Protein AF-0000000080717684 (afdb_homodimer)

InterPro domains:
  IPR000182 GNAT domain [PS51186] (102-266)
  IPR016181 Acyl-CoA N-acyltransferase [SSF55729] (97-273)
  IPR051908 Ribosomal-protein N-acetyltransferase [PTHR43441] (76-284)

Structure (mmCIF, N/CA/C/O backbone):
data_AF-0000000080717684-model_v1
#
loop_
_entity.id
_entity.type
_entity.pdbx_description
1 polymer 'N-acetyltransferase domain-containing protein'
#
loop_
_atom_site.group_PDB
_atom_site.id
_atom_site.type_symbol
_atom_site.label_atom_id
_atom_site.label_alt_id
_atom_site.label_comp_id
_atom_site.label_asym_id
_atom_site.label_entity_id
_atom_site.label_seq_id
_atom_site.pdbx_PDB_ins_code
_atom_site.Cartn_x
_atom_site.Cartn_y
_atom_site.Cartn_z
_atom_site.occupancy
_atom_site.B_iso_or_equiv
_atom_site.auth_seq_id
_atom_site.auth_comp_id
_atom_site.auth_asym_id
_atom_site.auth_atom_id
_atom_site.pdbx_PDB_model_num
ATOM 1 N N . MET A 1 1 ? -4.239 -17.465 70.867 1 33.75 1 MET A N 1
ATOM 2 C CA . MET A 1 1 ? -3.282 -17.529 69.767 1 33.75 1 MET A CA 1
ATOM 3 C C . MET A 1 1 ? -3.145 -16.171 69.086 1 33.75 1 MET A C 1
ATOM 5 O O . MET A 1 1 ? -4.106 -15.664 68.504 1 33.75 1 MET A O 1
ATOM 9 N N . GLU A 1 2 ? -2.411 -15.268 69.684 1 44.75 2 GLU A N 1
ATOM 10 C CA . GLU A 1 2 ? -2.071 -13.876 69.407 1 44.75 2 GLU A CA 1
ATOM 11 C C . GLU A 1 2 ? -1.503 -13.716 68 1 44.75 2 GLU A C 1
ATOM 13 O O . GLU A 1 2 ? -0.542 -14.396 67.631 1 44.75 2 GLU A O 1
ATOM 18 N N . ALA A 1 3 ? -2.371 -13.405 67.194 1 51.09 3 ALA A N 1
ATOM 19 C CA . ALA A 1 3 ? -1.995 -13.079 65.821 1 51.09 3 ALA A CA 1
ATOM 20 C C . ALA A 1 3 ? -0.846 -12.075 65.79 1 51.09 3 ALA A C 1
ATOM 22 O O . ALA A 1 3 ? -0.949 -10.987 66.36 1 51.09 3 ALA A O 1
ATOM 23 N N . THR A 1 4 ? 0.325 -12.599 66.011 1 56.42 4 THR A N 1
ATOM 24 C CA . THR A 1 4 ? 1.521 -11.765 65.991 1 56.42 4 THR A CA 1
ATOM 25 C C . THR A 1 4 ? 1.536 -10.871 64.754 1 56.42 4 THR A C 1
ATOM 27 O O . THR A 1 4 ? 0.931 -11.204 63.733 1 56.42 4 THR A O 1
ATOM 30 N N . PRO A 1 5 ? 1.971 -9.567 64.995 1 60.47 5 PRO A N 1
ATOM 31 C CA . PRO A 1 5 ? 2.054 -8.578 63.919 1 60.47 5 PRO A CA 1
ATOM 32 C C . PRO A 1 5 ? 2.653 -9.15 62.636 1 60.47 5 PRO A C 1
ATOM 34 O O . PRO A 1 5 ? 2.252 -8.761 61.536 1 60.47 5 PRO A O 1
ATOM 37 N N . GLN A 1 6 ? 3.396 -10.129 62.796 1 59.42 6 GLN A N 1
ATOM 38 C CA . GLN A 1 6 ? 4.019 -10.753 61.633 1 59.42 6 GLN A CA 1
ATOM 39 C C . GLN A 1 6 ? 3.008 -11.583 60.847 1 59.42 6 GLN A C 1
ATOM 41 O O . GLN A 1 6 ? 2.999 -11.555 59.614 1 59.42 6 GLN A O 1
ATOM 46 N N . THR A 1 7 ? 2.162 -12.187 61.561 1 61.35 7 THR A N 1
ATOM 47 C CA . THR A 1 7 ? 1.14 -13.015 60.929 1 61.35 7 THR A CA 1
ATOM 48 C C . THR A 1 7 ? 0.087 -12.147 60.246 1 61.35 7 THR A C 1
ATOM 50 O O . THR A 1 7 ? -0.42 -12.5 59.18 1 61.35 7 THR A O 1
ATOM 53 N N . ILE A 1 8 ? -0.062 -11.053 60.819 1 62.33 8 ILE A N 1
ATOM 54 C CA . ILE A 1 8 ? -1.011 -10.1 60.253 1 62.33 8 ILE A CA 1
ATOM 55 C C . ILE A 1 8 ? -0.445 -9.515 58.96 1 62.33 8 ILE A C 1
ATOM 57 O O . ILE A 1 8 ? -1.166 -9.37 57.97 1 62.33 8 ILE A O 1
ATOM 61 N N . GLY A 1 9 ? 0.781 -9.273 58.978 1 59.37 9 GLY A N 1
ATOM 62 C CA . GLY A 1 9 ? 1.44 -8.772 57.783 1 59.37 9 GLY A CA 1
ATOM 63 C C . GLY A 1 9 ? 1.427 -9.762 56.634 1 59.37 9 GLY A C 1
ATOM 64 O O . GLY A 1 9 ? 1.16 -9.39 55.489 1 59.37 9 GLY A O 1
ATOM 65 N N . LEU A 1 10 ? 1.613 -10.975 57.021 1 62.36 10 LEU A N 1
ATOM 66 C CA . LEU A 1 10 ? 1.612 -12.032 56.016 1 62.36 10 LEU A CA 1
ATOM 67 C C . LEU A 1 10 ? 0.216 -12.227 55.433 1 62.36 10 LEU A C 1
ATOM 69 O O . LEU A 1 10 ? 0.061 -12.375 54.218 1 62.36 10 LEU A O 1
ATOM 73 N N . VAL A 1 11 ? -0.75 -12.063 56.297 1 64.2 11 VAL A N 1
ATOM 74 C CA . VAL A 1 11 ? -2.132 -12.232 55.86 1 64.2 11 VAL A CA 1
ATOM 75 C C . VAL A 1 11 ? -2.543 -11.056 54.978 1 64.2 11 VAL A C 1
ATOM 77 O O . VAL A 1 11 ? -3.18 -11.244 53.939 1 64.2 11 VAL A O 1
ATOM 80 N N . MET A 1 12 ? -2.069 -9.973 55.363 1 64.99 12 MET A N 1
ATOM 81 C CA . MET A 1 12 ? -2.408 -8.782 54.59 1 64.99 12 MET A CA 1
ATOM 82 C C . MET A 1 12 ? -1.691 -8.786 53.243 1 64.99 12 MET A C 1
ATOM 84 O O . MET A 1 12 ? -2.262 -8.376 52.231 1 64.99 12 MET A O 1
ATOM 88 N N . GLY A 1 13 ? -0.512 -9.317 53.302 1 62.33 13 GLY A N 1
ATOM 89 C CA . GLY A 1 13 ? 0.218 -9.46 52.052 1 62.33 13 GLY A CA 1
ATOM 90 C C . GLY A 1 13 ? -0.44 -10.424 51.083 1 62.33 13 GLY A C 1
ATOM 91 O O . GLY A 1 13 ? -0.565 -10.129 49.893 1 62.33 13 GLY A O 1
ATOM 92 N N . VAL A 1 14 ? -0.941 -11.48 51.662 1 67.48 14 VAL A N 1
ATOM 93 C CA . VAL A 1 14 ? -1.611 -12.486 50.844 1 67.48 14 VAL A CA 1
ATOM 94 C C . VAL A 1 14 ? -2.929 -11.927 50.314 1 67.48 14 VAL A C 1
ATOM 96 O O . VAL A 1 14 ? -3.271 -12.128 49.146 1 67.48 14 VAL A O 1
ATOM 99 N N . VAL A 1 15 ? -3.532 -11.12 51.134 1 64.6 15 VAL A N 1
ATOM 100 C CA . VAL A 1 15 ? -4.804 -10.525 50.736 1 64.6 15 VAL A CA 1
ATOM 101 C C . VAL A 1 15 ? -4.573 -9.508 49.621 1 64.6 15 VAL A C 1
ATOM 103 O O . VAL A 1 15 ? -5.302 -9.491 48.627 1 64.6 15 VAL A O 1
ATOM 106 N N . VAL A 1 16 ? -3.556 -8.737 49.776 1 63.92 16 VAL A N 1
ATOM 107 C CA . VAL A 1 16 ? -3.253 -7.724 48.771 1 63.92 16 VAL A CA 1
ATOM 108 C C . VAL A 1 16 ? -2.828 -8.398 47.469 1 63.92 16 VAL A C 1
ATOM 110 O O . VAL A 1 16 ? -3.248 -7.987 46.384 1 63.92 16 VAL A O 1
ATOM 113 N N . PHE A 1 17 ? -2.088 -9.455 47.636 1 64.1 17 PHE A N 1
ATOM 114 C CA . PHE A 1 17 ? -1.668 -10.226 46.472 1 64.1 17 PHE A CA 1
ATOM 115 C C . PHE A 1 17 ? -2.867 -10.875 45.79 1 64.1 17 PHE A C 1
ATOM 117 O O . PHE A 1 17 ? -3.017 -10.786 44.57 1 64.1 17 PHE A O 1
ATOM 124 N N . CYS A 1 18 ? -3.715 -11.415 46.516 1 65.76 18 CYS A N 1
ATOM 125 C CA . CYS A 1 18 ? -4.912 -12.044 45.968 1 65.76 18 CYS A CA 1
ATOM 126 C C . CYS A 1 18 ? -5.831 -11.007 45.335 1 65.76 18 CYS A C 1
ATOM 128 O O . CYS A 1 18 ? -6.398 -11.244 44.267 1 65.76 18 CYS A O 1
ATOM 130 N N . CYS A 1 19 ? -5.932 -9.922 45.943 1 66.46 19 CYS A N 1
ATOM 131 C CA . CYS A 1 19 ? -6.764 -8.853 45.405 1 66.46 19 CYS A CA 1
ATOM 132 C C . CYS A 1 19 ? -6.177 -8.303 44.111 1 66.46 19 CYS A C 1
ATOM 134 O O . CYS A 1 19 ? -6.911 -8.015 43.164 1 66.46 19 CYS A O 1
ATOM 136 N N . THR A 1 20 ? -4.894 -8.165 44.043 1 62.76 20 THR A N 1
ATOM 137 C CA . THR A 1 20 ? -4.239 -7.693 42.828 1 62.76 20 THR A CA 1
ATOM 138 C C . THR A 1 20 ? -4.403 -8.704 41.697 1 62.76 20 THR A C 1
ATOM 140 O O . THR A 1 20 ? -4.683 -8.328 40.557 1 62.76 20 THR A O 1
ATOM 143 N N . LEU A 1 21 ? -4.244 -9.93 42.052 1 66.3 21 LEU A N 1
ATOM 144 C CA . LEU A 1 21 ? -4.461 -10.979 41.062 1 66.3 21 LEU A CA 1
ATOM 145 C C . LEU A 1 21 ? -5.911 -10.989 40.589 1 66.3 21 LEU A C 1
ATOM 147 O O . LEU A 1 21 ? -6.178 -11.148 39.396 1 66.3 21 LEU A O 1
ATOM 151 N N . LEU A 1 22 ? -6.745 -10.788 41.532 1 64.75 22 LEU A N 1
ATOM 152 C CA . LEU A 1 22 ? -8.163 -10.711 41.201 1 64.75 22 LEU A CA 1
ATOM 153 C C . LEU A 1 22 ? -8.452 -9.494 40.328 1 64.75 22 LEU A C 1
ATOM 155 O O . LEU A 1 22 ? -9.211 -9.585 39.361 1 64.75 22 LEU A O 1
ATOM 159 N N . ALA A 1 23 ? -7.859 -8.465 40.632 1 64.88 23 ALA A N 1
ATOM 160 C CA . ALA A 1 23 ? -8.044 -7.258 39.832 1 64.88 23 ALA A CA 1
ATOM 161 C C . ALA A 1 23 ? -7.487 -7.443 38.423 1 64.88 23 ALA A C 1
ATOM 163 O O . ALA A 1 23 ? -8.123 -7.052 37.441 1 64.88 23 ALA A O 1
ATOM 164 N N . ILE A 1 24 ? -6.351 -7.982 38.371 1 61.89 24 ILE A N 1
ATOM 165 C CA . ILE A 1 24 ? -5.77 -8.27 37.065 1 61.89 24 ILE A CA 1
ATOM 166 C C . ILE A 1 24 ? -6.671 -9.238 36.301 1 61.89 24 ILE A C 1
ATOM 168 O O . ILE A 1 24 ? -6.955 -9.03 35.119 1 61.89 24 ILE A O 1
ATOM 172 N N . LEU A 1 25 ? -7.146 -10.198 37.003 1 61.43 25 LEU A N 1
ATOM 173 C CA . LEU A 1 25 ? -8.056 -11.166 36.401 1 61.43 25 LEU A CA 1
ATOM 174 C C . LEU A 1 25 ? -9.361 -10.497 35.983 1 61.43 25 LEU A C 1
ATOM 176 O O . LEU A 1 25 ? -9.875 -10.756 34.892 1 61.43 25 LEU A O 1
ATOM 180 N N . LEU A 1 26 ? -9.771 -9.686 36.825 1 61.72 26 LEU A N 1
ATOM 181 C CA . LEU A 1 26 ? -10.994 -8.959 36.501 1 61.72 26 LEU A CA 1
ATOM 182 C C . LEU A 1 26 ? -10.762 -7.996 35.341 1 61.72 26 LEU A C 1
ATOM 184 O O . LEU A 1 26 ? -11.607 -7.873 34.452 1 61.72 26 LEU A O 1
ATOM 188 N N . LEU A 1 27 ? -9.676 -7.326 35.363 1 54.81 27 LEU A N 1
ATOM 189 C CA . LEU A 1 27 ? -9.338 -6.437 34.256 1 54.81 27 LEU A CA 1
ATOM 190 C C . LEU A 1 27 ? -9.147 -7.226 32.965 1 54.81 27 LEU A C 1
ATOM 192 O O . LEU A 1 27 ? -9.554 -6.775 31.892 1 54.81 27 LEU A O 1
ATOM 196 N N . LEU A 1 28 ? -8.564 -8.309 33.113 1 51.52 28 LEU A N 1
ATOM 197 C CA . LEU A 1 28 ? -8.43 -9.189 31.957 1 51.52 28 LEU A CA 1
ATOM 198 C C . LEU A 1 28 ? -9.787 -9.742 31.535 1 51.52 28 LEU A C 1
ATOM 200 O O . LEU A 1 28 ? -10.072 -9.854 30.34 1 51.52 28 LEU A O 1
ATOM 204 N N . ILE A 1 29 ? -10.612 -10.051 32.41 1 51.1 29 ILE A N 1
ATOM 205 C CA . ILE A 1 29 ? -11.952 -10.56 32.138 1 51.1 29 ILE A CA 1
ATOM 206 C C . ILE A 1 29 ? -12.85 -9.419 31.666 1 51.1 29 ILE A C 1
ATOM 208 O O . ILE A 1 29 ? -13.561 -9.552 30.667 1 51.1 29 ILE A O 1
ATOM 212 N N . TYR A 1 30 ? -12.856 -8.399 32.482 1 51.63 30 TYR A N 1
ATOM 213 C CA . TYR A 1 30 ? -13.762 -7.312 32.127 1 51.63 30 TYR A CA 1
ATOM 214 C C . TYR A 1 30 ? -13.152 -6.422 31.051 1 51.63 30 TYR A C 1
ATOM 216 O O . TYR A 1 30 ? -13.867 -5.685 30.368 1 51.63 30 TYR A O 1
ATOM 224 N N . GLY A 1 31 ? -11.846 -6.288 31.052 1 46.85 31 GLY A N 1
ATOM 225 C CA . GLY A 1 31 ? -11.206 -5.52 29.995 1 46.85 31 GLY A CA 1
ATOM 226 C C . GLY A 1 31 ? -11.328 -6.168 28.629 1 46.85 31 GLY A C 1
ATOM 227 O O . GLY A 1 31 ? -10.825 -5.637 27.637 1 46.85 31 GLY A O 1
ATOM 228 N N . GLY A 1 32 ? -12.162 -7.041 28.3 1 42.82 32 GLY A N 1
ATOM 229 C CA . GLY A 1 32 ? -12.531 -7.706 27.06 1 42.82 32 GLY A CA 1
ATOM 230 C C . GLY A 1 32 ? -11.354 -8.357 26.359 1 42.82 32 GLY A C 1
ATOM 231 O O . GLY A 1 32 ? -11.44 -8.7 25.178 1 42.82 32 GLY A O 1
ATOM 232 N N . SER A 1 33 ? -10.254 -8.315 26.985 1 41.33 33 SER A N 1
ATOM 233 C CA . SER A 1 33 ? -9.062 -8.839 26.327 1 41.33 33 SER A CA 1
ATOM 234 C C . SER A 1 33 ? -9.172 -10.344 26.1 1 41.33 33 SER A C 1
ATOM 236 O O . SER A 1 33 ? -8.736 -10.855 25.067 1 41.33 33 SER A O 1
ATOM 238 N N . PHE A 1 34 ? -9.628 -11.084 27.12 1 44.49 34 PHE A N 1
ATOM 239 C CA . PHE A 1 34 ? -9.832 -12.508 26.879 1 44.49 34 PHE A CA 1
ATOM 240 C C . PHE A 1 34 ? -10.925 -12.731 25.842 1 44.49 34 PHE A C 1
ATOM 242 O O . PHE A 1 34 ? -10.847 -13.665 25.041 1 44.49 34 PHE A O 1
ATOM 249 N N . GLU A 1 35 ? -11.973 -11.984 25.903 1 43.62 35 GLU A N 1
ATOM 250 C CA . GLU A 1 35 ? -12.954 -12.101 24.829 1 43.62 35 GLU A CA 1
ATOM 251 C C . GLU A 1 35 ? -12.339 -11.747 23.478 1 43.62 35 GLU A C 1
ATOM 253 O O . GLU A 1 35 ? -12.605 -12.413 22.475 1 43.62 35 GLU A O 1
ATOM 258 N N . ARG A 1 36 ? -11.49 -10.802 23.397 1 41.14 36 ARG A N 1
ATOM 259 C CA . ARG A 1 36 ? -10.787 -10.492 22.156 1 41.14 36 ARG A CA 1
ATOM 260 C C . ARG A 1 36 ? -9.778 -11.581 21.812 1 41.14 36 ARG A C 1
ATOM 262 O O . ARG A 1 36 ? -9.643 -11.965 20.648 1 41.14 36 ARG A O 1
ATOM 269 N N . MET A 1 37 ? -9.131 -12.102 22.74 1 40.01 37 MET A N 1
ATOM 270 C CA . MET A 1 37 ? -8.245 -13.234 22.486 1 40.01 37 MET A CA 1
ATOM 271 C C . MET A 1 37 ? -9.046 -14.492 22.169 1 40.01 37 MET A C 1
ATOM 273 O O . MET A 1 37 ? -8.67 -15.267 21.287 1 40.01 37 MET A O 1
ATOM 277 N N . ARG A 1 38 ? -10.113 -14.751 22.929 1 41.79 38 ARG A N 1
ATOM 278 C CA . ARG A 1 38 ? -11.003 -15.855 22.585 1 41.79 38 ARG A CA 1
ATOM 279 C C . ARG A 1 38 ? -11.659 -15.626 21.227 1 41.79 38 ARG A C 1
ATOM 281 O O . ARG A 1 38 ? -11.755 -16.549 20.415 1 41.79 38 ARG A O 1
ATOM 288 N N . GLN A 1 39 ? -12.17 -14.427 20.916 1 39.48 39 GLN A N 1
ATOM 289 C CA . GLN A 1 39 ? -12.684 -14.152 19.578 1 39.48 39 GLN A CA 1
ATOM 290 C C . GLN A 1 39 ? -11.58 -14.26 18.531 1 39.48 39 GLN A C 1
ATOM 292 O O . GLN A 1 39 ? -11.804 -14.78 17.436 1 39.48 39 GLN A O 1
ATOM 297 N N . GLN A 1 40 ? -10.405 -13.814 18.832 1 35.48 40 GLN A N 1
ATOM 298 C CA . GLN A 1 40 ? -9.283 -14.024 17.923 1 35.48 40 GLN A CA 1
ATOM 299 C C . GLN A 1 40 ? -8.842 -15.484 17.92 1 35.48 40 GLN A C 1
ATOM 301 O O . GLN A 1 40 ? -8.539 -16.045 16.865 1 35.48 40 GLN A O 1
ATOM 306 N N . ALA A 1 41 ? -8.697 -16.095 19.011 1 36.64 41 ALA A N 1
ATOM 307 C CA . ALA A 1 41 ? -8.371 -17.516 19.087 1 36.64 41 ALA A CA 1
ATOM 308 C C . ALA A 1 41 ? -9.526 -18.372 18.574 1 36.64 41 ALA A C 1
ATOM 310 O O . ALA A 1 41 ? -9.306 -19.41 17.946 1 36.64 41 ALA A O 1
ATOM 311 N N . GLU A 1 42 ? -10.781 -18.186 19.056 1 34.99 42 GLU A N 1
ATOM 312 C CA . GLU A 1 42 ? -11.92 -18.872 18.454 1 34.99 42 GLU A CA 1
ATOM 313 C C . GLU A 1 42 ? -11.976 -18.632 16.948 1 34.99 42 GLU A C 1
ATOM 315 O O . GLU A 1 42 ? -12.365 -19.52 16.187 1 34.99 42 GLU A O 1
ATOM 320 N N . THR A 1 43 ? -11.611 -17.436 16.453 1 30.42 43 THR A N 1
ATOM 321 C CA . THR A 1 43 ? -11.435 -17.295 15.012 1 30.42 43 THR A CA 1
ATOM 322 C C . THR A 1 43 ? -10.252 -18.128 14.527 1 30.42 43 THR A C 1
ATOM 324 O O . THR A 1 43 ? -10.309 -18.729 13.452 1 30.42 43 THR A O 1
ATOM 327 N N . TYR A 1 44 ? -9.165 -18.126 15.309 1 30.9 44 TYR A N 1
ATOM 328 C CA . TYR A 1 44 ? -8.048 -18.972 14.903 1 30.9 44 TYR A CA 1
ATOM 329 C C . TYR A 1 44 ? -8.309 -20.43 15.263 1 30.9 44 TYR A C 1
ATOM 331 O O . TYR A 1 44 ? -7.91 -21.338 14.53 1 30.9 44 TYR A O 1
ATOM 339 N N . ASN A 1 45 ? -8.598 -20.788 16.474 1 31.4 45 ASN A N 1
ATOM 340 C CA . ASN A 1 45 ? -8.729 -22.173 16.915 1 31.4 45 ASN A CA 1
ATOM 341 C C . ASN A 1 45 ? -9.897 -22.873 16.227 1 31.4 45 ASN A C 1
ATOM 343 O O . ASN A 1 45 ? -10.084 -24.08 16.386 1 31.4 45 ASN A O 1
ATOM 347 N N . GLY A 1 46 ? -10.954 -22.132 15.999 1 30.24 46 GLY A N 1
ATOM 348 C CA . GLY A 1 46 ? -12.01 -22.901 15.36 1 30.24 46 GLY A CA 1
ATOM 349 C C . GLY A 1 46 ? -11.598 -23.484 14.022 1 30.24 46 GLY A C 1
ATOM 350 O O . GLY A 1 46 ? -12.426 -24.049 13.304 1 30.24 46 GLY A O 1
ATOM 351 N N . VAL A 1 47 ? -10.453 -22.968 13.447 1 30.62 47 VAL A N 1
ATOM 352 C CA . VAL A 1 47 ? -10.223 -23.547 12.128 1 30.62 47 VAL A CA 1
ATOM 353 C C . VAL A 1 47 ? -9.587 -24.928 12.273 1 30.62 47 VAL A C 1
ATOM 355 O O . VAL A 1 47 ? -8.391 -25.041 12.549 1 30.62 47 VAL A O 1
ATOM 358 N N . GLY A 1 48 ? -9.991 -25.809 13.134 1 27.97 48 GLY A N 1
ATOM 359 C CA . GLY A 1 48 ? -9.628 -27.204 12.942 1 27.97 48 GLY A CA 1
ATOM 360 C C . GLY A 1 48 ? -9.487 -27.588 11.481 1 27.97 48 GLY A C 1
ATOM 361 O O . GLY A 1 48 ? -9.849 -26.815 10.592 1 27.97 48 GLY A O 1
ATOM 362 N N . PRO A 1 49 ? -8.798 -28.778 11.237 1 29.38 49 PRO A N 1
ATOM 363 C CA . PRO A 1 49 ? -8.669 -29.347 9.893 1 29.38 49 PRO A CA 1
ATOM 364 C C . PRO A 1 49 ? -9.947 -29.206 9.068 1 29.38 49 PRO A C 1
ATOM 366 O O . PRO A 1 49 ? -9.894 -29.22 7.836 1 29.38 49 PRO A O 1
ATOM 369 N N . SER A 1 50 ? -11.127 -29.435 9.674 1 29.61 50 SER A N 1
ATOM 370 C CA . SER A 1 50 ? -12.449 -29.322 9.068 1 29.61 50 SER A CA 1
ATOM 371 C C . SER A 1 50 ? -12.722 -27.897 8.598 1 29.61 50 SER A C 1
ATOM 373 O O . SER A 1 50 ? -13.75 -27.63 7.973 1 29.61 50 SER A O 1
ATOM 375 N N . ALA A 1 51 ? -12.081 -26.826 9.217 1 31.81 51 ALA A N 1
ATOM 376 C CA . ALA A 1 51 ? -12.231 -25.434 8.804 1 31.81 51 ALA A CA 1
ATOM 377 C C . ALA A 1 51 ? -11.551 -25.184 7.461 1 31.81 51 ALA A C 1
ATOM 379 O O . ALA A 1 51 ? -11.589 -24.068 6.937 1 31.81 51 ALA A O 1
ATOM 380 N N . LEU A 1 52 ? -10.613 -25.932 7.019 1 32.4 52 LEU A N 1
ATOM 381 C CA . LEU A 1 52 ? -10.085 -25.977 5.66 1 32.4 52 LEU A CA 1
ATOM 382 C C . LEU A 1 52 ? -11.217 -26.007 4.638 1 32.4 52 LEU A C 1
ATOM 384 O O . LEU A 1 52 ? -11.043 -25.567 3.5 1 32.4 52 LEU A O 1
ATOM 388 N N . LYS A 1 53 ? -12.235 -26.858 4.872 1 32.97 53 LYS A N 1
ATOM 389 C CA . LYS A 1 53 ? -13.44 -26.836 4.048 1 32.97 53 LYS A CA 1
ATOM 390 C C . LYS A 1 53 ? -14.238 -25.556 4.276 1 32.97 53 LYS A C 1
ATOM 392 O O . LYS A 1 53 ? -15.467 -25.559 4.18 1 32.97 53 LYS A O 1
ATOM 397 N N . GLN A 1 54 ? -13.937 -24.777 5.291 1 38.22 54 GLN A N 1
ATOM 398 C CA . GLN A 1 54 ? -14.769 -23.584 5.409 1 38.22 54 GLN A CA 1
ATOM 399 C C . GLN A 1 54 ? -15.152 -23.042 4.035 1 38.22 54 GLN A C 1
ATOM 401 O O . GLN A 1 54 ? -14.3 -22.535 3.303 1 38.22 54 GLN A O 1
ATOM 406 N N . SER A 1 55 ? -15.931 -23.707 3.355 1 38.92 55 SER A N 1
ATOM 407 C CA . SER A 1 55 ? -16.79 -23.405 2.215 1 38.92 55 SER A CA 1
ATOM 408 C C . SER A 1 55 ? -16.98 -21.901 2.049 1 38.92 55 SER A C 1
ATOM 410 O O . SER A 1 55 ? -16.987 -21.159 3.033 1 38.92 55 SER A O 1
ATOM 412 N N . LEU A 1 56 ? -16.831 -21.431 0.778 1 49.04 56 LEU A N 1
ATOM 413 C CA . LEU A 1 56 ? -17.144 -20.238 -0.002 1 49.04 56 LEU A CA 1
ATOM 414 C C . LEU A 1 56 ? -18.439 -19.595 0.482 1 49.04 56 LEU A C 1
ATOM 416 O O . LEU A 1 56 ? -19.508 -19.84 -0.083 1 49.04 56 LEU A O 1
ATOM 420 N N . LYS A 1 57 ? -18.676 -19.751 1.744 1 52.84 57 LYS A N 1
ATOM 421 C CA . LYS A 1 57 ? -19.874 -18.957 2 1 52.84 57 LYS A CA 1
ATOM 422 C C . LYS A 1 57 ? -19.822 -17.627 1.254 1 52.84 57 LYS A C 1
ATOM 424 O O . LYS A 1 57 ? -18.771 -16.987 1.188 1 52.84 57 LYS A O 1
ATOM 429 N N . PRO A 1 58 ? -20.796 -17.445 0.522 1 69.39 58 PRO A N 1
ATOM 430 C CA . PRO A 1 58 ? -20.895 -16.183 -0.215 1 69.39 58 PRO A CA 1
ATOM 431 C C . PRO A 1 58 ? -20.63 -14.963 0.666 1 69.39 58 PRO A C 1
ATOM 433 O O . PRO A 1 58 ? -21.089 -14.912 1.809 1 69.39 58 PRO A O 1
ATOM 436 N N . ARG A 1 59 ? -19.623 -14.253 0.492 1 80.17 59 ARG A N 1
ATOM 437 C CA . ARG A 1 59 ? -19.352 -12.983 1.158 1 80.17 59 ARG A CA 1
ATOM 438 C C . ARG A 1 59 ? -20.513 -12.011 0.978 1 80.17 59 ARG A C 1
ATOM 440 O O . ARG A 1 59 ? -21.094 -11.923 -0.106 1 80.17 59 ARG A O 1
ATOM 447 N N . PRO A 1 60 ? -20.858 -11.432 2.055 1 87.05 60 PRO A N 1
ATOM 448 C CA . PRO A 1 60 ? -21.942 -10.459 1.905 1 87.05 60 PRO A CA 1
ATOM 449 C C . PRO A 1 60 ? -21.564 -9.288 1.001 1 87.05 60 PRO A C 1
ATOM 451 O O . PRO A 1 60 ? -20.465 -8.74 1.122 1 87.05 60 PRO A O 1
ATOM 454 N N . GLU A 1 61 ? -22.495 -8.991 0.131 1 90.74 61 GLU A N 1
ATOM 455 C CA . GLU A 1 61 ? -22.297 -7.822 -0.721 1 90.74 61 GLU A CA 1
ATOM 456 C C . GLU A 1 61 ? -22.452 -6.528 0.072 1 90.74 61 GLU A C 1
ATOM 458 O O . GLU A 1 61 ? -23.22 -6.472 1.035 1 90.74 61 GLU A O 1
ATOM 463 N N . LEU A 1 62 ? -21.78 -5.558 -0.338 1 93.61 62 LEU A N 1
ATOM 464 C CA . LEU A 1 62 ? -21.918 -4.233 0.258 1 93.61 62 LEU A CA 1
ATOM 465 C C . LEU A 1 62 ? -23.271 -3.621 -0.085 1 93.61 62 LEU A C 1
ATOM 467 O O . LEU A 1 62 ? -23.932 -4.055 -1.031 1 93.61 62 LEU A O 1
ATOM 471 N N . TYR A 1 63 ? -23.676 -2.65 0.756 1 90.57 63 TYR A N 1
ATOM 472 C CA . TYR A 1 63 ? -24.91 -1.921 0.488 1 90.57 63 TYR A CA 1
ATOM 473 C C . TYR A 1 63 ? -24.849 -1.224 -0.866 1 90.57 63 TYR A C 1
ATOM 475 O O . TYR A 1 63 ? -23.784 -0.769 -1.29 1 90.57 63 TYR A O 1
ATOM 483 N N . ASP A 1 64 ? -25.988 -1.038 -1.468 1 90.46 64 ASP A N 1
ATOM 484 C CA . ASP A 1 64 ? -26.104 -0.439 -2.794 1 90.46 64 ASP A CA 1
ATOM 485 C C . ASP A 1 64 ? -25.541 0.98 -2.807 1 90.46 64 ASP A C 1
ATOM 487 O O . ASP A 1 64 ? -24.915 1.397 -3.784 1 90.46 64 ASP A O 1
ATOM 491 N N . GLU A 1 65 ? -25.783 1.617 -1.767 1 91.13 65 GLU A N 1
ATOM 492 C CA . GLU A 1 65 ? -25.319 2.999 -1.678 1 91.13 65 GLU A CA 1
ATOM 493 C C . GLU A 1 65 ? -23.802 3.081 -1.818 1 91.13 65 GLU A C 1
ATOM 495 O O . GLU A 1 65 ? -23.282 3.982 -2.48 1 91.13 65 GLU A O 1
ATOM 500 N N . LEU A 1 66 ? -23.162 2.148 -1.241 1 92.85 66 LEU A N 1
ATOM 501 C CA . LEU A 1 66 ? -21.705 2.114 -1.311 1 92.85 66 LEU A CA 1
ATOM 502 C C . LEU A 1 66 ? -21.237 1.719 -2.708 1 92.85 66 LEU A C 1
ATOM 504 O O . LEU A 1 66 ? -20.288 2.302 -3.237 1 92.85 66 LEU A O 1
ATOM 508 N N . LEU A 1 67 ? -21.878 0.786 -3.262 1 93.83 67 LEU A N 1
ATOM 509 C CA . LEU A 1 67 ? -21.502 0.326 -4.595 1 93.83 67 LEU A CA 1
ATOM 510 C C . LEU A 1 67 ? -21.746 1.415 -5.634 1 93.83 67 LEU A C 1
ATOM 512 O O . LEU A 1 67 ? -20.971 1.56 -6.582 1 93.83 67 LEU A O 1
ATOM 516 N N . GLU A 1 68 ? -22.774 2.176 -5.411 1 93.13 68 GLU A N 1
ATOM 517 C CA . GLU A 1 68 ? -23.048 3.302 -6.299 1 93.13 68 GLU A CA 1
ATOM 518 C C . GLU A 1 68 ? -22 4.399 -6.137 1 93.13 68 GLU A C 1
ATOM 520 O O . GLU A 1 68 ? -21.559 4.994 -7.123 1 93.13 68 GLU A O 1
ATOM 525 N N . ALA A 1 69 ? -21.637 4.629 -4.946 1 92.13 69 ALA A N 1
ATOM 526 C CA . ALA A 1 69 ? -20.6 5.624 -4.682 1 92.13 69 ALA A CA 1
ATOM 527 C C . ALA A 1 69 ? -19.281 5.229 -5.34 1 92.13 69 ALA A C 1
ATOM 529 O O . ALA A 1 69 ? -18.591 6.072 -5.918 1 92.13 69 ALA A O 1
ATOM 530 N N . ALA A 1 70 ? -18.941 3.998 -5.291 1 93.76 70 ALA A N 1
ATOM 531 C CA . ALA A 1 70 ? -17.703 3.475 -5.864 1 93.76 70 ALA A CA 1
ATOM 532 C C . ALA A 1 70 ? -17.651 3.717 -7.37 1 93.76 70 ALA A C 1
ATOM 534 O O . ALA A 1 70 ? -16.572 3.899 -7.939 1 93.76 70 ALA A O 1
ATOM 535 N N . LYS A 1 71 ? -18.779 3.766 -7.953 1 92.49 71 LYS A N 1
ATOM 536 C CA . LYS A 1 71 ? -18.861 3.973 -9.395 1 92.49 71 LYS A CA 1
ATOM 537 C C . LYS A 1 71 ? -18.856 5.46 -9.738 1 92.49 71 LYS A C 1
ATOM 539 O O . LYS A 1 71 ? -18.434 5.85 -10.829 1 92.49 71 LYS A O 1
ATOM 544 N N . LYS A 1 72 ? -19.257 6.303 -8.814 1 91.86 72 LYS A N 1
ATOM 545 C CA . LYS A 1 72 ? -19.525 7.704 -9.128 1 91.86 72 LYS A CA 1
ATOM 546 C C . LYS A 1 72 ? -18.351 8.592 -8.727 1 91.86 72 LYS A C 1
ATOM 548 O O . LYS A 1 72 ? -18.114 9.632 -9.344 1 91.86 72 LYS A O 1
ATOM 553 N N . LEU A 1 73 ? -17.655 8.209 -7.704 1 93.42 73 LEU A N 1
ATOM 554 C CA . LEU A 1 73 ? -16.565 9.054 -7.23 1 93.42 73 LEU A CA 1
ATOM 555 C C . LEU A 1 73 ? -15.462 9.159 -8.278 1 93.42 73 LEU A C 1
ATOM 557 O O . LEU A 1 73 ? -15.118 8.166 -8.924 1 93.42 73 LEU A O 1
ATOM 561 N N . PRO A 1 74 ? -14.963 10.342 -8.428 1 92.95 74 PRO A N 1
ATOM 562 C CA . PRO A 1 74 ? -13.925 10.555 -9.44 1 92.95 74 PRO A CA 1
ATOM 563 C C . PRO A 1 74 ? -12.539 10.128 -8.963 1 92.95 74 PRO A C 1
ATOM 565 O O . PRO A 1 74 ? -12.302 10.023 -7.757 1 92.95 74 PRO A O 1
ATOM 568 N N . ARG A 1 75 ? -11.642 9.887 -9.876 1 93.07 75 ARG A N 1
ATOM 569 C CA . ARG A 1 75 ? -10.261 9.52 -9.579 1 93.07 75 ARG A CA 1
ATOM 570 C C . ARG A 1 75 ? -9.543 10.642 -8.838 1 93.07 75 ARG A C 1
ATOM 572 O O . ARG A 1 75 ? -8.756 10.386 -7.925 1 93.07 75 ARG A O 1
ATOM 579 N N . VAL A 1 76 ? -9.782 11.818 -9.291 1 92.71 76 VAL A N 1
ATOM 580 C CA . VAL A 1 76 ? -9.368 12.989 -8.524 1 92.71 76 VAL A CA 1
ATOM 581 C C . VAL A 1 76 ? -10.503 13.432 -7.603 1 92.71 76 VAL A C 1
ATOM 583 O O . VAL A 1 76 ? -11.595 13.764 -8.069 1 92.71 76 VAL A O 1
ATOM 586 N N . PRO A 1 77 ? -10.257 13.384 -6.3 1 89.89 77 PRO A N 1
ATOM 587 C CA . PRO A 1 77 ? -11.341 13.753 -5.386 1 89.89 77 PRO A CA 1
ATOM 588 C C . PRO A 1 77 ? -11.908 15.141 -5.673 1 89.89 77 PRO A C 1
ATOM 590 O O . PRO A 1 77 ? -11.164 16.05 -6.051 1 89.89 77 PRO A O 1
ATOM 593 N N . ALA A 1 78 ? -13.116 15.291 -5.483 1 82.97 78 ALA A N 1
ATOM 594 C CA . ALA A 1 78 ? -13.778 16.576 -5.69 1 82.97 78 ALA A CA 1
ATOM 595 C C . ALA A 1 78 ? -13.257 17.626 -4.713 1 82.97 78 ALA A C 1
ATOM 597 O O . ALA A 1 78 ? -13.034 17.331 -3.536 1 82.97 78 ALA A O 1
ATOM 598 N N . ALA A 1 79 ? -13.051 18.746 -5.222 1 84.27 79 ALA A N 1
ATOM 599 C CA . ALA A 1 79 ? -12.714 19.87 -4.353 1 84.27 79 ALA A CA 1
ATOM 600 C C . ALA A 1 79 ? -13.874 20.211 -3.421 1 84.27 79 ALA A C 1
ATOM 602 O O . ALA A 1 79 ? -15.04 20.06 -3.792 1 84.27 79 ALA A O 1
ATOM 603 N N . PRO A 1 80 ? -13.536 20.606 -2.205 1 85.56 80 PRO A N 1
ATOM 604 C CA . PRO A 1 80 ? -14.609 20.988 -1.283 1 85.56 80 PRO A CA 1
ATOM 605 C C . PRO A 1 80 ? -15.479 22.118 -1.828 1 85.56 80 PRO A C 1
ATOM 607 O O . PRO A 1 80 ? -14.975 23.025 -2.496 1 85.56 80 PRO A O 1
ATOM 610 N N . PRO A 1 81 ? -16.777 21.864 -1.585 1 75.38 81 PRO A N 1
ATOM 611 C CA . PRO A 1 81 ? -17.676 22.924 -2.05 1 75.38 81 PRO A CA 1
ATOM 612 C C . PRO A 1 81 ? -17.557 24.203 -1.225 1 75.38 81 PRO A C 1
ATOM 614 O O . PRO A 1 81 ? -16.992 24.184 -0.128 1 75.38 81 PRO A O 1
ATOM 617 N N . SER A 1 82 ? -17.81 25.332 -1.817 1 63.85 82 SER A N 1
ATOM 618 C CA . SER A 1 82 ? -17.738 26.622 -1.139 1 63.85 82 SER A CA 1
ATOM 619 C C . SER A 1 82 ? -18.505 26.597 0.178 1 63.85 82 SER A C 1
ATOM 621 O O . SER A 1 82 ? -18.11 27.252 1.145 1 63.85 82 SER A O 1
ATOM 623 N N . HIS A 1 83 ? -19.702 25.983 0.287 1 55.73 83 HIS A N 1
ATOM 624 C CA . HIS A 1 83 ? -20.534 26.145 1.473 1 55.73 83 HIS A CA 1
ATOM 625 C C . HIS A 1 83 ? -20.142 25.151 2.561 1 55.73 83 HIS A C 1
ATOM 627 O O . HIS A 1 83 ? -20.863 24.987 3.548 1 55.73 83 HIS A O 1
ATOM 633 N N . ALA A 1 84 ? -19.048 24.529 2.506 1 49.56 84 ALA A N 1
ATOM 634 C CA . ALA A 1 84 ? -18.815 23.538 3.553 1 49.56 84 ALA A CA 1
ATOM 635 C C . ALA A 1 84 ? -18.524 24.211 4.891 1 49.56 84 ALA A C 1
ATOM 637 O O . ALA A 1 84 ? -17.555 24.964 5.016 1 49.56 84 ALA A O 1
ATOM 638 N N . THR A 1 85 ? -19.645 24.649 5.612 1 43.61 85 THR A N 1
ATOM 639 C CA . THR A 1 85 ? -19.561 25.316 6.906 1 43.61 85 THR A CA 1
ATOM 640 C C . THR A 1 85 ? -18.835 24.437 7.921 1 43.61 85 THR A C 1
ATOM 642 O O . THR A 1 85 ? -19.19 23.271 8.106 1 43.61 85 THR A O 1
ATOM 645 N N . GLY A 1 86 ? -17.634 24.441 7.973 1 41.13 86 GLY A N 1
ATOM 646 C CA . GLY A 1 86 ? -17.16 23.814 9.196 1 41.13 86 GLY A CA 1
ATOM 647 C C . GLY A 1 86 ? -17.843 24.346 10.442 1 41.13 86 GLY A C 1
ATOM 648 O O . GLY A 1 86 ? -18.769 25.156 10.351 1 41.13 86 GLY A O 1
ATOM 649 N N . GLY A 1 87 ? -17.512 23.781 11.598 1 39.22 87 GLY A N 1
ATOM 650 C CA . GLY A 1 87 ? -18.186 24.155 12.832 1 39.22 87 GLY A CA 1
ATOM 651 C C . GLY A 1 87 ? -18.397 25.651 12.966 1 39.22 87 GLY A C 1
ATOM 652 O O . GLY A 1 87 ? -19.25 26.096 13.736 1 39.22 87 GLY A O 1
ATOM 653 N N . GLY A 1 88 ? -17.379 26.444 12.817 1 39.49 88 GLY A N 1
ATOM 654 C CA . GLY A 1 88 ? -17.464 27.797 13.343 1 39.49 88 GLY A CA 1
ATOM 655 C C . GLY A 1 88 ? -18.187 28.754 12.415 1 39.49 88 GLY A C 1
ATOM 656 O O . GLY A 1 88 ? -18.04 29.972 12.534 1 39.49 88 GLY A O 1
ATOM 657 N N . GLY A 1 89 ? -19.112 28.484 11.612 1 39.45 89 GLY A N 1
ATOM 658 C CA . GLY A 1 89 ? -19.915 29.455 10.885 1 39.45 89 GLY A CA 1
ATOM 659 C C . GLY A 1 89 ? -19.207 30.026 9.671 1 39.45 89 GLY A C 1
ATOM 660 O O . GLY A 1 89 ? -19.763 30.866 8.96 1 39.45 89 GLY A O 1
ATOM 661 N N . ILE A 1 90 ? -17.926 30.059 9.617 1 40.6 90 ILE A N 1
ATOM 662 C CA . ILE A 1 90 ? -17.327 30.807 8.517 1 40.6 90 ILE A CA 1
ATOM 663 C C . ILE A 1 90 ? -17.364 29.968 7.242 1 40.6 90 ILE A C 1
ATOM 665 O O . ILE A 1 90 ? -17.009 28.787 7.258 1 40.6 90 ILE A O 1
ATOM 669 N N . VAL A 1 91 ? -18.069 30.557 6.212 1 42.56 91 VAL A N 1
ATOM 670 C CA . VAL A 1 91 ? -18.299 29.983 4.89 1 42.56 91 VAL A CA 1
ATOM 671 C C . VAL A 1 91 ? -16.968 29.814 4.161 1 42.56 91 VAL A C 1
ATOM 673 O O . VAL A 1 91 ? -16.184 30.761 4.061 1 42.56 91 VAL A O 1
ATOM 676 N N . ALA A 1 92 ? -16.43 28.674 3.974 1 53.55 92 ALA A N 1
ATOM 677 C CA . ALA A 1 92 ? -15.254 28.347 3.17 1 53.55 92 ALA A CA 1
ATOM 678 C C . ALA A 1 92 ? -15.501 28.642 1.693 1 53.55 92 ALA A C 1
ATOM 680 O O . ALA A 1 92 ? -16.63 28.525 1.211 1 53.55 92 ALA A O 1
ATOM 681 N N . GLY A 1 93 ? -14.564 29.389 0.966 1 56.03 93 GLY A N 1
ATOM 682 C CA . GLY A 1 93 ? -14.614 29.534 -0.481 1 56.03 93 GLY A CA 1
ATOM 683 C C . GLY A 1 93 ? -14.539 28.209 -1.216 1 56.03 93 GLY A C 1
ATOM 684 O O . GLY A 1 93 ? -14.287 27.168 -0.606 1 56.03 93 GLY A O 1
ATOM 685 N N . GLU A 1 94 ? -14.866 28.234 -2.507 1 70.44 94 GLU A N 1
ATOM 686 C CA . GLU A 1 94 ? -14.746 27.048 -3.351 1 70.44 94 GLU A CA 1
ATOM 687 C C . GLU A 1 94 ? -13.347 26.445 -3.259 1 70.44 94 GLU A C 1
ATOM 689 O O . GLU A 1 94 ? -12.349 27.161 -3.364 1 70.44 94 GLU A O 1
ATOM 694 N N . GLY A 1 95 ? -13.344 25.229 -2.828 1 85.06 95 GLY A N 1
ATOM 695 C CA . GLY A 1 95 ? -12.076 24.523 -2.734 1 85.06 95 GLY A CA 1
ATOM 696 C C . GLY A 1 95 ? -11.406 24.677 -1.382 1 85.06 95 GLY A C 1
ATOM 697 O O . GLY A 1 95 ? -10.212 24.405 -1.24 1 85.06 95 GLY A O 1
ATOM 698 N N . GLU A 1 96 ? -12.234 25.233 -0.467 1 91.45 96 GLU A N 1
ATOM 699 C CA . GLU A 1 96 ? -11.667 25.477 0.856 1 91.45 96 GLU A CA 1
ATOM 700 C C . GLU A 1 96 ? -12.392 24.666 1.926 1 91.45 96 GLU A C 1
ATOM 702 O O . GLU A 1 96 ? -13.606 24.464 1.843 1 91.45 96 GLU A O 1
ATOM 707 N N . LEU A 1 97 ? -11.657 24.207 2.866 1 93.74 97 LEU A N 1
ATOM 708 C CA . LEU A 1 97 ? -12.157 23.627 4.108 1 93.74 97 LEU A CA 1
ATOM 709 C C . LEU A 1 97 ? -11.758 24.482 5.306 1 93.74 97 LEU A C 1
ATOM 711 O O . LEU A 1 97 ? -10.569 24.708 5.545 1 93.74 97 LEU A O 1
ATOM 715 N N . ARG A 1 98 ? -12.722 24.915 6.052 1 92.84 98 ARG A N 1
ATOM 716 C CA . ARG A 1 98 ? -12.45 25.789 7.189 1 92.84 98 ARG A CA 1
ATOM 717 C C . ARG A 1 98 ? -12.596 25.036 8.506 1 92.84 98 ARG A C 1
ATOM 719 O O . ARG A 1 98 ? -13.618 24.39 8.748 1 92.84 98 ARG A O 1
ATOM 726 N N . GLY A 1 99 ? -11.555 25.135 9.271 1 92.57 99 GLY A N 1
ATOM 727 C CA . GLY A 1 99 ? -11.57 24.482 10.571 1 92.57 99 GLY A CA 1
ATOM 728 C C . GLY A 1 99 ? -11.518 25.46 11.73 1 92.57 99 GLY A C 1
ATOM 729 O O . GLY A 1 99 ? -11.95 26.607 11.601 1 92.57 99 GLY A O 1
ATOM 730 N N . HIS A 1 100 ? -11.157 25.025 12.902 1 88.88 100 HIS A N 1
ATOM 731 C CA . HIS A 1 100 ? -11.075 25.837 14.111 1 88.88 100 HIS A CA 1
ATOM 732 C C . HIS A 1 100 ? -9.821 26.705 14.108 1 88.88 100 HIS A C 1
ATOM 734 O O . HIS A 1 100 ? -9.876 27.884 14.464 1 88.88 100 HIS A O 1
ATOM 740 N N . GLN A 1 101 ? -8.718 26.08 13.614 1 92.03 101 GLN A N 1
ATOM 741 C CA . GLN A 1 101 ? -7.429 26.762 13.683 1 92.03 101 GLN A CA 1
ATOM 742 C C . GLN A 1 101 ? -6.851 26.987 12.289 1 92.03 101 GLN A C 1
ATOM 744 O O . GLN A 1 101 ? -6.041 27.894 12.086 1 92.03 101 GLN A O 1
ATOM 749 N N . VAL A 1 102 ? -7.316 26.124 11.382 1 95.44 102 VAL A N 1
ATOM 750 C CA . VAL A 1 102 ? -6.675 26.205 10.074 1 95.44 102 VAL A CA 1
ATOM 751 C C . VAL A 1 102 ? -7.738 26.232 8.978 1 95.44 102 VAL A C 1
ATOM 753 O O . VAL A 1 102 ? -8.897 25.884 9.22 1 95.44 102 VAL A O 1
ATOM 756 N N . THR A 1 103 ? -7.329 26.742 7.838 1 95.27 103 THR A N 1
ATOM 757 C CA . THR A 1 103 ? -8.071 26.629 6.587 1 95.27 103 THR A CA 1
ATOM 758 C C . THR A 1 103 ? -7.26 25.864 5.545 1 95.27 103 THR A C 1
ATOM 760 O O . THR A 1 103 ? -6.058 26.092 5.396 1 95.27 103 THR A O 1
ATOM 763 N N . LEU A 1 104 ? -7.898 24.877 4.919 1 96.86 104 LEU A N 1
ATOM 764 C CA . LEU A 1 104 ? -7.295 24.169 3.796 1 96.86 104 LEU A CA 1
ATOM 765 C C . LEU A 1 104 ? -7.845 24.684 2.47 1 96.86 104 LEU A C 1
ATOM 767 O O . LEU A 1 104 ? -9.061 24.726 2.271 1 96.86 104 LEU A O 1
ATOM 771 N N . ARG A 1 105 ? -6.974 25.117 1.63 1 95.82 105 ARG A N 1
ATOM 772 C CA . ARG A 1 105 ? -7.355 25.527 0.283 1 95.82 105 ARG A CA 1
ATOM 773 C C . ARG A 1 105 ? -6.605 24.717 -0.769 1 95.82 105 ARG A C 1
ATOM 775 O O . ARG A 1 105 ? -5.409 24.456 -0.623 1 95.82 105 ARG A O 1
ATOM 782 N N . VAL A 1 106 ? -7.316 24.336 -1.811 1 95.28 106 VAL A N 1
ATOM 783 C CA . VAL A 1 106 ? -6.652 23.616 -2.892 1 95.28 106 VAL A CA 1
ATOM 784 C C . VAL A 1 106 ? -5.425 24.397 -3.357 1 95.28 106 VAL A C 1
ATOM 786 O O . VAL A 1 106 ? -5.491 25.615 -3.542 1 95.28 106 VAL A O 1
ATOM 789 N N . LEU A 1 107 ? -4.365 23.697 -3.506 1 95.28 107 LEU A N 1
ATOM 790 C CA . LEU A 1 107 ? -3.071 24.303 -3.803 1 95.28 107 LEU A CA 1
ATOM 791 C C . LEU A 1 107 ? -3.085 24.971 -5.174 1 95.28 107 LEU A C 1
ATOM 793 O O . LEU A 1 107 ? -3.505 24.363 -6.161 1 95.28 107 LEU A O 1
ATOM 797 N N . ARG A 1 108 ? -2.703 26.199 -5.173 1 92.43 108 ARG A N 1
ATOM 798 C CA . ARG A 1 108 ? -2.347 26.938 -6.38 1 92.43 108 ARG A CA 1
ATOM 799 C C . ARG A 1 108 ? -0.854 27.248 -6.412 1 92.43 108 ARG A C 1
ATOM 801 O O . ARG A 1 108 ? -0.409 28.243 -5.838 1 92.43 108 ARG A O 1
ATOM 808 N N . ALA A 1 109 ? -0.184 26.411 -7.122 1 90.5 109 ALA A N 1
ATOM 809 C CA . ALA A 1 109 ? 1.275 26.434 -7.05 1 90.5 109 ALA A CA 1
ATOM 810 C C . ALA A 1 109 ? 1.819 27.819 -7.388 1 90.5 109 ALA A C 1
ATOM 812 O O . ALA A 1 109 ? 2.728 28.316 -6.719 1 90.5 109 ALA A O 1
ATOM 813 N N . ALA A 1 110 ? 1.326 28.476 -8.355 1 89.49 110 ALA A N 1
ATOM 814 C CA . ALA A 1 110 ? 1.811 29.779 -8.802 1 89.49 110 ALA A CA 1
ATOM 815 C C . ALA A 1 110 ? 1.622 30.836 -7.718 1 89.49 110 ALA A C 1
ATOM 817 O O . ALA A 1 110 ? 2.483 31.699 -7.526 1 89.49 110 ALA A O 1
ATOM 818 N N . GLU A 1 111 ? 0.58 30.71 -6.962 1 91.19 111 GLU A N 1
ATOM 819 C CA . GLU A 1 111 ? 0.241 31.724 -5.968 1 91.19 111 GLU A CA 1
ATOM 820 C C . GLU A 1 111 ? 0.838 31.383 -4.606 1 91.19 111 GLU A C 1
ATOM 822 O O . GLU A 1 111 ? 1.227 32.277 -3.851 1 91.19 111 GLU A O 1
ATOM 827 N N . ASP A 1 112 ? 0.995 30.071 -4.363 1 94.79 112 ASP A N 1
ATOM 828 C CA . ASP A 1 112 ? 1.269 29.655 -2.991 1 94.79 112 ASP A CA 1
ATOM 829 C C . ASP A 1 112 ? 2.751 29.339 -2.799 1 94.79 112 ASP A C 1
ATOM 831 O O . ASP A 1 112 ? 3.24 29.296 -1.668 1 94.79 112 ASP A O 1
ATOM 835 N N . ALA A 1 113 ? 3.481 29.146 -3.815 1 94.92 113 ALA A N 1
ATOM 836 C CA . ALA A 1 113 ? 4.82 28.568 -3.749 1 94.92 113 ALA A CA 1
ATOM 837 C C . ALA A 1 113 ? 5.744 29.422 -2.885 1 94.92 113 ALA A C 1
ATOM 839 O O . ALA A 1 113 ? 6.5 28.896 -2.065 1 94.92 113 ALA A O 1
ATOM 840 N N . GLU A 1 114 ? 5.712 30.745 -3.064 1 95.53 114 GLU A N 1
ATOM 841 C CA . GLU A 1 114 ? 6.593 31.629 -2.307 1 95.53 114 GLU A CA 1
ATOM 842 C C . GLU A 1 114 ? 6.301 31.552 -0.811 1 95.53 114 GLU A C 1
ATOM 844 O O . GLU A 1 114 ? 7.223 31.47 0.003 1 95.53 114 GLU A O 1
ATOM 849 N N . ARG A 1 115 ? 5.074 31.62 -0.479 1 96.37 115 ARG A N 1
ATOM 850 C CA . ARG A 1 115 ? 4.67 31.577 0.923 1 96.37 115 ARG A CA 1
ATOM 851 C C . ARG A 1 115 ? 4.953 30.208 1.533 1 96.37 115 ARG A C 1
ATOM 853 O O . ARG A 1 115 ? 5.333 30.11 2.701 1 96.37 115 ARG A O 1
ATOM 860 N N . LEU A 1 116 ? 4.777 29.188 0.746 1 97.22 116 LEU A N 1
ATOM 861 C CA . LEU A 1 116 ? 5.106 27.84 1.197 1 97.22 116 LEU A CA 1
ATOM 862 C C . LEU A 1 116 ? 6.602 27.708 1.467 1 97.22 116 LEU A C 1
ATOM 864 O O . LEU A 1 116 ? 7.006 27.104 2.463 1 97.22 116 LEU A O 1
ATOM 868 N N . PHE A 1 117 ? 7.393 28.29 0.552 1 97.47 117 PHE A N 1
ATOM 869 C CA . PHE A 1 117 ? 8.84 28.253 0.731 1 97.47 117 PHE A CA 1
ATOM 870 C C . PHE A 1 117 ? 9.244 28.962 2.019 1 97.47 117 PHE A C 1
ATOM 872 O O . PHE A 1 117 ? 10.055 28.445 2.79 1 97.47 117 PHE A O 1
ATOM 879 N N . GLU A 1 118 ? 8.64 30.065 2.289 1 95.68 118 GLU A N 1
ATOM 880 C CA . GLU A 1 118 ? 8.931 30.811 3.51 1 95.68 118 GLU A CA 1
ATOM 881 C C . GLU A 1 118 ? 8.589 29.991 4.751 1 95.68 118 GLU A C 1
ATOM 883 O O . GLU A 1 118 ? 9.273 30.088 5.772 1 95.68 118 GLU A O 1
ATOM 888 N N . ALA A 1 119 ? 7.602 29.188 4.627 1 96.24 119 ALA A N 1
ATOM 889 C CA . ALA A 1 119 ? 7.117 28.415 5.767 1 96.24 119 ALA A CA 1
ATOM 890 C C . ALA A 1 119 ? 8.01 27.205 6.029 1 96.24 119 ALA A C 1
ATOM 892 O O . ALA A 1 119 ? 7.955 26.606 7.106 1 96.24 119 ALA A O 1
ATOM 893 N N . CYS A 1 120 ? 8.844 26.799 5.057 1 96.52 120 CYS A N 1
ATOM 894 C CA . CYS A 1 120 ? 9.496 25.507 5.239 1 96.52 120 CYS A CA 1
ATOM 895 C C . CYS A 1 120 ? 11.005 25.629 5.065 1 96.52 120 CYS A C 1
ATOM 897 O O . CYS A 1 120 ? 11.724 24.63 5.128 1 96.52 120 CYS A O 1
ATOM 899 N N . ASN A 1 121 ? 11.54 26.81 4.85 1 95.62 121 ASN A N 1
ATOM 900 C CA . ASN A 1 121 ? 12.953 26.962 4.518 1 95.62 121 ASN A CA 1
ATOM 901 C C . ASN A 1 121 ? 13.791 27.265 5.757 1 95.62 121 ASN A C 1
ATOM 903 O O . ASN A 1 121 ? 15.002 27.467 5.659 1 95.62 121 ASN A O 1
ATOM 907 N N . GLY A 1 122 ? 13.233 27.387 6.869 1 92.49 122 GLY A N 1
ATOM 908 C CA . GLY A 1 122 ? 13.98 27.637 8.091 1 92.49 122 GLY A CA 1
ATOM 909 C C . GLY A 1 122 ? 14.056 29.108 8.454 1 92.49 122 GLY A C 1
ATOM 910 O O . GLY A 1 122 ? 14.589 29.466 9.506 1 92.49 122 GLY A O 1
ATOM 911 N N . SER A 1 123 ? 13.504 29.965 7.607 1 89.36 123 SER A N 1
ATOM 912 C CA . SER A 1 123 ? 13.488 31.394 7.906 1 89.36 123 SER A CA 1
ATOM 913 C C . SER A 1 123 ? 12.567 31.702 9.082 1 89.36 123 SER A C 1
ATOM 915 O O . SER A 1 123 ? 11.657 30.928 9.384 1 89.36 123 SER A O 1
ATOM 917 N N . PRO A 1 124 ? 12.824 32.648 9.797 1 85.6 124 PRO A N 1
ATOM 918 C CA . PRO A 1 124 ? 12.003 32.987 10.962 1 85.6 124 PRO A CA 1
ATOM 919 C C . PRO A 1 124 ? 10.669 33.623 10.578 1 85.6 124 PRO A C 1
ATOM 921 O O . PRO A 1 124 ? 10.313 34.683 11.1 1 85.6 124 PRO A O 1
ATOM 924 N N . ALA A 1 125 ? 9.974 32.974 9.753 1 79.7 125 ALA A N 1
ATOM 925 C CA . ALA A 1 125 ? 8.67 33.459 9.308 1 79.7 125 ALA A CA 1
ATOM 926 C C . ALA A 1 125 ? 7.688 33.54 10.473 1 79.7 125 ALA A C 1
ATOM 928 O O . ALA A 1 125 ? 6.77 34.364 10.464 1 79.7 125 ALA A O 1
ATOM 929 N N . PHE A 1 126 ? 8.004 32.78 11.509 1 84.11 126 PHE A N 1
ATOM 930 C CA . PHE A 1 126 ? 7.155 32.765 12.694 1 84.11 126 PHE A CA 1
ATOM 931 C C . PHE A 1 126 ? 7.972 33.045 13.95 1 84.11 126 PHE A C 1
ATOM 933 O O . PHE A 1 126 ? 7.808 32.368 14.967 1 84.11 126 PHE A O 1
ATOM 940 N N . ASP A 1 127 ? 8.762 33.871 13.848 1 77.98 127 ASP A N 1
ATOM 941 C CA . ASP A 1 127 ? 9.597 34.421 14.911 1 77.98 127 ASP A CA 1
ATOM 942 C C . ASP A 1 127 ? 10.515 33.351 15.497 1 77.98 127 ASP A C 1
ATOM 944 O O . ASP A 1 127 ? 10.842 33.389 16.685 1 77.98 127 ASP A O 1
ATOM 948 N N . GLN A 1 128 ? 10.678 32.338 14.766 1 81.88 128 GLN A N 1
ATOM 949 C CA . GLN A 1 128 ? 11.592 31.293 15.214 1 81.88 128 GLN A CA 1
ATOM 950 C C . GLN A 1 128 ? 12.294 30.632 14.031 1 81.88 128 GLN A C 1
ATOM 952 O O . GLN A 1 128 ? 11.638 30.126 13.117 1 81.88 128 GLN A O 1
ATOM 957 N N . ALA A 1 129 ? 13.588 30.811 13.997 1 87.93 129 ALA A N 1
ATOM 958 C CA . ALA A 1 129 ? 14.365 30.064 13.011 1 87.93 129 ALA A CA 1
ATOM 959 C C . ALA A 1 129 ? 14.494 28.597 13.412 1 87.93 129 ALA A C 1
ATOM 961 O O . ALA A 1 129 ? 14.365 28.255 14.59 1 87.93 129 ALA A O 1
ATOM 962 N N . TYR A 1 130 ? 14.632 27.757 12.439 1 90.03 130 TYR A N 1
ATOM 963 C CA . TYR A 1 130 ? 14.793 26.33 12.693 1 90.03 130 TYR A CA 1
ATOM 964 C C . TYR A 1 130 ? 15.595 25.665 11.58 1 90.03 130 TYR A C 1
ATOM 966 O O . TYR A 1 130 ? 15.766 26.239 10.502 1 90.03 130 TYR A O 1
ATOM 974 N N . ASP A 1 131 ? 16.166 24.596 11.88 1 92.14 131 ASP A N 1
ATOM 975 C CA . ASP A 1 131 ? 16.824 23.788 10.858 1 92.14 131 ASP A CA 1
ATOM 976 C C . ASP A 1 131 ? 15.804 22.997 10.042 1 92.14 131 ASP A C 1
ATOM 978 O O . ASP A 1 131 ? 15.198 22.05 10.546 1 92.14 131 ASP A O 1
ATOM 982 N N . PRO A 1 132 ? 15.661 23.378 8.815 1 94.96 132 PRO A N 1
ATOM 983 C CA . PRO A 1 132 ? 14.608 22.74 8.022 1 94.96 132 PRO A CA 1
ATOM 984 C C . PRO A 1 132 ? 14.819 21.236 7.864 1 94.96 132 PRO A C 1
ATOM 986 O O . PRO A 1 132 ? 13.85 20.472 7.843 1 94.96 132 PRO A O 1
ATOM 989 N N . GLU A 1 133 ? 15.982 20.775 7.69 1 92.71 133 GLU A N 1
ATOM 990 C CA . GLU A 1 133 ? 16.26 19.351 7.534 1 92.71 133 GLU A CA 1
ATOM 991 C C . GLU A 1 133 ? 15.828 18.565 8.769 1 92.71 133 GLU A C 1
ATOM 993 O O . GLU A 1 133 ? 15.1 17.577 8.659 1 92.71 133 GLU A O 1
ATOM 998 N N . LEU A 1 134 ? 16.14 19.008 9.89 1 89.45 134 LEU A N 1
ATOM 999 C CA . LEU A 1 134 ? 15.879 18.298 11.138 1 89.45 134 LEU A CA 1
ATOM 1000 C C . LEU A 1 134 ? 14.412 18.419 11.536 1 89.45 134 LEU A C 1
ATOM 1002 O O . LEU A 1 134 ? 13.818 17.458 12.031 1 89.45 134 LEU A O 1
ATOM 1006 N N . ALA A 1 135 ? 13.9 19.56 11.238 1 90.85 135 ALA A N 1
ATOM 1007 C CA . ALA A 1 135 ? 12.581 19.851 11.792 1 90.85 135 ALA A CA 1
ATOM 1008 C C . ALA A 1 135 ? 11.475 19.385 10.85 1 90.85 135 ALA A C 1
ATOM 1010 O O . ALA A 1 135 ? 10.366 19.074 11.29 1 90.85 135 ALA A O 1
ATOM 1011 N N . LEU A 1 136 ? 11.788 19.302 9.518 1 93.45 136 LEU A N 1
ATOM 1012 C CA . LEU A 1 136 ? 10.684 19.073 8.593 1 93.45 136 LEU A CA 1
ATOM 1013 C C . LEU A 1 136 ? 11.012 17.942 7.624 1 93.45 136 LEU A C 1
ATOM 1015 O O . LEU A 1 136 ? 10.142 17.135 7.288 1 93.45 136 LEU A O 1
ATOM 1019 N N . TRP A 1 137 ? 12.254 17.857 7.221 1 94.6 137 TRP A N 1
ATOM 1020 C CA . TRP A 1 137 ? 12.454 17.145 5.963 1 94.6 137 TRP A CA 1
ATOM 1021 C C . TRP A 1 137 ? 13.268 15.874 6.18 1 94.6 137 TRP A C 1
ATOM 1023 O O . TRP A 1 137 ? 13.474 15.095 5.247 1 94.6 137 TRP A O 1
ATOM 1033 N N . ASN A 1 138 ? 13.655 15.573 7.403 1 89.97 138 ASN A N 1
ATOM 1034 C CA . ASN A 1 138 ? 14.56 14.462 7.68 1 89.97 138 ASN A CA 1
ATOM 1035 C C . ASN A 1 138 ? 13.935 13.122 7.299 1 89.97 138 ASN A C 1
ATOM 1037 O O . ASN A 1 138 ? 14.64 12.2 6.884 1 89.97 138 ASN A O 1
ATOM 1041 N N . LEU A 1 139 ? 12.669 13.009 7.347 1 92.05 139 LEU A N 1
ATOM 1042 C CA . LEU A 1 139 ? 12.014 11.738 7.059 1 92.05 139 LEU A CA 1
ATOM 1043 C C . LEU A 1 139 ? 11.256 11.804 5.738 1 92.05 139 LEU A C 1
ATOM 1045 O O . LEU A 1 139 ? 10.502 10.887 5.404 1 92.05 139 LEU A O 1
ATOM 1049 N N . SER A 1 140 ? 11.479 12.84 5.021 1 92.91 140 SER A N 1
ATOM 1050 C CA . SER A 1 140 ? 10.778 13.051 3.758 1 92.91 140 SER A CA 1
ATOM 1051 C C . SER A 1 140 ? 11.694 12.787 2.568 1 92.91 140 SER A C 1
ATOM 1053 O O . SER A 1 140 ? 12.888 13.091 2.617 1 92.91 140 SER A O 1
ATOM 1055 N N . PRO A 1 141 ? 11.087 12.24 1.494 1 92.41 141 PRO A N 1
ATOM 1056 C CA . PRO A 1 141 ? 11.89 12.076 0.28 1 92.41 141 PRO A CA 1
ATOM 1057 C C . PRO A 1 141 ? 12.177 13.402 -0.421 1 92.41 141 PRO A C 1
ATOM 1059 O O . PRO A 1 141 ? 13.009 13.457 -1.33 1 92.41 141 PRO A O 1
ATOM 1062 N N . HIS A 1 142 ? 11.527 14.43 0.071 1 92.96 142 HIS A N 1
ATOM 1063 C CA . HIS A 1 142 ? 11.672 15.739 -0.556 1 92.96 142 HIS A CA 1
ATOM 1064 C C . HIS A 1 142 ? 12.334 16.733 0.392 1 92.96 142 HIS A C 1
ATOM 1066 O O . HIS A 1 142 ? 12.465 16.465 1.588 1 92.96 142 HIS A O 1
ATOM 1072 N N . GLY A 1 143 ? 12.751 17.751 -0.196 1 92.18 143 GLY A N 1
ATOM 1073 C CA . GLY A 1 143 ? 13.311 18.83 0.602 1 92.18 143 GLY A CA 1
ATOM 1074 C C . GLY A 1 143 ? 14.615 18.457 1.28 1 92.18 143 GLY A C 1
ATOM 1075 O O . GLY A 1 143 ? 15.097 17.332 1.134 1 92.18 143 GLY A O 1
ATOM 1076 N N . PRO A 1 144 ? 15.156 19.354 2.037 1 96.02 144 PRO A N 1
ATOM 1077 C CA . PRO A 1 144 ? 14.796 20.774 2.062 1 96.02 144 PRO A CA 1
ATOM 1078 C C . PRO A 1 144 ? 15.048 21.47 0.726 1 96.02 144 PRO A C 1
ATOM 1080 O O . PRO A 1 144 ? 15.732 20.921 -0.141 1 96.02 144 PRO A O 1
ATOM 1083 N N . PHE A 1 145 ? 14.455 22.566 0.564 1 97.14 145 PHE A N 1
ATOM 1084 C CA . PHE A 1 145 ? 14.569 23.323 -0.677 1 97.14 145 PHE A CA 1
ATOM 1085 C C . PHE A 1 145 ? 15.457 24.547 -0.485 1 97.14 145 PHE A C 1
ATOM 1087 O O . PHE A 1 145 ? 15.326 25.267 0.507 1 97.14 145 PHE A O 1
ATOM 1094 N N . GLU A 1 146 ? 16.347 24.81 -1.406 1 95.89 146 GLU A N 1
ATOM 1095 C CA . GLU A 1 146 ? 17.255 25.95 -1.32 1 95.89 146 GLU A CA 1
ATOM 1096 C C . GLU A 1 146 ? 16.602 27.217 -1.864 1 95.89 146 GLU A C 1
ATOM 1098 O O . GLU A 1 146 ? 16.87 28.318 -1.377 1 95.89 146 GLU A O 1
ATOM 1103 N N . THR A 1 147 ? 15.834 27.013 -2.919 1 96.99 147 THR A N 1
ATOM 1104 C CA . THR A 1 147 ? 15.16 28.146 -3.543 1 96.99 147 THR A CA 1
ATOM 1105 C C . THR A 1 147 ? 13.68 27.843 -3.759 1 96.99 147 THR A C 1
ATOM 1107 O O . THR A 1 147 ? 13.259 26.688 -3.675 1 96.99 147 THR A O 1
ATOM 1110 N N . VAL A 1 148 ? 13.003 28.866 -4.019 1 96.39 148 VAL A N 1
ATOM 1111 C CA . VAL A 1 148 ? 11.587 28.714 -4.335 1 96.39 148 VAL A CA 1
ATOM 1112 C C . VAL A 1 148 ? 11.427 27.89 -5.611 1 96.39 148 VAL A C 1
ATOM 1114 O O . VAL A 1 148 ? 10.478 27.114 -5.741 1 96.39 148 VAL A O 1
ATOM 1117 N N . GLN A 1 149 ? 12.371 28.024 -6.506 1 96.28 149 GLN A N 1
ATOM 1118 C CA . GLN A 1 149 ? 12.33 27.284 -7.763 1 96.28 149 GLN A CA 1
ATOM 1119 C C . GLN A 1 149 ? 12.496 25.786 -7.525 1 96.28 149 GLN A C 1
ATOM 1121 O O . GLN A 1 149 ? 11.866 24.971 -8.203 1 96.28 149 GLN A O 1
ATOM 1126 N N . ASP A 1 150 ? 13.303 25.417 -6.539 1 96.65 150 ASP A N 1
ATOM 1127 C CA . ASP A 1 150 ? 13.459 24.013 -6.173 1 96.65 150 ASP A CA 1
ATOM 1128 C C . ASP A 1 150 ? 12.138 23.421 -5.687 1 96.65 150 ASP A C 1
ATOM 1130 O O . ASP A 1 150 ? 11.788 22.294 -6.045 1 96.65 150 ASP A O 1
ATOM 1134 N N . LEU A 1 151 ? 11.45 24.182 -4.938 1 97.02 151 LEU A N 1
ATOM 1135 C CA . LEU A 1 151 ? 10.153 23.74 -4.438 1 97.02 151 LEU A CA 1
ATOM 1136 C C . LEU A 1 151 ? 9.149 23.601 -5.578 1 97.02 151 LEU A C 1
ATOM 1138 O O . LEU A 1 151 ? 8.461 22.583 -5.684 1 97.02 151 LEU A O 1
ATOM 1142 N N . LYS A 1 152 ? 9.156 24.57 -6.45 1 94.97 152 LYS A N 1
ATOM 1143 C CA . LYS A 1 152 ? 8.215 24.58 -7.566 1 94.97 152 LYS A CA 1
ATOM 1144 C C . LYS A 1 152 ? 8.437 23.381 -8.483 1 94.97 152 LYS A C 1
ATOM 1146 O O . LYS A 1 152 ? 7.489 22.865 -9.079 1 94.97 152 LYS A O 1
ATOM 1151 N N . SER A 1 153 ? 9.647 22.942 -8.526 1 93.94 153 SER A N 1
ATOM 1152 C CA . SER A 1 153 ? 9.993 21.837 -9.415 1 93.94 153 SER A CA 1
ATOM 1153 C C . SER A 1 153 ? 9.811 20.491 -8.721 1 93.94 153 SER A C 1
ATOM 1155 O O . SER A 1 153 ? 9.862 19.442 -9.366 1 93.94 153 SER A O 1
ATOM 1157 N N . SER A 1 154 ? 9.559 20.545 -7.482 1 94.86 154 SER A N 1
ATOM 1158 C CA . SER A 1 154 ? 9.444 19.305 -6.723 1 94.86 154 SER A CA 1
ATOM 1159 C C . SER A 1 154 ? 8.075 18.661 -6.917 1 94.86 154 SER A C 1
ATOM 1161 O O . SER A 1 154 ? 7.099 19.349 -7.223 1 94.86 154 SER A O 1
ATOM 1163 N N . PRO A 1 155 ? 7.976 17.346 -6.691 1 93.24 155 PRO A N 1
ATOM 1164 C CA . PRO A 1 155 ? 6.685 16.66 -6.779 1 93.24 155 PRO A CA 1
ATOM 1165 C C . PRO A 1 155 ? 5.679 17.158 -5.744 1 93.24 155 PRO A C 1
ATOM 1167 O O . PRO A 1 155 ? 4.475 16.93 -5.887 1 93.24 155 PRO A O 1
ATOM 1170 N N . LEU A 1 156 ? 6.098 17.838 -4.769 1 94.17 156 LEU A N 1
ATOM 1171 C CA . LEU A 1 156 ? 5.251 18.25 -3.655 1 94.17 156 LEU A CA 1
ATOM 1172 C C . LEU A 1 156 ? 4.239 19.301 -4.101 1 94.17 156 LEU A C 1
ATOM 1174 O O . LEU A 1 156 ? 3.194 19.47 -3.468 1 94.17 156 LEU A O 1
ATOM 1178 N N . VAL A 1 157 ? 4.568 20.033 -5.166 1 93.66 157 VAL A N 1
ATOM 1179 C CA . VAL A 1 157 ? 3.652 21.1 -5.557 1 93.66 157 VAL A CA 1
ATOM 1180 C C . VAL A 1 157 ? 3.104 20.824 -6.955 1 93.66 157 VAL A C 1
ATOM 1182 O O . VAL A 1 157 ? 2.512 21.705 -7.582 1 93.66 157 VAL A O 1
ATOM 1185 N N . GLN A 1 158 ? 3.351 19.649 -7.478 1 92.14 158 GLN A N 1
ATOM 1186 C CA . GLN A 1 158 ? 2.813 19.248 -8.774 1 92.14 158 GLN A CA 1
ATOM 1187 C C . GLN A 1 158 ? 1.431 18.618 -8.625 1 92.14 158 GLN A C 1
ATOM 1189 O O . GLN A 1 158 ? 1.129 18.009 -7.597 1 92.14 158 GLN A O 1
ATOM 1194 N N . PRO A 1 159 ? 0.634 18.805 -9.625 1 91.64 159 PRO A N 1
ATOM 1195 C CA . PRO A 1 159 ? -0.686 18.172 -9.583 1 91.64 159 PRO A CA 1
ATOM 1196 C C . PRO A 1 159 ? -0.608 16.648 -9.527 1 91.64 159 PRO A C 1
ATOM 1198 O O . PRO A 1 159 ? 0.315 16.052 -10.088 1 91.64 159 PRO A O 1
ATOM 1201 N N . LEU A 1 160 ? -1.555 16.092 -8.894 1 92.86 160 LEU A N 1
ATOM 1202 C CA . LEU A 1 160 ? -1.658 14.64 -8.79 1 92.86 160 LEU A CA 1
ATOM 1203 C C . LEU A 1 160 ? -2.729 14.102 -9.733 1 92.86 160 LEU A C 1
ATOM 1205 O O . LEU A 1 160 ? -3.781 14.722 -9.902 1 92.86 160 LEU A O 1
ATOM 1209 N N . ALA A 1 161 ? -2.536 12.901 -10.265 1 92 161 ALA A N 1
ATOM 1210 C CA . ALA A 1 161 ? -3.505 12.247 -11.141 1 92 161 ALA A CA 1
ATOM 1211 C C . ALA A 1 161 ? -4.614 11.581 -10.332 1 92 161 ALA A C 1
ATOM 1213 O O . ALA A 1 161 ? -5.717 11.365 -10.839 1 92 161 ALA A O 1
ATOM 1214 N N . ASP A 1 162 ? -4.349 11.279 -9.142 1 95.4 162 ASP A N 1
ATOM 1215 C CA . ASP A 1 162 ? -5.271 10.534 -8.29 1 95.4 162 ASP A CA 1
ATOM 1216 C C . ASP A 1 162 ? -5.315 11.122 -6.882 1 95.4 162 ASP A C 1
ATOM 1218 O O . ASP A 1 162 ? -5.346 10.383 -5.895 1 95.4 162 ASP A O 1
ATOM 1222 N N . GLY A 1 163 ? -5.186 12.451 -6.833 1 95.98 163 GLY A N 1
ATOM 1223 C CA . GLY A 1 163 ? -5.151 13.106 -5.535 1 95.98 163 GLY A CA 1
ATOM 1224 C C . GLY A 1 163 ? -5.389 14.602 -5.615 1 95.98 163 GLY A C 1
ATOM 1225 O O . GLY A 1 163 ? -5.697 15.131 -6.685 1 95.98 163 GLY A O 1
ATOM 1226 N N . LEU A 1 164 ? -5.325 15.251 -4.448 1 94.98 164 LEU A N 1
ATOM 1227 C CA . LEU A 1 164 ? -5.534 16.687 -4.301 1 94.98 164 LEU A CA 1
ATOM 1228 C C . LEU A 1 164 ? -4.619 17.262 -3.225 1 94.98 164 LEU A C 1
ATOM 1230 O O . LEU A 1 164 ? -4.483 16.683 -2.145 1 94.98 164 LEU A O 1
ATOM 1234 N N . ARG A 1 165 ? -3.977 18.363 -3.555 1 96.35 165 ARG A N 1
ATOM 1235 C CA . ARG A 1 165 ? -3.095 19.015 -2.593 1 96.35 165 ARG A CA 1
ATOM 1236 C C . ARG A 1 165 ? -3.747 20.265 -2.012 1 96.35 165 ARG A C 1
ATOM 1238 O O . ARG A 1 165 ? -4.499 20.958 -2.702 1 96.35 165 ARG A O 1
ATOM 1245 N N . PHE A 1 166 ? -3.387 20.534 -0.772 1 96.93 166 PHE A N 1
ATOM 1246 C CA . PHE A 1 166 ? -3.928 21.69 -0.067 1 96.93 166 PHE A CA 1
ATOM 1247 C C . PHE A 1 166 ? -2.808 22.531 0.534 1 96.93 166 PHE A C 1
ATOM 1249 O O . PHE A 1 166 ? -1.823 21.991 1.042 1 96.93 166 PHE A O 1
ATOM 1256 N N . THR A 1 167 ? -2.979 23.782 0.442 1 97.26 167 THR A N 1
ATOM 1257 C CA . THR A 1 167 ? -2.214 24.703 1.275 1 97.26 167 THR A CA 1
ATOM 1258 C C . THR A 1 167 ? -2.922 24.944 2.605 1 97.26 167 THR A C 1
ATOM 1260 O O . THR A 1 167 ? -4.142 25.117 2.643 1 97.26 167 THR A O 1
ATOM 1263 N N . VAL A 1 168 ? -2.18 24.933 3.67 1 97.69 168 VAL A N 1
ATOM 1264 C CA . VAL A 1 168 ? -2.746 25.122 5.002 1 97.69 168 VAL A CA 1
ATOM 1265 C C . VAL A 1 168 ? -2.488 26.551 5.474 1 97.69 168 VAL A C 1
ATOM 1267 O O . VAL A 1 168 ? -1.344 27.012 5.483 1 97.69 168 VAL A O 1
ATOM 1270 N N . PHE A 1 169 ? -3.525 27.211 5.877 1 96.25 169 PHE A N 1
ATOM 1271 C CA . PHE A 1 169 ? -3.447 28.579 6.375 1 96.25 169 PHE A CA 1
ATOM 1272 C C . PHE A 1 169 ? -3.796 28.636 7.857 1 96.25 169 PHE A C 1
ATOM 1274 O O . PHE A 1 169 ? -4.733 27.973 8.306 1 96.25 169 PHE A O 1
ATOM 1281 N N . ASP A 1 170 ? -3.046 29.423 8.544 1 94.74 170 ASP A N 1
ATOM 1282 C CA . ASP A 1 170 ? -3.442 29.769 9.906 1 94.74 170 ASP A CA 1
ATOM 1283 C C . ASP A 1 170 ? -4.632 30.725 9.905 1 94.74 170 ASP A C 1
ATOM 1285 O O . ASP A 1 170 ? -4.572 31.799 9.303 1 94.74 170 ASP A O 1
ATOM 1289 N N . ARG A 1 171 ? -5.621 30.395 10.544 1 91.63 171 ARG A N 1
ATOM 1290 C CA . ARG A 1 171 ? -6.833 31.207 10.499 1 91.63 171 ARG A CA 1
ATOM 1291 C C . ARG A 1 171 ? -6.63 32.535 11.22 1 91.63 171 ARG A C 1
ATOM 1293 O O . ARG A 1 171 ? -7.235 33.545 10.855 1 91.63 171 ARG A O 1
ATOM 1300 N N . GLU A 1 172 ? -5.858 32.507 12.187 1 88.69 172 GLU A N 1
ATOM 1301 C CA . GLU A 1 172 ? -5.643 33.713 12.982 1 88.69 172 GLU A CA 1
ATOM 1302 C C . GLU A 1 172 ? -4.854 34.757 12.198 1 88.69 172 GLU A C 1
ATOM 1304 O O . GLU A 1 172 ? -5.204 35.939 12.202 1 88.69 172 GLU A O 1
ATOM 1309 N N . THR A 1 173 ? -3.84 34.339 11.441 1 89.72 173 THR A N 1
ATOM 1310 C CA . THR A 1 173 ? -2.927 35.284 10.807 1 89.72 173 THR A CA 1
ATOM 1311 C C . THR A 1 173 ? -3.133 35.304 9.295 1 89.72 173 THR A C 1
ATOM 1313 O O . THR A 1 173 ? -2.672 36.221 8.613 1 89.72 173 THR A O 1
ATOM 1316 N N . GLY A 1 174 ? -3.736 34.225 8.74 1 91.52 174 GLY A N 1
ATOM 1317 C CA . GLY A 1 174 ? -3.891 34.11 7.298 1 91.52 174 GLY A CA 1
ATOM 1318 C C . GLY A 1 174 ? -2.625 33.654 6.597 1 91.52 174 GLY A C 1
ATOM 1319 O O . GLY A 1 174 ? -2.603 33.517 5.372 1 91.52 174 GLY A O 1
ATOM 1320 N N . ARG A 1 175 ? -1.643 33.365 7.35 1 93.45 175 ARG A N 1
ATOM 1321 C CA . ARG A 1 175 ? -0.361 32.971 6.774 1 93.45 175 ARG A CA 1
ATOM 1322 C C . ARG A 1 175 ? -0.36 31.492 6.402 1 93.45 175 ARG A C 1
ATOM 1324 O O . ARG A 1 175 ? -1.028 30.683 7.049 1 93.45 175 ARG A O 1
ATOM 1331 N N . VAL A 1 176 ? 0.457 31.204 5.377 1 96.69 176 VAL A N 1
ATOM 1332 C CA . VAL A 1 176 ? 0.669 29.812 4.995 1 96.69 176 VAL A CA 1
ATOM 1333 C C . VAL A 1 176 ? 1.569 29.126 6.02 1 96.69 176 VAL A C 1
ATOM 1335 O O . VAL A 1 176 ? 2.646 29.63 6.345 1 96.69 176 VAL A O 1
ATOM 1338 N N . ILE A 1 177 ? 1.104 27.967 6.521 1 96.73 177 ILE A N 1
ATOM 1339 C CA . ILE A 1 177 ? 1.884 27.349 7.588 1 96.73 177 ILE A CA 1
ATOM 1340 C C . ILE A 1 177 ? 2.244 25.916 7.2 1 96.73 177 ILE A C 1
ATOM 1342 O O . ILE A 1 177 ? 2.932 25.218 7.948 1 96.73 177 ILE A O 1
ATOM 1346 N N . GLY A 1 178 ? 1.753 25.444 6.002 1 97.31 178 GLY A N 1
ATOM 1347 C CA . GLY A 1 178 ? 2.094 24.084 5.616 1 97.31 178 GLY A CA 1
ATOM 1348 C C . GLY A 1 178 ? 1.28 23.576 4.441 1 97.31 178 GLY A C 1
ATOM 1349 O O . GLY A 1 178 ? 0.735 24.367 3.668 1 97.31 178 GLY A O 1
ATOM 1350 N N . MET A 1 179 ? 1.308 22.225 4.299 1 97.47 179 MET A N 1
ATOM 1351 C CA . MET A 1 179 ? 0.599 21.543 3.22 1 97.47 179 MET A CA 1
ATOM 1352 C C . MET A 1 179 ? -0.023 20.242 3.715 1 97.47 179 MET A C 1
ATOM 1354 O O . MET A 1 179 ? 0.338 19.743 4.782 1 97.47 179 MET A O 1
ATOM 1358 N N . ALA A 1 180 ? -0.954 19.777 3.029 1 97.49 180 ALA A N 1
ATOM 1359 C CA . ALA A 1 180 ? -1.563 18.457 3.169 1 97.49 180 ALA A CA 1
ATOM 1360 C C . ALA A 1 180 ? -2.052 17.933 1.821 1 97.49 180 ALA A C 1
ATOM 1362 O O . ALA A 1 180 ? -2.219 18.703 0.872 1 97.49 180 ALA A O 1
ATOM 1363 N N . ALA A 1 181 ? -2.29 16.648 1.735 1 97.42 181 ALA A N 1
ATOM 1364 C CA . ALA A 1 181 ? -2.727 16.12 0.446 1 97.42 181 ALA A CA 1
ATOM 1365 C C . ALA A 1 181 ? -3.577 14.865 0.627 1 97.42 181 ALA A C 1
ATOM 1367 O O . ALA A 1 181 ? -3.455 14.165 1.635 1 97.42 181 ALA A O 1
ATOM 1368 N N . ILE A 1 182 ? -4.485 14.676 -0.229 1 97.52 182 ILE A N 1
ATOM 1369 C CA . ILE A 1 182 ? -5.102 13.386 -0.516 1 97.52 182 ILE A CA 1
ATOM 1370 C C . ILE A 1 182 ? -4.31 12.666 -1.605 1 97.52 182 ILE A C 1
ATOM 1372 O O . ILE A 1 182 ? -3.996 13.253 -2.644 1 97.52 182 ILE A O 1
ATOM 1376 N N . LEU A 1 183 ? -3.962 11.417 -1.362 1 97.44 183 LEU A N 1
ATOM 1377 C CA . LEU A 1 183 ? -3.066 10.676 -2.242 1 97.44 183 LEU A CA 1
ATOM 1378 C C . LEU A 1 183 ? -3.663 9.322 -2.611 1 97.44 183 LEU A C 1
ATOM 1380 O O . LEU A 1 183 ? -4.427 8.744 -1.834 1 97.44 183 LEU A O 1
ATOM 1384 N N . GLY A 1 184 ? -3.239 8.835 -3.766 1 96.32 184 GLY A N 1
ATOM 1385 C CA . GLY A 1 184 ? -3.536 7.456 -4.121 1 96.32 184 GLY A CA 1
ATOM 1386 C C . GLY A 1 184 ? -5.016 7.13 -4.06 1 96.32 184 GLY A C 1
ATOM 1387 O O . GLY A 1 184 ? -5.412 6.122 -3.47 1 96.32 184 GLY A O 1
ATOM 1388 N N . ASN A 1 185 ? -5.836 8.001 -4.564 1 97.38 185 ASN A N 1
ATOM 1389 C CA . ASN A 1 185 ? -7.283 7.825 -4.515 1 97.38 185 ASN A CA 1
ATOM 1390 C C . ASN A 1 185 ? -7.734 6.646 -5.372 1 97.38 185 ASN A C 1
ATOM 1392 O O . ASN A 1 185 ? -7.353 6.539 -6.539 1 97.38 185 ASN A O 1
ATOM 1396 N N . GLU A 1 186 ? -8.433 5.724 -4.75 1 97.36 186 GLU A N 1
ATOM 1397 C CA . GLU A 1 186 ? -9.031 4.571 -5.416 1 97.36 186 GLU A CA 1
ATOM 1398 C C . GLU A 1 186 ? -10.541 4.53 -5.198 1 97.36 186 GLU A C 1
ATOM 1400 O O . GLU A 1 186 ? -11.034 3.752 -4.379 1 97.36 186 GLU A O 1
ATOM 1405 N N . PRO A 1 187 ? -11.246 5.286 -5.988 1 96.37 187 PRO A N 1
ATOM 1406 C CA . PRO A 1 187 ? -12.687 5.422 -5.763 1 96.37 187 PRO A CA 1
ATOM 1407 C C . PRO A 1 187 ? -13.433 4.097 -5.899 1 96.37 187 PRO A C 1
ATOM 1409 O O . PRO A 1 187 ? -14.424 3.867 -5.201 1 96.37 187 PRO A O 1
ATOM 1412 N N . SER A 1 188 ? -12.969 3.211 -6.779 1 96.16 188 SER A N 1
ATOM 1413 C CA . SER A 1 188 ? -13.645 1.934 -6.988 1 96.16 188 SER A CA 1
ATOM 1414 C C . SER A 1 188 ? -13.639 1.091 -5.717 1 96.16 188 SER A C 1
ATOM 1416 O O . SER A 1 188 ? -14.41 0.137 -5.596 1 96.16 188 SER A O 1
ATOM 1418 N N . CYS A 1 189 ? -12.809 1.442 -4.8 1 97.96 189 CYS A N 1
ATOM 1419 C CA . CYS A 1 189 ? -12.729 0.727 -3.531 1 97.96 189 CYS A CA 1
ATOM 1420 C C . CYS A 1 189 ? -13.115 1.635 -2.369 1 97.96 189 CYS A C 1
ATOM 1422 O O . CYS A 1 189 ? -12.986 1.25 -1.206 1 97.96 189 CYS A O 1
ATOM 1424 N N . LEU A 1 190 ? -13.473 2.904 -2.695 1 98.06 190 LEU A N 1
ATOM 1425 C CA . LEU A 1 190 ? -13.845 3.902 -1.699 1 98.06 190 LEU A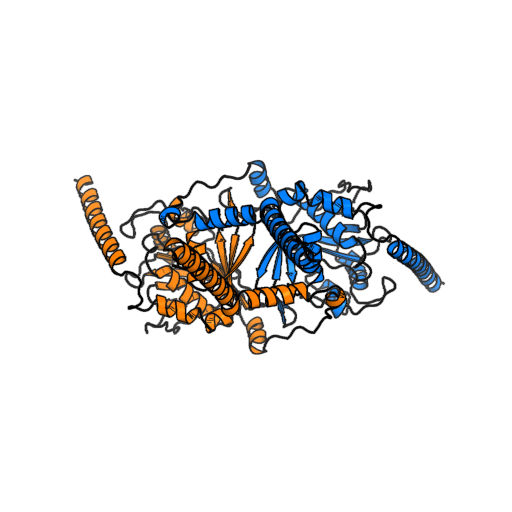 CA 1
ATOM 1426 C C . LEU A 1 190 ? -12.743 4.069 -0.658 1 98.06 190 LEU A C 1
ATOM 1428 O O . LEU A 1 190 ? -13.016 4.079 0.544 1 98.06 190 LEU A O 1
ATOM 1432 N N . ARG A 1 191 ? -11.518 4.185 -1.149 1 98.49 191 ARG A N 1
ATOM 1433 C CA . ARG A 1 191 ? -10.334 4.279 -0.302 1 98.49 191 ARG A CA 1
ATOM 1434 C C . ARG A 1 191 ? -9.384 5.359 -0.806 1 98.49 191 ARG A C 1
ATOM 1436 O O . ARG A 1 191 ? -9.224 5.538 -2.015 1 98.49 191 ARG A O 1
ATOM 1443 N N . THR A 1 192 ? -8.766 6.025 0.121 1 98.25 192 THR A N 1
ATOM 1444 C CA . THR A 1 192 ? -7.744 7.008 -0.219 1 98.25 192 THR A CA 1
ATOM 1445 C C . THR A 1 192 ? -6.74 7.162 0.92 1 98.25 192 THR A C 1
ATOM 1447 O O . THR A 1 192 ? -6.821 6.453 1.925 1 98.25 192 THR A O 1
ATOM 1450 N N . GLU A 1 193 ? -5.735 7.99 0.692 1 98.6 193 GLU A N 1
ATOM 1451 C CA . GLU A 1 193 ? -4.68 8.267 1.662 1 98.6 193 GLU A CA 1
ATOM 1452 C C . GLU A 1 193 ? -4.541 9.766 1.911 1 98.6 193 GLU A C 1
ATOM 1454 O O . GLU A 1 193 ? -4.686 10.571 0.989 1 98.6 193 GLU A O 1
ATOM 1459 N N . ILE A 1 194 ? -4.409 10.12 3.141 1 98.3 194 ILE A N 1
ATOM 1460 C CA . ILE A 1 194 ? -3.966 11.481 3.423 1 98.3 194 ILE A CA 1
ATOM 1461 C C . ILE A 1 194 ? -2.479 11.479 3.771 1 98.3 194 ILE A C 1
ATOM 1463 O O . ILE A 1 194 ? -2.014 10.625 4.53 1 98.3 194 ILE A O 1
ATOM 1467 N N . GLY A 1 195 ? -1.771 12.321 3.121 1 97.05 195 GLY A N 1
ATOM 1468 C CA . GLY A 1 195 ? -0.327 12.355 3.288 1 97.05 195 GLY A CA 1
ATOM 1469 C C . GLY A 1 195 ? 0.295 13.663 2.835 1 97.05 195 GLY A C 1
ATOM 1470 O O . GLY A 1 195 ? -0.408 14.657 2.641 1 97.05 195 GLY A O 1
ATOM 1471 N N . ASP A 1 196 ? 1.644 13.662 2.852 1 95.53 196 ASP A N 1
ATOM 1472 C CA . ASP A 1 196 ? 2.414 14.863 2.542 1 95.53 196 ASP A CA 1
ATOM 1473 C C . ASP A 1 196 ? 2.011 16.023 3.45 1 95.53 196 ASP A C 1
ATOM 1475 O O . ASP A 1 196 ? 1.798 17.141 2.978 1 95.53 196 ASP A O 1
ATOM 1479 N N . ILE A 1 197 ? 1.818 15.643 4.661 1 96.26 197 ILE A N 1
ATOM 1480 C CA . ILE A 1 197 ? 1.41 16.664 5.62 1 96.26 197 ILE A CA 1
ATOM 1481 C C . ILE A 1 197 ? 2.636 17.206 6.351 1 96.26 197 ILE A C 1
ATOM 1483 O O . ILE A 1 197 ? 3.391 16.443 6.959 1 96.26 197 ILE A O 1
ATOM 1487 N N . TRP A 1 198 ? 2.854 18.419 6.266 1 96.09 198 TRP A N 1
ATOM 1488 C CA . TRP A 1 198 ? 3.848 19.092 7.097 1 96.09 198 TRP A CA 1
ATOM 1489 C C . TRP A 1 198 ? 3.367 20.48 7.504 1 96.09 198 TRP A C 1
ATOM 1491 O O . TRP A 1 198 ? 2.665 21.15 6.742 1 96.09 198 TRP A O 1
ATOM 1501 N N . LEU A 1 199 ? 3.625 20.881 8.686 1 96.26 199 LEU A N 1
ATOM 1502 C CA . LEU A 1 199 ? 3.365 22.203 9.246 1 96.26 199 LEU A CA 1
ATOM 1503 C C . LEU A 1 199 ? 4.654 22.844 9.748 1 96.26 199 LEU A C 1
ATOM 1505 O O . LEU A 1 199 ? 5.549 22.149 10.235 1 96.26 199 LEU A O 1
ATOM 1509 N N . ASN A 1 200 ? 4.699 24.113 9.572 1 96 200 ASN A N 1
ATOM 1510 C CA . ASN A 1 200 ? 5.81 24.832 10.186 1 96 200 ASN A CA 1
ATOM 1511 C C . ASN A 1 200 ? 5.98 24.453 11.654 1 96 200 ASN A C 1
ATOM 1513 O O . ASN A 1 200 ? 4.996 24.334 12.387 1 96 200 ASN A O 1
ATOM 1517 N N . PRO A 1 201 ? 7.231 24.278 12.1 1 92.75 201 PRO A N 1
ATOM 1518 C CA . PRO A 1 201 ? 7.507 23.807 13.459 1 92.75 201 PRO A CA 1
ATOM 1519 C C . PRO A 1 201 ? 6.897 24.708 14.531 1 92.75 201 PRO A C 1
ATOM 1521 O O . PRO A 1 201 ? 6.66 24.262 15.656 1 92.75 201 PRO A O 1
ATOM 1524 N N . ALA A 1 202 ? 6.644 25.956 14.247 1 91.63 202 ALA A N 1
ATOM 1525 C CA . ALA A 1 202 ? 6.049 26.895 15.195 1 91.63 202 ALA A CA 1
ATOM 1526 C C . ALA A 1 202 ? 4.656 26.437 15.62 1 91.63 202 ALA A C 1
ATOM 1528 O O . ALA A 1 202 ? 4.12 26.911 16.624 1 91.63 202 ALA A O 1
ATOM 1529 N N . PHE A 1 203 ? 4.16 25.423 14.932 1 91.97 203 PHE A N 1
ATOM 1530 C CA . PHE A 1 203 ? 2.78 25.026 15.191 1 91.97 203 PHE A CA 1
ATOM 1531 C C . PHE A 1 203 ? 2.726 23.648 15.838 1 91.97 203 PHE A C 1
ATOM 1533 O O . PHE A 1 203 ? 1.652 23.055 15.959 1 91.97 203 PHE A O 1
ATOM 1540 N N . ARG A 1 204 ? 3.801 22.93 16.197 1 84.46 204 ARG A N 1
ATOM 1541 C CA . ARG A 1 204 ? 3.882 21.605 16.802 1 84.46 204 ARG A CA 1
ATOM 1542 C C . ARG A 1 204 ? 3.154 21.569 18.142 1 84.46 204 ARG A C 1
ATOM 1544 O O . ARG A 1 204 ? 2.637 20.526 18.546 1 84.46 204 ARG A O 1
ATOM 1551 N N . GLU A 1 205 ? 2.972 22.63 18.887 1 79.68 205 GLU A N 1
ATOM 1552 C CA . GLU A 1 205 ? 2.311 22.629 20.188 1 79.68 205 GLU A CA 1
ATOM 1553 C C . GLU A 1 205 ? 0.913 23.235 20.098 1 79.68 205 GLU A C 1
ATOM 1555 O O . GLU A 1 205 ? 0.363 23.692 21.102 1 79.68 205 GLU A O 1
ATOM 1560 N N . THR A 1 206 ? 0.433 23.206 18.909 1 87.89 206 THR A N 1
ATOM 1561 C CA . THR A 1 206 ? -0.938 23.652 18.686 1 87.89 206 THR A CA 1
ATOM 1562 C C . THR A 1 206 ? -1.819 22.49 18.236 1 87.89 206 THR A C 1
ATOM 1564 O O . THR A 1 206 ? -1.358 21.349 18.158 1 87.89 206 THR A O 1
ATOM 1567 N N . ARG A 1 207 ? -3.052 22.759 17.986 1 92.29 207 ARG A N 1
ATOM 1568 C CA . ARG A 1 207 ? -3.984 21.733 17.53 1 92.29 207 ARG A CA 1
ATOM 1569 C C . ARG A 1 207 ? -4.159 21.787 16.016 1 92.29 207 ARG A C 1
ATOM 1571 O O . ARG A 1 207 ? -5.138 21.264 15.48 1 92.29 207 ARG A O 1
ATOM 1578 N N . ALA A 1 208 ? -3.174 22.47 15.378 1 94.68 208 ALA A N 1
ATOM 1579 C CA . ALA A 1 208 ? -3.28 22.677 13.936 1 94.68 208 ALA A CA 1
ATOM 1580 C C . ALA A 1 208 ? -3.323 21.346 13.192 1 94.68 208 ALA A C 1
ATOM 1582 O O . ALA A 1 208 ? -4.142 21.158 12.289 1 94.68 208 ALA A O 1
ATOM 1583 N N . LEU A 1 209 ? -2.484 20.439 13.597 1 95.82 209 LEU A N 1
ATOM 1584 C CA . LEU A 1 209 ? -2.435 19.15 12.916 1 95.82 209 LEU A CA 1
ATOM 1585 C C . LEU A 1 209 ? -3.737 18.38 13.116 1 95.82 209 LEU A C 1
ATOM 1587 O O . LEU A 1 209 ? -4.245 17.758 12.181 1 95.82 209 LEU A O 1
ATOM 1591 N N . GLN A 1 210 ? -4.278 18.41 14.305 1 95.15 210 GLN A N 1
ATOM 1592 C CA . GLN A 1 210 ? -5.552 17.757 14.588 1 95.15 210 GLN A CA 1
ATOM 1593 C C . GLN A 1 210 ? -6.676 18.358 13.75 1 95.15 210 GLN A C 1
ATOM 1595 O O . GLN A 1 210 ? -7.564 17.64 13.286 1 95.15 210 GLN A O 1
ATOM 1600 N N . ASP A 1 211 ? -6.605 19.632 13.608 1 96.14 211 ASP A N 1
ATOM 1601 C CA . ASP A 1 211 ? -7.616 20.32 12.811 1 96.14 211 ASP A CA 1
ATOM 1602 C C . ASP A 1 211 ? -7.512 19.932 11.338 1 96.14 211 ASP A C 1
ATOM 1604 O O . ASP A 1 211 ? -8.528 19.747 10.666 1 96.14 211 ASP A O 1
ATOM 1608 N N . VAL A 1 212 ? -6.281 19.754 10.789 1 96.87 212 VAL A N 1
ATOM 1609 C CA . VAL A 1 212 ? -6.07 19.279 9.426 1 96.87 212 VAL A CA 1
ATOM 1610 C C . VAL A 1 212 ? -6.695 17.896 9.258 1 96.87 212 VAL A C 1
ATOM 1612 O O . VAL A 1 212 ? -7.438 17.656 8.304 1 96.87 212 VAL A O 1
ATOM 1615 N N . HIS A 1 213 ? -6.41 16.987 10.182 1 97.37 213 HIS A N 1
ATOM 1616 C CA . HIS A 1 213 ? -6.98 15.646 10.137 1 97.37 213 HIS A CA 1
ATOM 1617 C C . HIS A 1 213 ? -8.504 15.693 10.17 1 97.37 213 HIS A C 1
ATOM 1619 O O . HIS A 1 213 ? -9.168 15.023 9.375 1 97.37 213 HIS A O 1
ATOM 1625 N N . TYR A 1 214 ? -9.019 16.513 11.09 1 97.25 214 TYR A N 1
ATOM 1626 C CA . TYR A 1 214 ? -10.467 16.619 11.229 1 97.25 214 TYR A CA 1
ATOM 1627 C C . TYR A 1 214 ? -11.11 17.061 9.92 1 97.25 214 TYR A C 1
ATOM 1629 O O . TYR A 1 214 ? -12.09 16.463 9.469 1 97.25 214 TYR A O 1
ATOM 1637 N N . LEU A 1 215 ? -10.569 18.051 9.312 1 96.21 215 LEU A N 1
ATOM 1638 C CA . LEU A 1 215 ? -11.13 18.617 8.09 1 96.21 215 LEU A CA 1
ATOM 1639 C C . LEU A 1 215 ? -11.075 17.609 6.947 1 96.21 215 LEU A C 1
ATOM 1641 O O . LEU A 1 215 ? -12.069 17.402 6.247 1 96.21 215 LEU A O 1
ATOM 1645 N N . LEU A 1 216 ? -9.948 16.956 6.763 1 97.03 216 LEU A N 1
ATOM 1646 C CA . LEU A 1 216 ? -9.795 16.017 5.657 1 97.03 216 LEU A CA 1
ATOM 1647 C C . LEU A 1 216 ? -10.667 14.784 5.867 1 97.03 216 LEU A C 1
ATOM 1649 O O . LEU A 1 216 ? -11.328 14.32 4.935 1 97.03 216 LEU A O 1
ATOM 1653 N N . LEU A 1 217 ? -10.66 14.31 7.068 1 97.76 217 LEU A N 1
ATOM 1654 C CA . LEU A 1 217 ? -11.468 13.131 7.361 1 97.76 217 LEU A CA 1
ATOM 1655 C C . LEU A 1 217 ? -12.953 13.436 7.197 1 97.76 217 LEU A C 1
ATOM 1657 O O . LEU A 1 217 ? -13.693 12.643 6.611 1 97.76 217 LEU A O 1
ATOM 1661 N N . SER A 1 218 ? -13.389 14.589 7.745 1 96.65 218 SER A N 1
ATOM 1662 C CA . SER A 1 218 ? -14.787 14.984 7.603 1 96.65 218 SER A CA 1
ATOM 1663 C C . SER A 1 218 ? -15.179 15.108 6.135 1 96.65 218 SER A C 1
ATOM 1665 O O . SER A 1 218 ? -16.247 14.642 5.731 1 96.65 218 SER A O 1
ATOM 1667 N N . HIS A 1 219 ? -14.319 15.666 5.369 1 95.7 219 HIS A N 1
ATOM 1668 C CA . HIS A 1 219 ? -14.576 15.85 3.945 1 95.7 219 HIS A CA 1
ATOM 1669 C C . HIS A 1 219 ? -14.661 14.509 3.223 1 95.7 219 HIS A C 1
ATOM 1671 O O . HIS A 1 219 ? -15.631 14.244 2.51 1 95.7 219 HIS A O 1
ATOM 1677 N N . LEU A 1 220 ? -13.728 13.646 3.43 1 96.42 220 LEU A N 1
ATOM 1678 C CA . LEU A 1 220 ? -13.611 12.391 2.694 1 96.42 220 LEU A CA 1
ATOM 1679 C C . LEU A 1 220 ? -14.728 11.428 3.082 1 96.42 220 LEU A C 1
ATOM 1681 O O . LEU A 1 220 ? -15.345 10.805 2.214 1 96.42 220 LEU A O 1
ATOM 1685 N N . PHE A 1 221 ? -14.984 11.315 4.373 1 96.77 221 PHE A N 1
ATOM 1686 C CA . PHE A 1 221 ? -16.069 10.433 4.786 1 96.77 221 PHE A CA 1
ATOM 1687 C C . PHE A 1 221 ? -17.42 11.018 4.394 1 96.77 221 PHE A C 1
ATOM 1689 O O . PHE A 1 221 ? -18.372 10.277 4.139 1 96.77 221 PHE A O 1
ATOM 1696 N N . GLY A 1 222 ? -17.484 12.329 4.312 1 94.26 222 GLY A N 1
ATOM 1697 C CA . GLY A 1 222 ? -18.685 12.968 3.795 1 94.26 222 GLY A CA 1
ATOM 1698 C C . GLY A 1 222 ? -18.955 12.64 2.339 1 94.26 222 GLY A C 1
ATOM 1699 O O . GLY A 1 222 ? -20.109 12.606 1.909 1 94.26 222 GLY A O 1
ATOM 1700 N N . LEU A 1 223 ? -17.9 12.406 1.574 1 93.4 223 LEU A N 1
ATOM 1701 C CA . LEU A 1 223 ? -18.026 12.074 0.159 1 93.4 223 LEU A CA 1
ATOM 1702 C C . LEU A 1 223 ? -18.405 10.608 -0.023 1 93.4 223 LEU A C 1
ATOM 1704 O O . LEU A 1 223 ? -18.727 10.179 -1.134 1 93.4 223 LEU A O 1
ATOM 1708 N N . GLY A 1 224 ? -18.209 9.817 1.085 1 94.78 224 GLY A N 1
ATOM 1709 C CA . GLY A 1 224 ? -18.653 8.434 1.019 1 94.78 224 GLY A CA 1
ATOM 1710 C C . GLY A 1 224 ? -17.509 7.438 1.049 1 94.78 224 GLY A C 1
ATOM 1711 O O . GLY A 1 224 ? -17.722 6.235 0.888 1 94.78 224 GLY A O 1
ATOM 1712 N N . TYR A 1 225 ? -16.352 7.87 1.257 1 97.19 225 TYR A N 1
ATOM 1713 C CA . TYR A 1 225 ? -15.232 6.946 1.393 1 97.19 225 TYR A CA 1
ATOM 1714 C C . TYR A 1 225 ? -15.419 6.037 2.602 1 97.19 225 TYR A C 1
ATOM 1716 O O . TYR A 1 225 ? -16.083 6.412 3.571 1 97.19 225 TYR A O 1
ATOM 1724 N N . ARG A 1 226 ? -14.833 4.859 2.555 1 98.01 226 ARG A N 1
ATOM 1725 C CA . ARG A 1 226 ? -14.986 3.913 3.656 1 98.01 226 ARG A CA 1
ATOM 1726 C C . ARG A 1 226 ? -13.67 3.723 4.402 1 98.01 226 ARG A C 1
ATOM 1728 O O . ARG A 1 226 ? -13.652 3.191 5.514 1 98.01 226 ARG A O 1
ATOM 1735 N N . ARG A 1 227 ? -12.591 4.13 3.757 1 98.61 227 ARG A N 1
ATOM 1736 C CA . ARG A 1 227 ? -11.268 3.928 4.339 1 98.61 227 ARG A CA 1
ATOM 1737 C C . ARG A 1 227 ? -10.33 5.075 3.977 1 98.61 227 ARG A C 1
ATOM 1739 O O . ARG A 1 227 ? -10.222 5.45 2.808 1 98.61 227 ARG A O 1
ATOM 1746 N N . VAL A 1 228 ? -9.669 5.638 4.966 1 98.74 228 VAL A N 1
ATOM 1747 C CA . VAL A 1 228 ? -8.621 6.637 4.785 1 98.74 228 VAL A CA 1
ATOM 1748 C C . VAL A 1 228 ? -7.328 6.155 5.437 1 98.74 228 VAL A C 1
ATOM 1750 O O . VAL A 1 228 ? -7.316 5.798 6.617 1 98.74 228 VAL A O 1
ATOM 1753 N N . GLU A 1 229 ? -6.29 6.141 4.625 1 98.74 229 GLU A N 1
ATOM 1754 C CA . GLU A 1 229 ? -4.999 5.647 5.094 1 98.74 229 GLU A CA 1
ATOM 1755 C C . GLU A 1 229 ? -4.052 6.799 5.421 1 98.74 229 GLU A C 1
ATOM 1757 O O . GLU A 1 229 ? -4.194 7.898 4.881 1 98.74 229 GLU A O 1
ATOM 1762 N N . ARG A 1 230 ? -3.2 6.537 6.317 1 98.32 230 ARG A N 1
ATOM 1763 C CA . ARG A 1 230 ? -2.063 7.391 6.644 1 98.32 230 ARG A CA 1
ATOM 1764 C C . ARG A 1 230 ? -0.806 6.562 6.883 1 98.32 230 ARG A C 1
ATOM 1766 O O . ARG A 1 230 ? -0.781 5.704 7.768 1 98.32 230 ARG A O 1
ATOM 1773 N N . ARG A 1 231 ? 0.182 6.85 6.049 1 97.95 231 ARG A N 1
ATOM 1774 C CA . ARG A 1 231 ? 1.458 6.148 6.148 1 97.95 231 ARG A CA 1
ATOM 1775 C C . ARG A 1 231 ? 2.552 7.073 6.669 1 97.95 231 ARG A C 1
ATOM 1777 O O . ARG A 1 231 ? 2.694 8.203 6.198 1 97.95 231 ARG A O 1
ATOM 1784 N N . VAL A 1 232 ? 3.278 6.601 7.626 1 97.29 232 VAL A N 1
ATOM 1785 C CA . VAL A 1 232 ? 4.358 7.417 8.17 1 97.29 232 VAL A CA 1
ATOM 1786 C C . VAL A 1 232 ? 5.61 6.562 8.353 1 97.29 232 VAL A C 1
ATOM 1788 O O . VAL A 1 232 ? 5.537 5.331 8.333 1 97.29 232 VAL A O 1
ATOM 1791 N N . ASP A 1 233 ? 6.732 7.273 8.449 1 96.88 233 ASP A N 1
ATOM 1792 C CA . ASP A 1 233 ? 7.955 6.568 8.823 1 96.88 233 ASP A CA 1
ATOM 1793 C C . ASP A 1 233 ? 7.817 5.922 10.2 1 96.88 233 ASP A C 1
ATOM 1795 O O . ASP A 1 233 ? 7.386 6.571 11.155 1 96.88 233 ASP A O 1
ATOM 1799 N N . ALA A 1 234 ? 8.152 4.671 10.244 1 95.72 234 ALA A N 1
ATOM 1800 C CA . ALA A 1 234 ? 8.021 3.963 11.514 1 95.72 234 ALA A CA 1
ATOM 1801 C C . ALA A 1 234 ? 8.904 4.593 12.587 1 95.72 234 ALA A C 1
ATOM 1803 O O . ALA A 1 234 ? 8.653 4.427 13.783 1 95.72 234 ALA A O 1
ATOM 1804 N N . GLY A 1 235 ? 9.926 5.311 12.182 1 91.77 235 GLY A N 1
ATOM 1805 C CA . GLY A 1 235 ? 10.811 6 13.107 1 91.77 235 GLY A CA 1
ATOM 1806 C C . GLY A 1 235 ? 10.263 7.336 13.573 1 91.77 235 GLY A C 1
ATOM 1807 O O . GLY A 1 235 ? 10.855 7.989 14.435 1 91.77 235 GLY A O 1
ATOM 1808 N N . ASP A 1 236 ? 9.15 7.748 12.985 1 91.48 236 ASP A N 1
ATOM 1809 C CA . ASP A 1 236 ? 8.507 8.986 13.414 1 91.48 236 ASP A CA 1
ATOM 1810 C C . ASP A 1 236 ? 7.716 8.777 14.703 1 91.48 236 ASP A C 1
ATOM 1812 O O . ASP A 1 236 ? 6.502 8.569 14.666 1 91.48 236 ASP A O 1
ATOM 1816 N N . THR A 1 237 ? 8.32 8.894 15.755 1 88.12 237 THR A N 1
ATOM 1817 C CA . THR A 1 237 ? 7.733 8.582 17.053 1 88.12 237 THR A CA 1
ATOM 1818 C C . THR A 1 237 ? 6.562 9.513 17.355 1 88.12 237 THR A C 1
ATOM 1820 O O . THR A 1 237 ? 5.555 9.088 17.925 1 88.12 237 THR A O 1
ATOM 1823 N N . ASP A 1 238 ? 6.705 10.747 16.975 1 86.39 238 ASP A N 1
ATOM 1824 C CA . ASP A 1 238 ? 5.628 11.705 17.207 1 86.39 238 ASP A CA 1
ATOM 1825 C C . ASP A 1 238 ? 4.35 11.279 16.489 1 86.39 238 ASP A C 1
ATOM 1827 O O . ASP A 1 238 ? 3.281 11.214 17.099 1 86.39 238 ASP A O 1
ATOM 1831 N N . ALA A 1 239 ? 4.486 10.965 15.236 1 90.9 239 ALA A N 1
ATOM 1832 C CA . ALA A 1 239 ? 3.318 10.54 14.469 1 90.9 239 ALA A CA 1
ATOM 1833 C C . ALA A 1 239 ? 2.729 9.251 15.035 1 90.9 239 ALA A C 1
ATOM 1835 O O . ALA A 1 239 ? 1.507 9.093 15.093 1 90.9 239 ALA A O 1
ATOM 1836 N N . ARG A 1 240 ? 3.56 8.376 15.414 1 91.77 240 ARG A N 1
ATOM 1837 C CA . ARG A 1 240 ? 3.096 7.083 15.908 1 91.77 240 ARG A CA 1
ATOM 1838 C C . ARG A 1 240 ? 2.304 7.243 17.201 1 91.77 240 ARG A C 1
ATOM 1840 O O . ARG A 1 240 ? 1.443 6.418 17.513 1 91.77 240 ARG A O 1
ATOM 1847 N N . ILE A 1 241 ? 2.548 8.302 17.915 1 88.59 241 ILE A N 1
ATOM 1848 C CA . ILE A 1 241 ? 1.824 8.573 19.153 1 88.59 241 ILE A CA 1
ATOM 1849 C C . ILE A 1 241 ? 0.571 9.39 18.849 1 88.59 241 ILE A C 1
ATOM 1851 O O . ILE A 1 241 ? -0.507 9.106 19.377 1 88.59 241 ILE A O 1
ATOM 1855 N N . ASP A 1 242 ? 0.681 10.294 17.979 1 89.62 242 ASP A N 1
ATOM 1856 C CA . ASP A 1 242 ? -0.377 11.265 17.72 1 89.62 242 ASP A CA 1
ATOM 1857 C C . ASP A 1 242 ? -1.516 10.636 16.921 1 89.62 242 ASP A C 1
ATOM 1859 O O . ASP A 1 242 ? -2.684 10.976 17.122 1 89.62 242 ASP A O 1
ATOM 1863 N N . LEU A 1 243 ? -1.233 9.762 16.033 1 95.39 243 LEU A N 1
ATOM 1864 C CA . LEU A 1 243 ? -2.243 9.257 15.11 1 95.39 243 LEU A CA 1
ATOM 1865 C C . LEU A 1 243 ? -3.265 8.393 15.842 1 95.39 243 LEU A C 1
ATOM 1867 O O . LEU A 1 243 ? -4.472 8.56 15.656 1 95.39 243 LEU A O 1
ATOM 1871 N N . PRO A 1 244 ? -2.789 7.54 16.733 1 93.29 244 PRO A N 1
ATOM 1872 C CA . PRO A 1 244 ? -3.795 6.817 17.513 1 93.29 244 PRO A CA 1
ATOM 1873 C C . PRO A 1 244 ? -4.651 7.742 18.376 1 93.29 244 PRO A C 1
ATOM 1875 O O . PRO A 1 244 ? -5.852 7.508 18.535 1 93.29 244 PRO A O 1
ATOM 1878 N N . ALA A 1 245 ? -4.036 8.751 18.92 1 88.23 245 ALA A N 1
ATOM 1879 C CA . ALA A 1 245 ? -4.772 9.724 19.724 1 88.23 245 ALA A CA 1
ATOM 1880 C C . ALA A 1 245 ? -5.846 10.421 18.894 1 88.23 245 ALA A C 1
ATOM 1882 O O . ALA A 1 245 ? -6.891 10.81 19.421 1 88.23 245 ALA A O 1
ATOM 1883 N N . ALA A 1 246 ? -5.605 10.507 17.621 1 91.61 246 ALA A N 1
ATOM 1884 C CA . ALA A 1 246 ? -6.56 11.133 16.711 1 91.61 246 ALA A CA 1
ATOM 1885 C C . ALA A 1 246 ? -7.583 10.119 16.207 1 91.61 246 ALA A C 1
ATOM 1887 O O . ALA A 1 246 ? -8.468 10.46 15.419 1 91.61 246 ALA A O 1
ATOM 1888 N N . GLY A 1 247 ? -7.42 8.85 16.62 1 94.42 247 GLY A N 1
ATOM 1889 C CA . GLY A 1 247 ? -8.42 7.845 16.295 1 94.42 247 GLY A CA 1
ATOM 1890 C C . GLY A 1 247 ? -7.977 6.895 15.199 1 94.42 247 GLY A C 1
ATOM 1891 O O . GLY A 1 247 ? -8.698 5.955 14.856 1 94.42 247 GLY A O 1
ATOM 1892 N N . PHE A 1 248 ? -6.8 7.09 14.656 1 97.63 248 PHE A N 1
ATOM 1893 C CA . PHE A 1 248 ? -6.285 6.173 13.646 1 97.63 248 PHE A CA 1
ATOM 1894 C C . PHE A 1 248 ? -5.869 4.85 14.277 1 97.63 248 PHE A C 1
ATOM 1896 O O . PHE A 1 248 ? -5.417 4.818 15.424 1 97.63 248 PHE A O 1
ATOM 1903 N N . HIS A 1 249 ? -5.957 3.799 13.467 1 97.46 249 HIS A N 1
ATOM 1904 C CA . HIS A 1 249 ? -5.539 2.475 13.915 1 97.46 249 HIS A CA 1
ATOM 1905 C C . HIS A 1 249 ? -4.26 2.034 13.212 1 97.46 249 HIS A C 1
ATOM 1907 O O . HIS A 1 249 ? -4.15 2.141 11.988 1 97.46 249 HIS A O 1
ATOM 1913 N N . LEU A 1 250 ? -3.316 1.606 14.021 1 97.76 250 LEU A N 1
ATOM 1914 C CA . LEU A 1 250 ? -2.132 0.987 13.435 1 97.76 250 LEU A CA 1
ATOM 1915 C C . LEU A 1 250 ? -2.458 -0.399 12.887 1 97.76 250 LEU A C 1
ATOM 1917 O O . LEU A 1 250 ? -2.87 -1.286 13.638 1 97.76 250 LEU A O 1
ATOM 1921 N N . GLU A 1 251 ? -2.238 -0.599 11.638 1 98.22 251 GLU A N 1
ATOM 1922 C CA . GLU A 1 251 ? -2.621 -1.873 11.036 1 98.22 251 GLU A CA 1
ATOM 1923 C C . GLU A 1 251 ? -1.401 -2.757 10.792 1 98.22 251 GLU A C 1
ATOM 1925 O O . GLU A 1 251 ? -1.532 -3.969 10.609 1 98.22 251 GLU A O 1
ATOM 1930 N N . GLY A 1 252 ? -0.245 -2.147 10.724 1 97.26 252 GLY A N 1
ATOM 1931 C CA . GLY A 1 252 ? 0.977 -2.916 10.553 1 97.26 252 GLY A CA 1
ATOM 1932 C C . GLY A 1 252 ? 2.18 -2.057 10.212 1 97.26 252 GLY A C 1
ATOM 1933 O O . GLY A 1 252 ? 2.044 -0.853 9.982 1 97.26 252 GLY A O 1
ATOM 1934 N N . VAL A 1 253 ? 3.322 -2.662 10.253 1 98.03 253 VAL A N 1
ATOM 1935 C CA . VAL A 1 253 ? 4.574 -2.014 9.879 1 98.03 253 VAL A CA 1
ATOM 1936 C C . VAL A 1 253 ? 5.231 -2.781 8.734 1 98.03 253 VAL A C 1
ATOM 1938 O O . VAL A 1 253 ? 5.481 -3.984 8.847 1 98.03 253 VAL A O 1
ATOM 1941 N N . LEU A 1 254 ? 5.432 -2.123 7.656 1 98.52 254 LEU A N 1
ATOM 1942 C CA . LEU A 1 254 ? 6.078 -2.701 6.483 1 98.52 254 LEU A CA 1
ATOM 1943 C C . LEU A 1 254 ? 7.594 -2.557 6.572 1 98.52 254 LEU A C 1
ATOM 1945 O O . LEU A 1 254 ? 8.123 -1.448 6.475 1 98.52 254 LEU A O 1
ATOM 1949 N N . LYS A 1 255 ? 8.265 -3.628 6.66 1 98.28 255 LYS A N 1
ATOM 1950 C CA . LYS A 1 255 ? 9.719 -3.611 6.793 1 98.28 255 LYS A CA 1
ATOM 1951 C C . LYS A 1 255 ? 10.391 -3.322 5.453 1 98.28 255 LYS A C 1
ATOM 1953 O O . LYS A 1 255 ? 9.949 -3.813 4.413 1 98.28 255 LYS A O 1
ATOM 1958 N N . LYS A 1 256 ? 11.509 -2.481 5.49 1 98.23 256 LYS A N 1
ATOM 1959 C CA . LYS A 1 256 ? 12.307 -2.153 4.312 1 98.23 256 LYS A CA 1
ATOM 1960 C C . LYS A 1 256 ? 11.424 -1.652 3.172 1 98.23 256 LYS A C 1
ATOM 1962 O O . LYS A 1 256 ? 11.66 -1.98 2.007 1 98.23 256 LYS A O 1
ATOM 1967 N N . HIS A 1 257 ? 10.464 -0.87 3.51 1 98.36 257 HIS A N 1
ATOM 1968 C CA . HIS A 1 257 ? 9.427 -0.484 2.56 1 98.36 257 HIS A CA 1
ATOM 1969 C C . HIS A 1 257 ? 9.935 0.578 1.59 1 98.36 257 HIS A C 1
ATOM 1971 O O . HIS A 1 257 ? 9.59 0.559 0.407 1 98.36 257 HIS A O 1
ATOM 1977 N N . MET A 1 258 ? 10.738 1.455 2.001 1 98 258 MET A N 1
ATOM 1978 C CA . MET A 1 258 ? 11.217 2.54 1.15 1 98 258 MET A CA 1
ATOM 1979 C C . MET A 1 258 ? 12.685 2.844 1.429 1 98 258 MET A C 1
ATOM 1981 O O . MET A 1 258 ? 13.229 2.417 2.449 1 98 258 MET A O 1
ATOM 1985 N N . ILE A 1 259 ? 13.299 3.52 0.481 1 97.25 259 ILE A N 1
ATOM 1986 C CA . ILE A 1 259 ? 14.588 4.184 0.647 1 97.25 259 ILE A CA 1
ATOM 1987 C C . ILE A 1 259 ? 14.403 5.697 0.563 1 97.25 259 ILE A C 1
ATOM 1989 O O . ILE A 1 259 ? 13.961 6.219 -0.463 1 97.25 259 ILE A O 1
ATOM 1993 N N . VAL A 1 260 ? 14.666 6.352 1.634 1 95.95 260 VAL A N 1
ATOM 1994 C CA . VAL A 1 260 ? 14.521 7.802 1.713 1 95.95 260 VAL A CA 1
ATOM 1995 C C . VAL A 1 260 ? 15.869 8.439 2.043 1 95.95 260 VAL A C 1
ATOM 1997 O O . VAL A 1 260 ? 16.434 8.193 3.112 1 95.95 260 VAL A O 1
ATOM 2000 N N . LYS A 1 261 ? 16.353 9.224 1.13 1 93.73 261 LYS A N 1
ATOM 2001 C CA . LYS A 1 261 ? 17.64 9.895 1.289 1 93.73 261 LYS A CA 1
ATOM 2002 C C . LYS A 1 261 ? 18.737 8.9 1.654 1 93.73 261 LYS A C 1
ATOM 2004 O O . LYS A 1 261 ? 19.513 9.136 2.583 1 93.73 261 LYS A O 1
ATOM 2009 N N . GLY A 1 262 ? 18.638 7.783 0.961 1 94.95 262 GLY A N 1
ATOM 2010 C CA . GLY A 1 262 ? 19.674 6.77 1.083 1 94.95 262 GLY A CA 1
ATOM 2011 C C . GLY A 1 262 ? 19.512 5.895 2.312 1 94.95 262 GLY A C 1
ATOM 2012 O O . GLY A 1 262 ? 20.332 5.01 2.563 1 94.95 262 GLY A O 1
ATOM 2013 N N . CYS A 1 263 ? 18.456 6.096 3.094 1 96.12 263 CYS A N 1
ATOM 2014 C CA . CYS A 1 263 ? 18.245 5.354 4.333 1 96.12 263 CYS A CA 1
ATOM 2015 C C . CYS A 1 263 ? 17.015 4.461 4.23 1 96.12 263 CYS A C 1
ATOM 2017 O O . CYS A 1 263 ? 16.086 4.759 3.477 1 96.12 263 CYS A O 1
ATOM 2019 N N . ASN A 1 264 ? 17.082 3.396 5.065 1 96.44 264 ASN A N 1
ATOM 2020 C CA . ASN A 1 264 ? 15.937 2.494 5.134 1 96.44 264 ASN A CA 1
ATOM 2021 C C . ASN A 1 264 ? 14.747 3.152 5.826 1 96.44 264 ASN A C 1
ATOM 2023 O O . ASN A 1 264 ? 14.91 3.822 6.847 1 96.44 264 ASN A O 1
ATOM 2027 N N . ARG A 1 265 ? 13.635 2.964 5.272 1 97.04 265 ARG A N 1
ATOM 2028 C CA . ARG A 1 265 ? 12.394 3.356 5.933 1 97.04 265 ARG A CA 1
ATOM 2029 C C . ARG A 1 265 ? 11.44 2.172 6.054 1 97.04 265 ARG A C 1
ATOM 2031 O O . ARG A 1 265 ? 11.017 1.605 5.045 1 97.04 265 ARG A O 1
ATOM 2038 N N . ASP A 1 266 ? 11.187 1.811 7.275 1 97.79 266 ASP A N 1
ATOM 2039 C CA . ASP A 1 266 ? 9.975 1.041 7.539 1 97.79 266 ASP A CA 1
ATOM 2040 C C . ASP A 1 266 ? 8.746 1.946 7.568 1 97.79 266 ASP A C 1
ATOM 2042 O O . ASP A 1 266 ? 8.832 3.107 7.972 1 97.79 266 ASP A O 1
ATOM 2046 N N . THR A 1 267 ? 7.621 1.446 7.095 1 98.32 267 THR A N 1
ATOM 2047 C CA . THR A 1 267 ? 6.413 2.262 7.025 1 98.32 267 THR A CA 1
ATOM 2048 C C . THR A 1 267 ? 5.356 1.747 7.998 1 98.32 267 THR A C 1
ATOM 2050 O O . THR A 1 267 ? 4.977 0.575 7.948 1 98.32 267 THR A O 1
ATOM 2053 N N . ALA A 1 268 ? 4.933 2.597 8.893 1 98.21 268 ALA A N 1
ATOM 2054 C CA . ALA A 1 268 ? 3.775 2.308 9.734 1 98.21 268 ALA A CA 1
ATOM 2055 C C . ALA A 1 268 ? 2.474 2.653 9.015 1 98.21 268 ALA A C 1
ATOM 2057 O O . ALA A 1 268 ? 2.297 3.78 8.546 1 98.21 268 ALA A O 1
ATOM 2058 N N . MET A 1 269 ? 1.651 1.687 8.935 1 98.26 269 MET A N 1
ATOM 2059 C CA . MET A 1 269 ? 0.374 1.84 8.244 1 98.26 269 MET A CA 1
ATOM 2060 C C . MET A 1 269 ? -0.747 2.14 9.234 1 98.26 269 MET A C 1
ATOM 2062 O O . MET A 1 269 ? -1.056 1.317 10.097 1 98.26 269 MET A O 1
ATOM 2066 N N . PHE A 1 270 ? -1.348 3.327 9.114 1 98.52 270 PHE A N 1
ATOM 2067 C CA . PHE A 1 270 ? -2.517 3.705 9.9 1 98.52 270 PHE A CA 1
ATOM 2068 C C . PHE A 1 270 ? -3.743 3.857 9.008 1 98.52 270 PHE A C 1
ATOM 2070 O O . PHE A 1 270 ? -3.619 4.162 7.82 1 98.52 270 PHE A O 1
ATOM 2077 N N . SER A 1 271 ? -4.907 3.635 9.62 1 98.67 271 SER A N 1
ATOM 2078 C CA . SER A 1 271 ? -6.123 3.866 8.848 1 98.67 271 SER A CA 1
ATOM 2079 C C . SER A 1 271 ? -7.265 4.336 9.743 1 98.67 271 SER A C 1
ATOM 2081 O O . SER A 1 271 ? -7.188 4.223 10.968 1 98.67 271 SER A O 1
ATOM 2083 N N . MET A 1 272 ? -8.184 4.979 9.171 1 98.54 272 MET A N 1
ATOM 2084 C CA . MET A 1 272 ? -9.504 5.329 9.689 1 98.54 272 MET A CA 1
ATOM 2085 C C . MET A 1 272 ? -10.605 4.776 8.791 1 98.54 272 MET A C 1
ATOM 2087 O O . MET A 1 272 ? -10.651 5.082 7.598 1 98.54 272 MET A O 1
ATOM 2091 N N . VAL A 1 273 ? -11.466 3.928 9.327 1 98.37 273 VAL A N 1
ATOM 2092 C CA . VAL A 1 273 ? -12.585 3.428 8.535 1 98.37 273 VAL A CA 1
ATOM 2093 C C . VAL A 1 273 ? -13.852 4.208 8.881 1 98.37 273 VAL A C 1
ATOM 2095 O O . VAL A 1 273 ? -13.943 4.812 9.952 1 98.37 273 VAL A O 1
ATOM 2098 N N . ASN A 1 274 ? -14.805 4.18 8.034 1 97.3 274 ASN A N 1
ATOM 2099 C CA . ASN A 1 274 ? -15.996 5.014 8.154 1 97.3 274 ASN A CA 1
ATOM 2100 C C . ASN A 1 274 ? -16.753 4.727 9.447 1 97.3 274 ASN A C 1
ATOM 2102 O O . ASN A 1 274 ? -17.285 5.643 10.076 1 97.3 274 ASN A O 1
ATOM 2106 N N . SER A 1 275 ? -16.847 3.495 9.907 1 96.52 275 SER A N 1
ATOM 2107 C CA . SER A 1 275 ? -17.534 3.159 11.15 1 96.52 275 SER A CA 1
ATOM 2108 C C . SER A 1 275 ? -16.829 3.772 12.355 1 96.52 275 SER A C 1
ATOM 2110 O O . SER A 1 275 ? -17.477 4.333 13.241 1 96.52 275 SER A O 1
ATOM 2112 N N . ASP A 1 276 ? -15.508 3.693 12.392 1 96.88 276 ASP A N 1
ATOM 2113 C CA . ASP A 1 276 ? -14.741 4.275 13.489 1 96.88 276 ASP A CA 1
ATOM 2114 C C . ASP A 1 276 ? -14.894 5.794 13.52 1 96.88 276 ASP A C 1
ATOM 2116 O O . ASP A 1 276 ? -14.982 6.393 14.594 1 96.88 276 ASP A O 1
ATOM 2120 N N . TRP A 1 277 ? -14.868 6.401 12.345 1 97.86 277 TRP A N 1
ATOM 2121 C CA . TRP A 1 277 ? -15.052 7.845 12.247 1 97.86 277 TRP A CA 1
ATOM 2122 C C . TRP A 1 277 ? -16.402 8.262 12.821 1 97.86 277 TRP A C 1
ATOM 2124 O O . TRP A 1 277 ? -16.474 9.151 13.673 1 97.86 277 TRP A O 1
ATOM 2134 N N . ARG A 1 278 ? -17.443 7.609 12.385 1 96.5 278 ARG A N 1
ATOM 2135 C CA . ARG A 1 278 ? -18.814 7.94 12.759 1 96.5 278 ARG A CA 1
ATOM 2136 C C . ARG A 1 278 ? -19.051 7.695 14.245 1 96.5 278 ARG A C 1
ATOM 2138 O O . ARG A 1 278 ? -19.662 8.521 14.926 1 96.5 278 ARG A O 1
ATOM 2145 N N . ASP A 1 279 ? -18.508 6.639 14.731 1 95.94 279 ASP A N 1
ATOM 2146 C CA . ASP A 1 279 ? -18.919 6.168 16.05 1 95.94 279 ASP A CA 1
ATOM 2147 C C . ASP A 1 279 ? -18.072 6.806 17.149 1 95.94 279 ASP A C 1
ATOM 2149 O O . ASP A 1 279 ? -18.53 6.955 18.284 1 95.94 279 ASP A O 1
ATOM 2153 N N . ARG A 1 280 ? -16.812 7.213 16.83 1 95.01 280 ARG A N 1
ATOM 2154 C CA . ARG A 1 280 ? -15.967 7.623 17.948 1 95.01 280 ARG A CA 1
ATOM 2155 C C . ARG A 1 280 ? -15.021 8.746 17.535 1 95.01 280 ARG A C 1
ATOM 2157 O O . ARG A 1 280 ? -14.957 9.784 18.196 1 95.01 280 ARG A O 1
ATOM 2164 N N . ALA A 1 281 ? -14.353 8.627 16.482 1 97 281 ALA A N 1
ATOM 2165 C CA . ALA A 1 281 ? -13.196 9.46 16.166 1 97 281 ALA A CA 1
ATOM 2166 C C . ALA A 1 281 ? -13.616 10.902 15.896 1 97 281 ALA A C 1
ATOM 2168 O O . ALA A 1 281 ? -12.938 11.842 16.318 1 97 281 ALA A O 1
ATOM 2169 N N . LYS A 1 282 ? -14.715 11.05 15.195 1 96.92 282 LYS A N 1
ATOM 2170 C CA . LYS A 1 282 ? -15.175 12.398 14.872 1 96.92 282 LYS A CA 1
ATOM 2171 C C . LYS A 1 282 ? -15.436 13.207 16.139 1 96.92 282 LYS A C 1
ATOM 2173 O O . LYS A 1 282 ? -14.924 14.319 16.289 1 96.92 282 LYS A O 1
ATOM 2178 N N . ALA A 1 283 ? -16.166 12.658 17.052 1 95.44 283 ALA A N 1
ATOM 2179 C CA . ALA A 1 283 ? -16.508 13.334 18.302 1 95.44 283 ALA A CA 1
ATOM 2180 C C . ALA A 1 283 ? -15.26 13.606 19.137 1 95.44 283 ALA A C 1
ATOM 2182 O O . ALA A 1 283 ? -15.143 14.662 19.764 1 95.44 283 ALA A O 1
ATOM 2183 N N . ALA A 1 284 ? -14.394 12.695 19.178 1 93.4 284 ALA A N 1
ATOM 2184 C CA . ALA A 1 284 ? -13.164 12.852 19.95 1 93.4 284 ALA A CA 1
ATOM 2185 C C . ALA A 1 284 ? -12.329 14.014 19.42 1 93.4 284 ALA A C 1
ATOM 2187 O O . ALA A 1 284 ? -11.821 14.827 20.197 1 93.4 284 ALA A O 1
ATOM 2188 N N . LEU A 1 285 ? -12.186 14.094 18.116 1 94.61 285 LEU A N 1
ATOM 2189 C CA . LEU A 1 285 ? -11.416 15.177 17.514 1 94.61 285 LEU A CA 1
ATOM 2190 C C . LEU A 1 285 ? -12.107 16.52 17.727 1 94.61 285 LEU A C 1
ATOM 2192 O O . LEU A 1 285 ? -11.448 17.527 17.993 1 94.61 285 LEU A O 1
ATOM 2196 N N . GLU A 1 286 ? -13.412 16.531 17.618 1 93.61 286 GLU A N 1
ATOM 2197 C CA . GLU A 1 286 ? -14.168 17.753 17.876 1 93.61 286 GLU A CA 1
ATOM 2198 C C . GLU A 1 286 ? -13.962 18.238 19.308 1 93.61 286 GLU A C 1
ATOM 2200 O O . GLU A 1 286 ? -13.808 19.438 19.547 1 93.61 286 GLU A O 1
ATOM 2205 N N . LYS A 1 287 ? -13.981 17.317 20.231 1 90.97 287 LYS A N 1
ATOM 2206 C CA . LYS A 1 287 ? -13.759 17.666 21.632 1 90.97 287 LYS A CA 1
ATOM 2207 C C . LYS A 1 287 ? -12.364 18.248 21.839 1 90.97 287 LYS A C 1
ATOM 2209 O O . LYS A 1 287 ? -12.195 19.218 22.581 1 90.97 287 LYS A O 1
ATOM 2214 N N . MET A 1 288 ? -11.411 17.693 21.178 1 88.49 288 MET A N 1
ATOM 2215 C CA . MET A 1 288 ? -10.032 18.163 21.275 1 88.49 288 MET A CA 1
ATOM 2216 C C . MET A 1 288 ? -9.898 19.575 20.715 1 88.49 288 MET A C 1
ATOM 2218 O O . MET A 1 288 ? -9.069 20.357 21.183 1 88.49 288 MET A O 1
ATOM 2222 N N . LEU A 1 289 ? -10.684 19.882 19.729 1 90.36 289 LEU A N 1
ATOM 2223 C CA . LEU A 1 289 ? -10.558 21.139 19 1 90.36 289 LEU A CA 1
ATOM 2224 C C . LEU A 1 289 ? -11.435 22.22 19.625 1 90.36 289 LEU A C 1
ATOM 2226 O O . LEU A 1 289 ? -11.317 23.398 19.279 1 90.36 289 LEU A O 1
ATOM 2230 N N . ALA A 1 290 ? -12.311 21.899 20.59 1 84.98 290 ALA A N 1
ATOM 2231 C CA . ALA A 1 290 ? -13.174 22.864 21.266 1 84.98 290 ALA A CA 1
ATOM 2232 C C . ALA A 1 290 ? -12.352 23.863 22.075 1 84.98 290 ALA A C 1
ATOM 2234 O O . ALA A 1 290 ? -11.257 23.542 22.543 1 84.98 290 ALA A O 1
ATOM 2235 N N . PRO A 1 291 ? -12.742 25.186 22.07 1 71.14 291 PRO A N 1
ATOM 2236 C CA . PRO A 1 291 ? -12.011 26.234 22.786 1 71.14 291 PRO A CA 1
ATOM 2237 C C . PRO A 1 291 ? -11.622 25.819 24.203 1 71.14 291 PRO A C 1
ATOM 2239 O O . PRO A 1 291 ? -10.541 26.174 24.679 1 71.14 291 PRO A O 1
ATOM 2242 N N . ASP A 1 292 ? -12.65 25.379 25.205 1 58.59 292 ASP A N 1
ATOM 2243 C CA . ASP A 1 292 ? -12.376 24.967 26.578 1 58.59 292 ASP A CA 1
ATOM 2244 C C . ASP A 1 292 ? -11.564 23.674 26.612 1 58.59 292 ASP A C 1
ATOM 2246 O O . ASP A 1 292 ? -11.276 23.143 27.687 1 58.59 292 ASP A O 1
ATOM 2250 N N . GLY A 1 293 ? -11.407 23.116 25.664 1 51.78 293 GLY A N 1
ATOM 2251 C CA . GLY A 1 293 ? -10.689 21.851 25.667 1 51.78 293 GLY A CA 1
ATOM 2252 C C . GLY A 1 293 ? -9.253 21.982 26.137 1 51.78 293 GLY A C 1
ATOM 2253 O O . GLY A 1 293 ? -8.702 23.085 26.168 1 51.78 293 GLY A O 1
ATOM 2254 N N . GLY A 1 294 ? -8.767 21.223 27.142 1 44.3 294 GLY A N 1
ATOM 2255 C CA . GLY A 1 294 ? -7.64 21.106 28.053 1 44.3 294 GLY A CA 1
ATOM 2256 C C . GLY A 1 294 ? -6.358 21.692 27.495 1 44.3 294 GLY A C 1
ATOM 2257 O O . GLY A 1 294 ? -5.29 21.547 28.094 1 44.3 294 GLY A O 1
ATOM 2258 N N . VAL A 1 295 ? -6.155 21.789 26.227 1 46.11 295 VAL A N 1
ATOM 2259 C CA . VAL A 1 295 ? -4.767 22.146 25.954 1 46.11 295 VAL A CA 1
ATOM 2260 C C . VAL A 1 295 ? -4.492 23.565 26.447 1 46.11 295 VAL A C 1
ATOM 2262 O O . VAL A 1 295 ? -5.386 24.414 26.444 1 46.11 295 VAL A O 1
ATOM 2265 N N . ASN A 1 296 ? -3.363 23.939 27.2 1 41.96 296 ASN A N 1
ATOM 2266 C CA . ASN A 1 296 ? -2.74 25.087 27.851 1 41.96 296 ASN A CA 1
ATOM 2267 C C . ASN A 1 296 ? -2.862 26.347 27 1 41.96 296 ASN A C 1
ATOM 2269 O O . ASN A 1 296 ? -2.237 26.451 25.943 1 41.96 296 ASN A O 1
ATOM 2273 N N . SER A 1 297 ? -3.894 27.163 26.982 1 43.94 297 SER A N 1
ATOM 2274 C CA . SER A 1 297 ? -4.242 28.519 26.57 1 43.94 297 SER A CA 1
ATOM 2275 C C . SER A 1 297 ? -3.04 29.452 26.669 1 43.94 297 SER A C 1
ATOM 2277 O O . SER A 1 297 ? -2.941 30.427 25.921 1 43.94 297 SER A O 1
ATOM 2279 N N . ASN A 1 298 ? -2.205 29.254 27.703 1 42.93 298 ASN A N 1
ATOM 2280 C CA . ASN A 1 298 ? -1.139 30.208 27.992 1 42.93 298 ASN A CA 1
ATOM 2281 C C . ASN A 1 298 ? -0.143 30.302 26.839 1 42.93 298 ASN A C 1
ATOM 2283 O O . ASN A 1 298 ? 0.389 31.377 26.559 1 42.93 298 ASN A O 1
ATOM 2287 N N . LYS A 1 299 ? 0.249 29.154 26.2 1 41.04 299 LYS A N 1
ATOM 2288 C CA . LYS A 1 299 ? 1.228 29.22 25.119 1 41.04 299 LYS A CA 1
ATOM 2289 C C . LYS A 1 299 ? 0.6 29.77 23.841 1 41.04 299 LYS A C 1
ATOM 2291 O O . LYS A 1 299 ? 1.249 30.498 23.087 1 41.04 299 LYS A O 1
ATOM 2296 N N . ALA A 1 300 ? -0.705 29.698 23.604 1 44.32 300 ALA A N 1
ATOM 2297 C CA . ALA A 1 300 ? -1.401 30.341 22.493 1 44.32 300 ALA A CA 1
ATOM 2298 C C . ALA A 1 300 ? -1.431 31.856 22.668 1 44.32 300 ALA A C 1
ATOM 2300 O O . ALA A 1 300 ? -1.19 32.603 21.716 1 44.32 300 ALA A O 1
ATOM 2301 N N . LYS A 1 301 ? -1.678 32.348 23.889 1 45.51 301 LYS A N 1
ATOM 2302 C CA . LYS A 1 301 ? -1.685 33.779 24.176 1 45.51 301 LYS A CA 1
ATOM 2303 C C . LYS A 1 301 ? -0.293 34.38 24.003 1 45.51 301 LYS A C 1
ATOM 2305 O O . LYS A 1 301 ? -0.149 35.482 23.469 1 45.51 301 LYS A O 1
ATOM 2310 N N . ALA A 1 302 ? 0.761 33.616 24.366 1 44.82 302 ALA A N 1
ATOM 2311 C CA . ALA A 1 302 ? 2.122 34.119 24.201 1 44.82 302 ALA A CA 1
ATOM 2312 C C . ALA A 1 302 ? 2.509 34.182 22.726 1 44.82 302 ALA A C 1
ATOM 2314 O O . ALA A 1 302 ? 3.126 35.152 22.281 1 44.82 302 ALA A O 1
ATOM 2315 N N . ARG A 1 303 ? 1.975 33.368 21.896 1 42.21 303 ARG A N 1
ATOM 2316 C CA . ARG A 1 303 ? 2.271 33.373 20.467 1 42.21 303 ARG A CA 1
ATOM 2317 C C . ARG A 1 303 ? 1.43 34.416 19.738 1 42.21 303 ARG A C 1
ATOM 2319 O O . ARG A 1 303 ? 1.915 35.081 18.82 1 42.21 303 ARG A O 1
ATOM 2326 N N . ALA A 1 304 ? 0.222 34.692 20.181 1 47.19 304 ALA A N 1
ATOM 2327 C CA . ALA A 1 304 ? -0.584 35.787 19.646 1 47.19 304 ALA A CA 1
ATOM 2328 C C . ALA A 1 304 ? 0.076 37.136 19.914 1 47.19 304 ALA A C 1
ATOM 2330 O O . ALA A 1 304 ? 0.112 38.002 19.037 1 47.19 304 ALA A O 1
ATOM 2331 N N . ARG A 1 305 ? 0.592 37.33 21.131 1 48.32 305 ARG A N 1
ATOM 2332 C CA . ARG A 1 305 ? 1.317 38.557 21.446 1 48.32 305 ARG A CA 1
ATOM 2333 C C . ARG A 1 305 ? 2.558 38.699 20.571 1 48.32 305 ARG A C 1
ATOM 2335 O O . ARG A 1 305 ? 2.852 39.789 20.075 1 48.32 305 ARG A O 1
ATOM 2342 N N . ALA A 1 306 ? 3.216 37.58 20.192 1 46.86 306 ALA A N 1
ATOM 2343 C CA . ALA A 1 306 ? 4.409 37.629 19.351 1 46.86 306 ALA A CA 1
ATOM 2344 C C . ALA A 1 306 ? 4.04 37.884 17.892 1 46.86 306 ALA A C 1
ATOM 2346 O O . ALA A 1 306 ? 4.724 38.638 17.195 1 46.86 306 ALA A O 1
ATOM 2347 N N . ARG A 1 307 ? 2.916 37.509 17.447 1 45.84 307 ARG A N 1
ATOM 2348 C CA . ARG A 1 307 ? 2.408 37.738 16.098 1 45.84 307 ARG A CA 1
ATOM 2349 C C . ARG A 1 307 ? 2.007 39.196 15.904 1 45.84 307 ARG A C 1
ATOM 2351 O O . ARG A 1 307 ? 2.311 39.797 14.871 1 45.84 307 ARG A O 1
ATOM 2358 N N . GLN A 1 308 ? 1.221 39.697 16.814 1 52.52 308 GLN A N 1
ATOM 2359 C CA . GLN A 1 308 ? 0.837 41.104 16.756 1 52.52 308 GLN A CA 1
ATOM 2360 C C . GLN A 1 308 ? 2.065 42.007 16.684 1 52.52 308 GLN A C 1
ATOM 2362 O O . GLN A 1 308 ? 2.094 42.963 15.906 1 52.52 308 GLN A O 1
ATOM 2367 N N . THR A 1 309 ? 3.089 41.629 17.354 1 52.87 309 THR A N 1
ATOM 2368 C CA . THR A 1 309 ? 4.329 42.398 17.339 1 52.87 309 THR A CA 1
ATOM 2369 C C . THR A 1 309 ? 5.038 42.253 15.995 1 52.87 309 THR A C 1
ATOM 2371 O O . THR A 1 309 ? 5.556 43.232 15.452 1 52.87 309 THR A O 1
ATOM 2374 N N . ALA A 1 310 ? 4.915 41.081 15.334 1 47.83 310 ALA A N 1
ATOM 2375 C CA . ALA A 1 310 ? 5.593 40.837 14.063 1 47.83 310 ALA A CA 1
ATOM 2376 C C . ALA A 1 310 ? 4.834 41.477 12.904 1 47.83 310 ALA A C 1
ATOM 2378 O O . ALA A 1 310 ? 5.441 42.06 12.003 1 47.83 310 ALA A O 1
ATOM 2379 N N . VAL A 1 311 ? 3.521 41.356 12.844 1 51.19 311 VAL A N 1
ATOM 2380 C CA . VAL A 1 311 ? 2.725 42.039 11.83 1 51.19 311 VAL A CA 1
ATOM 2381 C C . VAL A 1 311 ? 2.931 43.548 11.941 1 51.19 311 VAL A C 1
ATOM 2383 O O . VAL A 1 311 ? 3.114 44.232 10.931 1 51.19 311 VAL A O 1
ATOM 2386 N N . GLU A 1 312 ? 2.915 43.987 13.129 1 53 312 GLU A N 1
ATOM 2387 C CA . GLU A 1 312 ? 3.141 45.41 13.362 1 53 312 GLU A CA 1
ATOM 2388 C C . GLU A 1 312 ? 4.536 45.829 12.906 1 53 312 GLU A C 1
ATOM 2390 O O . GLU A 1 312 ? 4.705 46.892 12.306 1 53 312 GLU A O 1
ATOM 2395 N N . ALA A 1 313 ? 5.484 44.87 13.028 1 49.83 313 ALA A N 1
ATOM 2396 C CA . ALA A 1 313 ? 6.855 45.141 12.602 1 49.83 313 ALA A CA 1
ATOM 2397 C C . ALA A 1 313 ? 6.984 45.056 11.084 1 49.83 313 ALA A C 1
ATOM 2399 O O . ALA A 1 313 ? 7.659 45.882 10.464 1 49.83 313 ALA A O 1
ATOM 2400 N N . ALA A 1 314 ? 6.301 44.063 10.496 1 49.21 314 ALA A N 1
ATOM 2401 C CA . ALA A 1 314 ? 6.321 43.929 9.042 1 49.21 314 ALA A CA 1
ATOM 2402 C C . ALA A 1 314 ? 5.597 45.095 8.374 1 49.21 314 ALA A C 1
ATOM 2404 O O . ALA A 1 314 ? 6.062 45.624 7.362 1 49.21 314 ALA A O 1
ATOM 2405 N N . GLU A 1 315 ? 4.471 45.418 8.817 1 51.8 315 GLU A N 1
ATOM 2406 C CA . GLU A 1 315 ? 3.77 46.598 8.319 1 51.8 315 GLU A CA 1
ATOM 2407 C C . GLU A 1 315 ? 4.628 47.851 8.462 1 51.8 315 GLU A C 1
ATOM 2409 O O . GLU A 1 315 ? 4.649 48.701 7.569 1 51.8 315 GLU A O 1
ATOM 2414 N N . LYS A 1 316 ? 5.487 47.995 9.475 1 53.52 316 LYS A N 1
ATOM 2415 C CA . LYS A 1 316 ? 6.404 49.111 9.693 1 53.52 316 LYS A CA 1
ATOM 2416 C C . LYS A 1 316 ? 7.576 49.058 8.716 1 53.52 316 LYS A C 1
ATOM 2418 O O . LYS A 1 316 ? 7.995 50.089 8.186 1 53.52 316 LYS A O 1
ATOM 2423 N N . SER A 1 317 ? 8.029 47.78 8.478 1 47.1 317 SER A N 1
ATOM 2424 C CA . SER A 1 317 ? 9.17 47.643 7.577 1 47.1 317 SER A CA 1
ATOM 2425 C C . SER A 1 317 ? 8.765 47.898 6.129 1 47.1 317 SER A C 1
ATOM 2427 O O . SER A 1 317 ? 9.524 48.493 5.362 1 47.1 317 SER A O 1
ATOM 2429 N N . SER A 1 318 ? 7.644 47.44 5.679 1 48.81 318 SER A N 1
ATOM 2430 C CA . SER A 1 318 ? 7.142 47.747 4.344 1 48.81 318 SER A CA 1
ATOM 2431 C C . SER A 1 318 ? 6.889 49.242 4.178 1 48.81 318 SER A C 1
ATOM 2433 O O . SER A 1 318 ? 7.139 49.804 3.11 1 48.81 318 SER A O 1
ATOM 2435 N N . LYS A 1 319 ? 6.487 50.053 5.184 1 54.18 319 LYS A N 1
ATOM 2436 C CA . LYS A 1 319 ? 6.286 51.498 5.111 1 54.18 319 LYS A CA 1
ATOM 2437 C C . LYS A 1 319 ? 7.62 52.235 5.037 1 54.18 319 LYS A C 1
ATOM 2439 O O . LYS A 1 319 ? 7.718 53.289 4.405 1 54.18 319 LYS A O 1
ATOM 2444 N N . GLU A 1 320 ? 8.642 51.666 5.688 1 47.91 320 GLU A N 1
ATOM 2445 C CA . GLU A 1 320 ? 9.929 52.355 5.689 1 47.91 320 GLU A CA 1
ATOM 2446 C C . GLU A 1 320 ? 10.644 52.191 4.35 1 47.91 320 GLU A C 1
ATOM 2448 O O . GLU A 1 320 ? 11.466 53.028 3.973 1 47.91 320 GLU A O 1
ATOM 2453 N N . LYS A 1 321 ? 10.389 51.161 3.55 1 48.94 321 LYS A N 1
ATOM 2454 C CA . LYS A 1 321 ? 10.998 51.043 2.228 1 48.94 321 LYS A CA 1
ATOM 2455 C C . LYS A 1 321 ? 10.317 51.969 1.224 1 48.94 321 LYS A C 1
ATOM 2457 O O . LYS A 1 321 ? 10.865 52.245 0.155 1 48.94 321 LYS A O 1
ATOM 2462 N N . ASP A 1 322 ? 9.092 52.115 1.407 1 44.17 322 ASP A N 1
ATOM 2463 C CA . ASP A 1 322 ? 8.391 53.017 0.499 1 44.17 322 ASP A CA 1
ATOM 2464 C C . ASP A 1 322 ? 8.661 54.477 0.856 1 44.17 322 ASP A C 1
ATOM 2466 O O . ASP A 1 322 ? 8.305 55.383 0.1 1 44.17 322 ASP A O 1
ATOM 2470 N N . ALA A 1 323 ? 9.339 54.784 1.98 1 42.65 323 ALA A N 1
ATOM 2471 C CA . ALA A 1 323 ? 9.694 56.168 2.281 1 42.65 323 ALA A CA 1
ATOM 2472 C C . ALA A 1 323 ? 11.126 56.473 1.852 1 42.65 323 ALA A C 1
ATOM 2474 O O . ALA A 1 323 ? 12.003 55.609 1.935 1 42.65 323 ALA A O 1
ATOM 2475 N N . MET B 1 1 ? 3.721 -40.94 60.904 1 34.55 1 MET B N 1
ATOM 2476 C CA . MET B 1 1 ? 2.761 -40.103 60.19 1 34.55 1 MET B CA 1
ATOM 2477 C C . MET B 1 1 ? 2.664 -40.515 58.724 1 34.55 1 MET B C 1
ATOM 2479 O O . MET B 1 1 ? 3.642 -40.413 57.981 1 34.55 1 MET B O 1
ATOM 2483 N N . GLU B 1 2 ? 1.957 -41.591 58.443 1 44.57 2 GLU B N 1
ATOM 2484 C CA . GLU B 1 2 ? 1.662 -42.335 57.222 1 44.57 2 GLU B CA 1
ATOM 2485 C C . GLU B 1 2 ? 1.117 -41.415 56.133 1 44.57 2 GLU B C 1
ATOM 2487 O O . GLU B 1 2 ? 0.143 -40.693 56.353 1 44.57 2 GLU B O 1
ATOM 2492 N N . ALA B 1 3 ? 2.02 -41.016 55.382 1 51.51 3 ALA B N 1
ATOM 2493 C CA . ALA B 1 3 ? 1.667 -40.239 54.196 1 51.51 3 ALA B CA 1
ATOM 2494 C C . ALA B 1 3 ? 0.548 -40.917 53.41 1 51.51 3 ALA B C 1
ATOM 2496 O O . ALA B 1 3 ? 0.679 -42.075 53.006 1 51.51 3 ALA B O 1
ATOM 2497 N N . THR B 1 4 ? -0.655 -40.736 53.907 1 56.35 4 THR B N 1
ATOM 2498 C CA . THR B 1 4 ? -1.819 -41.309 53.241 1 56.35 4 THR B CA 1
ATOM 2499 C C . THR B 1 4 ? -1.781 -41.022 51.743 1 56.35 4 THR B C 1
ATOM 2501 O O . THR B 1 4 ? -1.175 -40.04 51.309 1 56.35 4 THR B O 1
ATOM 2504 N N . PRO B 1 5 ? -2.157 -42.095 50.925 1 60.84 5 PRO B N 1
ATOM 2505 C CA . PRO B 1 5 ? -2.185 -41.991 49.464 1 60.84 5 PRO B CA 1
ATOM 2506 C C . PRO B 1 5 ? -2.785 -40.673 48.978 1 60.84 5 PRO B C 1
ATOM 2508 O O . PRO B 1 5 ? -2.354 -40.134 47.955 1 60.84 5 PRO B O 1
ATOM 2511 N N . GLN B 1 6 ? -3.568 -40.122 49.773 1 59.78 6 GLN B N 1
ATOM 2512 C CA . GLN B 1 6 ? -4.2 -38.859 49.406 1 59.78 6 GLN B CA 1
ATOM 2513 C C . GLN B 1 6 ? -3.214 -37.699 49.513 1 59.78 6 GLN B C 1
ATOM 2515 O O . GLN B 1 6 ? -3.188 -36.818 48.651 1 59.78 6 GLN B O 1
ATOM 2520 N N . THR B 1 7 ? -2.42 -37.794 50.484 1 61.6 7 THR B N 1
ATOM 2521 C CA . THR B 1 7 ? -1.429 -36.745 50.696 1 61.6 7 THR B CA 1
ATOM 2522 C C . THR B 1 7 ? -0.329 -36.818 49.641 1 61.6 7 THR B C 1
ATOM 2524 O O . THR B 1 7 ? 0.174 -35.788 49.189 1 61.6 7 THR B O 1
ATOM 2527 N N . ILE B 1 8 ? -0.115 -37.987 49.236 1 62.44 8 ILE B N 1
ATOM 2528 C CA . ILE B 1 8 ? 0.881 -38.208 48.193 1 62.44 8 ILE B CA 1
ATOM 2529 C C . ILE B 1 8 ? 0.358 -37.679 46.859 1 62.44 8 ILE B C 1
ATOM 2531 O O . ILE B 1 8 ? 1.098 -37.046 46.103 1 62.44 8 ILE B O 1
ATOM 2535 N N . GLY B 1 9 ? -0.846 -37.877 46.647 1 59.79 9 GLY B N 1
ATOM 2536 C CA . GLY B 1 9 ? -1.47 -37.364 45.438 1 59.79 9 GLY B CA 1
ATOM 2537 C C . GLY B 1 9 ? -1.481 -35.849 45.369 1 59.79 9 GLY B C 1
ATOM 2538 O O . GLY B 1 9 ? -1.185 -35.268 44.323 1 59.79 9 GLY B O 1
ATOM 2539 N N . LEU B 1 10 ? -1.748 -35.3 46.508 1 62.64 10 LEU B N 1
ATOM 2540 C CA . LEU B 1 10 ? -1.778 -33.843 46.587 1 62.64 10 LEU B CA 1
ATOM 2541 C C . LEU B 1 10 ? -0.384 -33.259 46.385 1 62.64 10 LEU B C 1
ATOM 2543 O O . LEU B 1 10 ? -0.218 -32.269 45.669 1 62.64 10 LEU B O 1
ATOM 2547 N N . VAL B 1 11 ? 0.586 -33.985 46.902 1 64.51 11 VAL B N 1
ATOM 2548 C CA . VAL B 1 11 ? 1.965 -33.525 46.784 1 64.51 11 VAL B CA 1
ATOM 2549 C C . VAL B 1 11 ? 2.441 -33.683 45.342 1 64.51 11 VAL B C 1
ATOM 2551 O O . VAL B 1 11 ? 3.085 -32.786 44.792 1 64.51 11 VAL B O 1
ATOM 2554 N N . MET B 1 12 ? 2.004 -34.712 44.784 1 65.43 12 MET B N 1
ATOM 2555 C CA . MET B 1 12 ? 2.404 -34.959 43.401 1 65.43 12 MET B CA 1
ATOM 2556 C C . MET B 1 12 ? 1.71 -33.987 42.453 1 65.43 12 MET B C 1
ATOM 2558 O O . MET B 1 12 ? 2.312 -33.524 41.482 1 65.43 12 MET B O 1
ATOM 2562 N N . GLY B 1 13 ? 0.502 -33.692 42.836 1 62.68 13 GLY B N 1
ATOM 2563 C CA . GLY B 1 13 ? -0.215 -32.698 42.053 1 62.68 13 GLY B CA 1
ATOM 2564 C C . GLY B 1 13 ? 0.418 -31.321 42.113 1 62.68 13 GLY B C 1
ATOM 2565 O O . GLY B 1 13 ? 0.571 -30.656 41.086 1 62.68 13 GLY B O 1
ATOM 2566 N N . VAL B 1 14 ? 0.864 -31.009 43.309 1 68 14 VAL B N 1
ATOM 2567 C CA . VAL B 1 14 ? 1.504 -29.713 43.503 1 68 14 VAL B CA 1
ATOM 2568 C C . VAL B 1 14 ? 2.851 -29.688 42.784 1 68 14 VAL B C 1
ATOM 2570 O O . VAL B 1 14 ? 3.203 -28.695 42.144 1 68 14 VAL B O 1
ATOM 2573 N N . VAL B 1 15 ? 3.478 -30.84 42.789 1 64.9 15 VAL B N 1
ATOM 2574 C CA . VAL B 1 15 ? 4.779 -30.94 42.135 1 64.9 15 VAL B CA 1
ATOM 2575 C C . VAL B 1 15 ? 4.606 -30.831 40.621 1 64.9 15 VAL B C 1
ATOM 2577 O O . VAL B 1 15 ? 5.351 -30.108 39.955 1 64.9 15 VAL B O 1
ATOM 2580 N N . VAL B 1 16 ? 3.62 -31.487 40.125 1 64.32 16 VAL B N 1
ATOM 2581 C CA . VAL B 1 16 ? 3.377 -31.46 38.687 1 64.32 16 VAL B CA 1
ATOM 2582 C C . VAL B 1 16 ? 2.946 -30.058 38.262 1 64.32 16 VAL B C 1
ATOM 2584 O O . VAL B 1 16 ? 3.4 -29.547 37.235 1 64.32 16 VAL B O 1
ATOM 2587 N N . PHE B 1 17 ? 2.144 -29.468 39.103 1 64.19 17 PHE B N 1
ATOM 2588 C CA . PHE B 1 17 ? 1.711 -28.098 38.85 1 64.19 17 PHE B CA 1
ATOM 2589 C C . PHE B 1 17 ? 2.895 -27.139 38.899 1 64.19 17 PHE B C 1
ATOM 2591 O O . PHE B 1 17 ? 3.068 -26.313 38 1 64.19 17 PHE B O 1
ATOM 2598 N N . CYS B 1 18 ? 3.726 -27.291 39.837 1 65.85 18 CYS B N 1
ATOM 2599 C CA . CYS B 1 18 ? 4.904 -26.441 39.963 1 65.85 18 CYS B CA 1
ATOM 2600 C C . CYS B 1 18 ? 5.873 -26.676 38.81 1 65.85 18 CYS B C 1
ATOM 2602 O O . CYS B 1 18 ? 6.444 -25.727 38.27 1 65.85 18 CYS B O 1
ATOM 2604 N N . CYS B 1 19 ? 6 -27.867 38.432 1 66.66 19 CYS B N 1
ATOM 2605 C CA . CYS B 1 19 ? 6.881 -28.196 37.317 1 66.66 19 CYS B CA 1
ATOM 2606 C C . CYS B 1 19 ? 6.333 -27.642 36.007 1 66.66 19 CYS B C 1
ATOM 2608 O O . CYS B 1 19 ? 7.091 -27.143 35.173 1 66.66 19 CYS B O 1
ATOM 2610 N N . THR B 1 20 ? 5.052 -27.709 35.813 1 62.7 20 THR B N 1
ATOM 2611 C CA . THR B 1 20 ? 4.433 -27.164 34.61 1 62.7 20 THR B CA 1
ATOM 2612 C C . THR B 1 20 ? 4.572 -25.645 34.57 1 62.7 20 THR B C 1
ATOM 2614 O O . THR B 1 20 ? 4.883 -25.071 33.524 1 62.7 20 THR B O 1
ATOM 2617 N N . LEU B 1 21 ? 4.366 -25.061 35.701 1 66.52 21 LEU B N 1
ATOM 2618 C CA . LEU B 1 21 ? 4.552 -23.616 35.79 1 66.52 21 LEU B CA 1
ATOM 2619 C C . LEU B 1 21 ? 6.005 -23.239 35.525 1 66.52 21 LEU B C 1
ATOM 2621 O O . LEU B 1 21 ? 6.279 -22.256 34.832 1 66.52 21 LEU B O 1
ATOM 2625 N N . LEU B 1 22 ? 6.833 -24.042 36.063 1 65 22 LEU B N 1
ATOM 2626 C CA . LEU B 1 22 ? 8.258 -23.826 35.835 1 65 22 LEU B CA 1
ATOM 2627 C C . LEU B 1 22 ? 8.608 -24.023 34.364 1 65 22 LEU B C 1
ATOM 2629 O O . 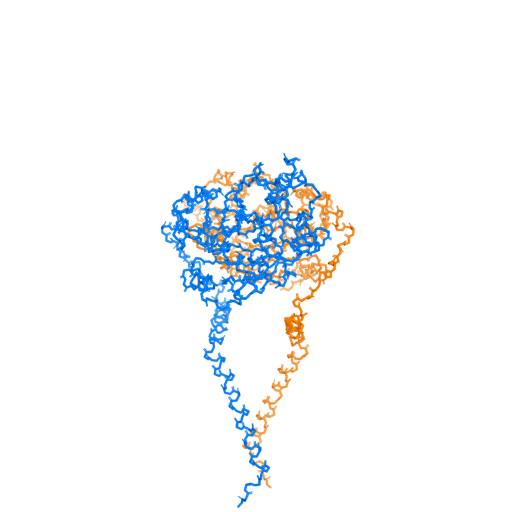LEU B 1 22 ? 9.376 -23.244 33.795 1 65 22 LEU B O 1
ATOM 2633 N N . ALA B 1 23 ? 8.053 -24.97 33.8 1 65.33 23 ALA B N 1
ATOM 2634 C CA . ALA B 1 23 ? 8.295 -25.215 32.38 1 65.33 23 ALA B CA 1
ATOM 2635 C C . ALA B 1 23 ? 7.747 -24.076 31.526 1 65.33 23 ALA B C 1
ATOM 2637 O O . ALA B 1 23 ? 8.41 -23.616 30.593 1 65.33 23 ALA B O 1
ATOM 2638 N N . ILE B 1 24 ? 6.593 -23.677 31.841 1 62.26 24 ILE B N 1
ATOM 2639 C CA . ILE B 1 24 ? 6.014 -22.542 31.131 1 62.26 24 ILE B CA 1
ATOM 2640 C C . ILE B 1 24 ? 6.884 -21.305 31.338 1 62.26 24 ILE B C 1
ATOM 2642 O O . ILE B 1 24 ? 7.189 -20.585 30.383 1 62.26 24 ILE B O 1
ATOM 2646 N N . LEU B 1 25 ? 7.31 -21.14 32.538 1 61.54 25 LEU B N 1
ATOM 2647 C CA . LEU B 1 25 ? 8.185 -20.018 32.859 1 61.54 25 LEU B CA 1
ATOM 2648 C C . LEU B 1 25 ? 9.522 -20.147 32.136 1 61.54 25 LEU B C 1
ATOM 2650 O O . LEU B 1 25 ? 10.037 -19.165 31.595 1 61.54 25 LEU B O 1
ATOM 2654 N N . LEU B 1 26 ? 9.95 -21.311 32.142 1 61.95 26 LEU B N 1
ATOM 2655 C CA . LEU B 1 26 ? 11.205 -21.55 31.438 1 61.95 26 LEU B CA 1
ATOM 2656 C C . LEU B 1 26 ? 11.027 -21.374 29.934 1 61.95 26 LEU B C 1
ATOM 2658 O O . LEU B 1 26 ? 11.888 -20.797 29.266 1 61.95 26 LEU B O 1
ATOM 2662 N N . LEU B 1 27 ? 9.98 -21.885 29.419 1 55.13 27 LEU B N 1
ATOM 2663 C CA . LEU B 1 27 ? 9.695 -21.697 28.001 1 55.13 27 LEU B CA 1
ATOM 2664 C C . LEU B 1 27 ? 9.485 -20.221 27.68 1 55.13 27 LEU B C 1
ATOM 2666 O O . LEU B 1 27 ? 9.921 -19.741 26.631 1 55.13 27 LEU B O 1
ATOM 2670 N N . LEU B 1 28 ? 8.859 -19.589 28.542 1 51.55 28 LEU B N 1
ATOM 2671 C CA . LEU B 1 28 ? 8.7 -18.148 28.382 1 51.55 28 LEU B CA 1
ATOM 2672 C C . LEU B 1 28 ? 10.036 -17.432 28.546 1 51.55 28 LEU B C 1
ATOM 2674 O O . LEU B 1 28 ? 10.327 -16.478 27.821 1 51.55 28 LEU B O 1
ATOM 2678 N N . ILE B 1 29 ? 10.844 -17.842 29.413 1 51.55 29 ILE B N 1
ATOM 2679 C CA . ILE B 1 29 ? 12.162 -17.264 29.648 1 51.55 29 ILE B CA 1
ATOM 2680 C C . ILE B 1 29 ? 13.118 -17.69 28.537 1 51.55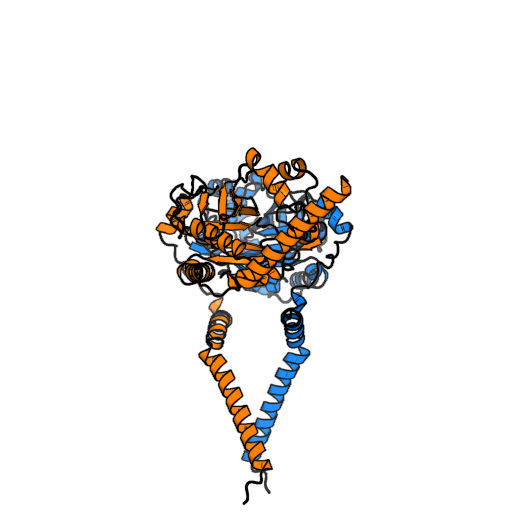 29 ILE B C 1
ATOM 2682 O O . ILE B 1 29 ? 13.834 -16.859 27.972 1 51.55 29 ILE B O 1
ATOM 2686 N N . TYR B 1 30 ? 13.17 -18.991 28.356 1 51.53 30 TYR B N 1
ATOM 2687 C CA . TYR B 1 30 ? 14.127 -19.463 27.361 1 51.53 30 TYR B CA 1
ATOM 2688 C C . TYR B 1 30 ? 13.564 -19.319 25.952 1 51.53 30 TYR B C 1
ATOM 2690 O O . TYR B 1 30 ? 14.316 -19.31 24.974 1 51.53 30 TYR B O 1
ATOM 2698 N N . GLY B 1 31 ? 12.248 -19.456 25.804 1 47 31 GLY B N 1
ATOM 2699 C CA . GLY B 1 31 ? 11.649 -19.249 24.495 1 47 31 GLY B CA 1
ATOM 2700 C C . GLY B 1 31 ? 11.746 -17.813 24.015 1 47 31 GLY B C 1
ATOM 2701 O O . GLY B 1 31 ? 11.263 -17.481 22.931 1 47 31 GLY B O 1
ATOM 2702 N N . GLY B 1 32 ? 12.558 -16.951 24.437 1 42.77 32 GLY B N 1
ATOM 2703 C CA . GLY B 1 32 ? 12.907 -15.591 24.06 1 42.77 32 GLY B CA 1
ATOM 2704 C C . GLY B 1 32 ? 11.71 -14.66 24.007 1 42.77 32 GLY B C 1
ATOM 2705 O O . GLY B 1 32 ? 11.79 -13.568 23.442 1 42.77 32 GLY B O 1
ATOM 2706 N N . SER B 1 33 ? 10.607 -15.17 24.385 1 41.39 33 SER B N 1
ATOM 2707 C CA . SER B 1 33 ? 9.401 -14.357 24.272 1 41.39 33 SER B CA 1
ATOM 2708 C C . SER B 1 33 ? 9.455 -13.155 25.209 1 41.39 33 SER B C 1
ATOM 2710 O O . SER B 1 33 ? 9.004 -12.064 24.855 1 41.39 33 SER B O 1
ATOM 2712 N N . PHE B 1 34 ? 9.873 -13.371 26.463 1 44.61 34 PHE B N 1
ATOM 2713 C CA . PHE B 1 34 ? 10.03 -12.211 27.332 1 44.61 34 PHE B CA 1
ATOM 2714 C C . PHE B 1 34 ? 11.123 -11.287 26.808 1 44.61 34 PHE B C 1
ATOM 2716 O O . PHE B 1 34 ? 11.023 -10.065 26.934 1 44.61 34 PHE B O 1
ATOM 2723 N N . GLU B 1 35 ? 12.202 -11.828 26.343 1 43.33 35 GLU B N 1
ATOM 2724 C CA . GLU B 1 35 ? 13.182 -10.949 25.711 1 43.33 35 GLU B CA 1
ATOM 2725 C C . GLU B 1 35 ? 12.584 -10.234 24.503 1 43.33 35 GLU B C 1
ATOM 2727 O O . GLU B 1 35 ? 12.832 -9.045 24.293 1 43.33 35 GLU B O 1
ATOM 2732 N N . ARG B 1 36 ? 11.759 -10.85 23.738 1 41.36 36 ARG B N 1
ATOM 2733 C CA . ARG B 1 36 ? 11.072 -10.188 22.634 1 41.36 36 ARG B CA 1
ATOM 2734 C C . ARG B 1 36 ? 10.025 -9.207 23.15 1 41.36 36 ARG B C 1
ATOM 2736 O O . ARG B 1 36 ? 9.887 -8.102 22.62 1 41.36 36 ARG B O 1
ATOM 2743 N N . MET B 1 37 ? 9.362 -9.516 24.156 1 40.34 37 MET B N 1
ATOM 2744 C CA . MET B 1 37 ? 8.438 -8.566 24.77 1 40.34 37 MET B CA 1
ATOM 2745 C C . MET B 1 37 ? 9.198 -7.451 25.481 1 40.34 37 MET B C 1
ATOM 2747 O O . MET B 1 37 ? 8.803 -6.285 25.417 1 40.34 37 MET B O 1
ATOM 2751 N N . ARG B 1 38 ? 10.254 -7.809 26.237 1 41.78 38 ARG B N 1
ATOM 2752 C CA . ARG B 1 38 ? 11.11 -6.78 26.819 1 41.78 38 ARG B CA 1
ATOM 2753 C C . ARG B 1 38 ? 11.788 -5.952 25.732 1 41.78 38 ARG B C 1
ATOM 2755 O O . ARG B 1 38 ? 11.863 -4.726 25.834 1 41.78 38 ARG B O 1
ATOM 2762 N N . GLN B 1 39 ? 12.341 -6.555 24.668 1 39.19 39 GLN B N 1
ATOM 2763 C CA . GLN B 1 39 ? 12.876 -5.773 23.558 1 39.19 39 GLN B CA 1
ATOM 2764 C C . GLN B 1 39 ? 11.778 -4.964 22.875 1 39.19 39 GLN B C 1
ATOM 2766 O O . GLN B 1 39 ? 11.994 -3.811 22.495 1 39.19 39 GLN B O 1
ATOM 2771 N N . GLN B 1 40 ? 10.61 -5.516 22.717 1 35.51 40 GLN B N 1
ATOM 2772 C CA . GLN B 1 40 ? 9.489 -4.736 22.205 1 35.51 40 GLN B CA 1
ATOM 2773 C C . GLN B 1 40 ? 8.998 -3.731 23.244 1 35.51 40 GLN B C 1
ATOM 2775 O O . GLN B 1 40 ? 8.686 -2.586 22.909 1 35.51 40 GLN B O 1
ATOM 2780 N N . ALA B 1 41 ? 8.821 -4.104 24.433 1 36.43 41 ALA B N 1
ATOM 2781 C CA . ALA B 1 41 ? 8.452 -3.18 25.502 1 36.43 41 ALA B CA 1
ATOM 2782 C C . ALA B 1 41 ? 9.586 -2.203 25.798 1 36.43 41 ALA B C 1
ATOM 2784 O O . ALA B 1 41 ? 9.342 -1.032 26.099 1 36.43 41 ALA B O 1
ATOM 2785 N N . GLU B 1 42 ? 10.836 -2.654 26.048 1 34.89 42 GLU B N 1
ATOM 2786 C CA . GLU B 1 42 ? 11.964 -1.734 26.158 1 34.89 42 GLU B CA 1
ATOM 2787 C C . GLU B 1 42 ? 12.055 -0.823 24.938 1 34.89 42 GLU B C 1
ATOM 2789 O O . GLU B 1 42 ? 12.433 0.345 25.055 1 34.89 42 GLU B O 1
ATOM 2794 N N . THR B 1 43 ? 11.742 -1.308 23.731 1 30.53 43 THR B N 1
ATOM 2795 C CA . THR B 1 43 ? 11.591 -0.371 22.623 1 30.53 43 THR B CA 1
ATOM 2796 C C . THR B 1 43 ? 10.387 0.54 22.845 1 30.53 43 THR B C 1
ATOM 2798 O O . THR B 1 43 ? 10.44 1.733 22.541 1 30.53 43 THR B O 1
ATOM 2801 N N . TYR B 1 44 ? 9.291 -0.029 23.342 1 31 44 TYR B N 1
ATOM 2802 C CA . TYR B 1 44 ? 8.158 0.839 23.644 1 31 44 TYR B CA 1
ATOM 2803 C C . TYR B 1 44 ? 8.379 1.588 24.953 1 31 44 TYR B C 1
ATOM 2805 O O . TYR B 1 44 ? 7.981 2.747 25.087 1 31 44 TYR B O 1
ATOM 2813 N N . ASN B 1 45 ? 8.608 0.955 26.075 1 31.58 45 ASN B N 1
ATOM 2814 C CA . ASN B 1 45 ? 8.702 1.581 27.389 1 31.58 45 ASN B CA 1
ATOM 2815 C C . ASN B 1 45 ? 9.894 2.531 27.474 1 31.58 45 ASN B C 1
ATOM 2817 O O . ASN B 1 45 ? 10.065 3.231 28.474 1 31.58 45 ASN B O 1
ATOM 2821 N N . GLY B 1 46 ? 10.977 2.169 26.829 1 30.22 46 GLY B N 1
ATOM 2822 C CA . GLY B 1 46 ? 12.045 3.144 26.976 1 30.22 46 GLY B CA 1
ATOM 2823 C C . GLY B 1 46 ? 11.662 4.528 26.488 1 30.22 46 GLY B C 1
ATOM 2824 O O . GLY B 1 46 ? 12.502 5.429 26.437 1 30.22 46 GLY B O 1
ATOM 2825 N N . VAL B 1 47 ? 10.526 4.618 25.699 1 30.7 47 VAL B N 1
ATOM 2826 C CA . VAL B 1 47 ? 10.316 5.989 25.246 1 30.7 47 VAL B CA 1
ATOM 2827 C C . VAL B 1 47 ? 9.661 6.806 26.358 1 30.7 47 VAL B C 1
ATOM 2829 O O . VAL B 1 47 ? 8.455 6.691 26.593 1 30.7 47 VAL B O 1
ATOM 2832 N N . GLY B 1 48 ? 9.998 6.745 27.608 1 28.09 48 GLY B N 1
ATOM 2833 C CA . GLY B 1 48 ? 9.63 7.825 28.51 1 28.09 48 GLY B CA 1
ATOM 2834 C C . GLY B 1 48 ? 9.555 9.176 27.824 1 28.09 48 GLY B C 1
ATOM 2835 O O . GLY B 1 48 ? 9.961 9.315 26.669 1 28.09 48 GLY B O 1
ATOM 2836 N N . PRO B 1 49 ? 8.875 10.192 28.539 1 28.92 49 PRO B N 1
ATOM 2837 C CA . PRO B 1 49 ? 8.796 11.576 28.064 1 28.92 49 PRO B CA 1
ATOM 2838 C C . PRO B 1 49 ? 10.107 12.066 27.454 1 28.92 49 PRO B C 1
ATOM 2840 O O . PRO B 1 49 ? 10.102 12.98 26.625 1 28.92 49 PRO B O 1
ATOM 2843 N N . SER B 1 50 ? 11.252 11.736 28.087 1 29.6 50 SER B N 1
ATOM 2844 C CA . SER B 1 50 ? 12.591 12.115 27.649 1 29.6 50 SER B CA 1
ATOM 2845 C C . SER B 1 50 ? 12.918 11.516 26.285 1 29.6 50 SER B C 1
ATOM 2847 O O . SER B 1 50 ? 13.967 11.808 25.708 1 29.6 50 SER B O 1
ATOM 2849 N N . ALA B 1 51 ? 12.31 10.344 25.889 1 31.48 51 ALA B N 1
ATOM 2850 C CA . ALA B 1 51 ? 12.511 9.72 24.584 1 31.48 51 ALA B CA 1
ATOM 2851 C C . ALA B 1 51 ? 11.822 10.52 23.482 1 31.48 51 ALA B C 1
ATOM 2853 O O . ALA B 1 51 ? 11.891 10.155 22.306 1 31.48 51 ALA B O 1
ATOM 2854 N N . LEU B 1 52 ? 10.877 11.331 23.696 1 32.71 52 LEU B N 1
ATOM 2855 C CA . LEU B 1 52 ? 10.353 12.371 22.817 1 32.71 52 LEU B CA 1
ATOM 2856 C C . LEU B 1 52 ? 11.487 13.161 22.172 1 32.71 52 LEU B C 1
ATOM 2858 O O . LEU B 1 52 ? 11.31 13.749 21.103 1 32.71 52 LEU B O 1
ATOM 2862 N N . LYS B 1 53 ? 12.47 13.563 22.977 1 33.38 53 LYS B N 1
ATOM 2863 C CA . LYS B 1 53 ? 13.668 14.184 22.42 1 33.38 53 LYS B CA 1
ATOM 2864 C C . LYS B 1 53 ? 14.491 13.175 21.625 1 33.38 53 LYS B C 1
ATOM 2866 O O . LYS B 1 53 ? 15.722 13.236 21.62 1 33.38 53 LYS B O 1
ATOM 2871 N N . GLN B 1 54 ? 14.203 11.887 21.713 1 38.29 54 GLN B N 1
ATOM 2872 C CA . GLN B 1 54 ? 15.051 11.005 20.918 1 38.29 54 GLN B CA 1
ATOM 2873 C C . GLN B 1 54 ? 15.432 11.657 19.592 1 38.29 54 GLN B C 1
ATOM 2875 O O . GLN B 1 54 ? 14.582 11.844 18.719 1 38.29 54 GLN B O 1
ATOM 2880 N N . SER B 1 55 ? 16.205 12.592 19.625 1 38.61 55 SER B N 1
ATOM 2881 C CA . SER B 1 55 ? 17.069 13.245 18.646 1 38.61 55 SER B CA 1
ATOM 2882 C C . SER B 1 55 ? 17.257 12.375 17.408 1 38.61 55 SER B C 1
ATOM 2884 O O . SER B 1 55 ? 17.251 11.146 17.5 1 38.61 55 SER B O 1
ATOM 2886 N N . LEU B 1 56 ? 17.152 13.025 16.21 1 49.27 56 LEU B N 1
ATOM 2887 C CA . LEU B 1 56 ? 17.494 12.832 14.805 1 49.27 56 LEU B CA 1
ATOM 2888 C C . LEU B 1 56 ? 18.777 12.02 14.664 1 49.27 56 LEU B C 1
ATOM 2890 O O . LEU B 1 56 ? 19.859 12.585 14.493 1 49.27 56 LEU B O 1
ATOM 2894 N N . LYS B 1 57 ? 18.963 11.164 15.606 1 53.7 57 LYS B N 1
ATOM 2895 C CA . LYS B 1 57 ? 20.163 10.441 15.195 1 53.7 57 LYS B CA 1
ATOM 2896 C C . LYS B 1 57 ? 20.12 10.104 13.708 1 53.7 57 LYS B C 1
ATOM 2898 O O . LYS B 1 57 ? 19.069 9.734 13.18 1 53.7 57 LYS B O 1
ATOM 2903 N N . PRO B 1 58 ? 21.107 10.553 13.102 1 69.32 58 PRO B N 1
ATOM 2904 C CA . PRO B 1 58 ? 21.216 10.253 11.673 1 69.32 58 PRO B CA 1
ATOM 2905 C C . PRO B 1 58 ? 20.96 8.78 11.358 1 69.32 58 PRO B C 1
ATOM 2907 O O . PRO B 1 58 ? 21.42 7.9 12.09 1 69.32 58 PRO B O 1
ATOM 2910 N N . ARG B 1 59 ? 19.971 8.413 10.706 1 80.23 59 ARG B N 1
ATOM 2911 C CA . ARG B 1 59 ? 19.708 7.066 10.21 1 80.23 59 ARG B CA 1
ATOM 2912 C C . ARG B 1 59 ? 20.874 6.553 9.372 1 80.23 59 ARG B C 1
ATOM 2914 O O . ARG B 1 59 ? 21.455 7.301 8.583 1 80.23 59 ARG B O 1
ATOM 2921 N N . PRO B 1 60 ? 21.213 5.379 9.655 1 87.29 60 PRO B N 1
ATOM 2922 C CA . PRO B 1 60 ? 22.303 4.842 8.837 1 87.29 60 PRO B CA 1
ATOM 2923 C C . PRO B 1 60 ? 21.929 4.72 7.361 1 87.29 60 PRO B C 1
ATOM 2925 O O . PRO B 1 60 ? 20.831 4.263 7.035 1 87.29 60 PRO B O 1
ATOM 2928 N N . GLU B 1 61 ? 22.867 5.164 6.567 1 90.91 61 GLU B N 1
ATOM 2929 C CA . GLU B 1 61 ? 22.674 5.006 5.128 1 90.91 61 GLU B CA 1
ATOM 2930 C C . GLU B 1 61 ? 22.831 3.548 4.707 1 90.91 61 GLU B C 1
ATOM 2932 O O . GLU B 1 61 ? 23.595 2.798 5.319 1 90.91 61 GLU B O 1
ATOM 2937 N N . LEU B 1 62 ? 22.167 3.198 3.71 1 93.69 62 LEU B N 1
ATOM 2938 C CA . LEU B 1 62 ? 22.306 1.866 3.132 1 93.69 62 LEU B CA 1
ATOM 2939 C C . LEU B 1 62 ? 23.665 1.706 2.457 1 93.69 62 LEU B C 1
ATOM 2941 O O . LEU B 1 62 ? 24.328 2.697 2.145 1 93.69 62 LEU B O 1
ATOM 2945 N N . TYR B 1 63 ? 24.062 0.424 2.3 1 90.98 63 TYR B N 1
ATOM 2946 C CA . TYR B 1 63 ? 25.3 0.132 1.587 1 90.98 63 TYR B CA 1
ATOM 2947 C C . TYR B 1 63 ? 25.248 0.667 0.161 1 90.98 63 TYR B C 1
ATOM 2949 O O . TYR B 1 63 ? 24.186 0.678 -0.466 1 90.98 63 TYR B O 1
ATOM 2957 N N . ASP B 1 64 ? 26.4 0.985 -0.388 1 90.81 64 ASP B N 1
ATOM 2958 C CA . ASP B 1 64 ? 26.521 1.567 -1.721 1 90.81 64 ASP B CA 1
ATOM 2959 C C . ASP B 1 64 ? 25.965 0.623 -2.785 1 90.81 64 ASP B C 1
ATOM 2961 O O . ASP B 1 64 ? 25.347 1.068 -3.755 1 90.81 64 ASP B O 1
ATOM 2965 N N . GLU B 1 65 ? 26.203 -0.574 -2.557 1 91.27 65 GLU B N 1
ATOM 2966 C CA . GLU B 1 65 ? 25.744 -1.567 -3.524 1 91.27 65 GLU B CA 1
ATOM 2967 C C . GLU B 1 65 ? 24.228 -1.518 -3.689 1 91.27 65 GLU B C 1
ATOM 2969 O O . GLU B 1 65 ? 23.716 -1.63 -4.804 1 91.27 65 GLU B O 1
ATOM 2974 N N . LEU B 1 66 ? 23.58 -1.318 -2.612 1 92.96 66 LEU B N 1
ATOM 2975 C CA . LEU B 1 66 ? 22.123 -1.243 -2.64 1 92.96 66 LEU B CA 1
ATOM 2976 C C . LEU B 1 66 ? 21.659 0.057 -3.287 1 92.96 66 LEU B C 1
ATOM 2978 O O . LEU B 1 66 ? 20.713 0.058 -4.079 1 92.96 66 LEU B O 1
ATOM 2982 N N . LEU B 1 67 ? 22.296 1.095 -2.965 1 93.9 67 LEU B N 1
ATOM 2983 C CA . LEU B 1 67 ? 21.924 2.392 -3.52 1 93.9 67 LEU B CA 1
ATOM 2984 C C . LEU B 1 67 ? 22.176 2.431 -5.024 1 93.9 67 LEU B C 1
ATOM 2986 O O . LEU B 1 67 ? 21.404 3.036 -5.771 1 93.9 67 LEU B O 1
ATOM 2990 N N . GLU B 1 68 ? 23.213 1.764 -5.433 1 93.24 68 GLU B N 1
ATOM 2991 C CA . GLU B 1 68 ? 23.494 1.668 -6.862 1 93.24 68 GLU B CA 1
ATOM 2992 C C . GLU B 1 68 ? 22.45 0.811 -7.574 1 93.24 68 GLU B C 1
ATOM 2994 O O . GLU B 1 68 ? 22.016 1.143 -8.679 1 93.24 68 GLU B O 1
ATOM 2999 N N . ALA B 1 69 ? 22.078 -0.231 -6.947 1 92.23 69 ALA B N 1
ATOM 3000 C CA . ALA B 1 69 ? 21.043 -1.092 -7.514 1 92.23 69 ALA B CA 1
ATOM 3001 C C . ALA B 1 69 ? 19.726 -0.338 -7.668 1 92.23 69 ALA B C 1
ATOM 3003 O O . ALA B 1 69 ? 19.039 -0.476 -8.683 1 92.23 69 ALA B O 1
ATOM 3004 N N . ALA B 1 70 ? 19.38 0.449 -6.718 1 93.82 70 ALA B N 1
ATOM 3005 C CA . ALA B 1 70 ? 18.143 1.226 -6.721 1 93.82 70 ALA B CA 1
ATOM 3006 C C . ALA B 1 70 ? 18.097 2.181 -7.91 1 93.82 70 ALA B C 1
ATOM 3008 O O . ALA B 1 70 ? 17.022 2.478 -8.434 1 93.82 70 ALA B O 1
ATOM 3009 N N . LYS B 1 71 ? 19.236 2.579 -8.332 1 92.53 71 LYS B N 1
ATOM 3010 C CA . LYS B 1 71 ? 19.326 3.51 -9.453 1 92.53 71 LYS B CA 1
ATOM 3011 C C . LYS B 1 71 ? 19.331 2.767 -10.786 1 92.53 71 LYS B C 1
ATOM 3013 O O . LYS B 1 71 ? 18.912 3.313 -11.809 1 92.53 71 LYS B O 1
ATOM 3018 N N . LYS B 1 72 ? 19.731 1.525 -10.786 1 91.98 72 LYS B N 1
ATOM 3019 C CA . LYS B 1 72 ? 20.01 0.819 -12.033 1 91.98 72 LYS B CA 1
ATOM 3020 C C . LYS B 1 72 ? 18.838 -0.075 -12.432 1 91.98 72 LYS B C 1
ATOM 3022 O O . LYS B 1 72 ? 18.608 -0.311 -13.62 1 91.98 72 LYS B O 1
ATOM 3027 N N . LEU B 1 73 ? 18.138 -0.58 -11.475 1 93.45 73 LEU B N 1
ATOM 3028 C CA . LEU B 1 73 ? 17.05 -1.498 -11.792 1 93.45 73 LEU B CA 1
ATOM 3029 C C . LEU B 1 73 ? 15.951 -0.789 -12.576 1 93.45 73 LEU B C 1
ATOM 3031 O O . LEU B 1 73 ? 15.61 0.358 -12.276 1 93.45 73 LEU B O 1
ATOM 3035 N N . PRO B 1 74 ? 15.452 -1.47 -13.556 1 92.99 74 PRO B N 1
ATOM 3036 C CA . PRO B 1 74 ? 14.416 -0.862 -14.395 1 92.99 74 PRO B CA 1
ATOM 3037 C C . PRO B 1 74 ? 13.029 -0.927 -13.759 1 92.99 74 PRO B C 1
ATOM 3039 O O . PRO B 1 74 ? 12.788 -1.756 -12.878 1 92.99 74 PRO B O 1
ATOM 3042 N N . ARG B 1 75 ? 12.143 -0.08 -14.196 1 92.96 75 ARG B N 1
ATOM 3043 C CA . ARG B 1 75 ? 10.761 -0.052 -13.729 1 92.96 75 ARG B CA 1
ATOM 3044 C C . ARG B 1 75 ? 10.041 -1.353 -14.069 1 92.96 75 ARG B C 1
ATOM 3046 O O . ARG B 1 75 ? 9.253 -1.861 -13.269 1 92.96 75 ARG B O 1
ATOM 3053 N N . VAL B 1 76 ? 10.278 -1.802 -15.252 1 92.56 76 VAL B N 1
ATOM 3054 C CA . VAL B 1 76 ? 9.863 -3.154 -15.61 1 92.56 76 VAL B CA 1
ATOM 3055 C C . VAL B 1 76 ? 10.992 -4.137 -15.312 1 92.56 76 VAL B C 1
ATOM 3057 O O . VAL B 1 76 ? 12.089 -4.019 -15.864 1 92.56 76 VAL B O 1
ATOM 3060 N N . PRO B 1 77 ? 10.728 -5.065 -14.411 1 89.67 77 PRO B N 1
ATOM 3061 C CA . PRO B 1 77 ? 11.808 -5.991 -14.06 1 89.67 77 PRO B CA 1
ATOM 3062 C C . PRO B 1 77 ? 12.383 -6.714 -15.275 1 89.67 77 PRO B C 1
ATOM 3064 O O . PRO B 1 77 ? 11.647 -7.041 -16.209 1 89.67 77 PRO B O 1
ATOM 3067 N N . ALA B 1 78 ? 13.602 -6.956 -15.245 1 82.6 78 ALA B N 1
ATOM 3068 C CA . ALA B 1 78 ? 14.272 -7.67 -16.329 1 82.6 78 ALA B CA 1
ATOM 3069 C C . ALA B 1 78 ? 13.746 -9.097 -16.453 1 82.6 78 ALA B C 1
ATOM 3071 O O . ALA B 1 78 ? 13.515 -9.77 -15.446 1 82.6 78 ALA B O 1
ATOM 3072 N N . ALA B 1 79 ? 13.549 -9.479 -17.631 1 84.15 79 ALA B N 1
ATOM 3073 C CA . ALA B 1 79 ? 13.209 -10.877 -17.883 1 84.15 79 ALA B CA 1
ATOM 3074 C C . ALA B 1 79 ? 14.363 -11.8 -17.503 1 84.15 79 ALA B C 1
ATOM 3076 O O . ALA B 1 79 ? 15.532 -11.429 -17.636 1 84.15 79 ALA B O 1
ATOM 3077 N N . PRO B 1 80 ? 14.008 -12.959 -16.978 1 85.54 80 PRO B N 1
ATOM 3078 C CA . PRO B 1 80 ? 15.075 -13.902 -16.634 1 85.54 80 PRO B CA 1
ATOM 3079 C C . PRO B 1 80 ? 15.954 -14.261 -17.831 1 85.54 80 PRO B C 1
ATOM 3081 O O . PRO B 1 80 ? 15.456 -14.379 -18.953 1 85.54 80 PRO B O 1
ATOM 3084 N N . PRO B 1 81 ? 17.242 -14.277 -17.466 1 75.68 81 PRO B N 1
ATOM 3085 C CA . PRO B 1 81 ? 18.148 -14.649 -18.556 1 75.68 81 PRO B CA 1
ATOM 3086 C C . PRO B 1 81 ? 18.028 -16.12 -18.947 1 75.68 81 PRO B C 1
ATOM 3088 O O . PRO B 1 81 ? 17.458 -16.917 -18.198 1 75.68 81 PRO B O 1
ATOM 3091 N N . SER B 1 82 ? 18.303 -16.444 -20.179 1 64.28 82 SER B N 1
ATOM 3092 C CA . SER B 1 82 ? 18.236 -17.814 -20.677 1 64.28 82 SER B CA 1
ATOM 3093 C C . SER B 1 82 ? 18.992 -18.772 -19.762 1 64.28 82 SER B C 1
ATOM 3095 O O . SER B 1 82 ? 18.599 -19.929 -19.605 1 64.28 82 SER B O 1
ATOM 3097 N N . HIS B 1 83 ? 20.155 -18.439 -19.224 1 56.16 83 HIS B N 1
ATOM 3098 C CA . HIS B 1 83 ? 20.979 -19.418 -18.523 1 56.16 83 HIS B CA 1
ATOM 3099 C C . HIS B 1 83 ? 20.572 -19.533 -17.058 1 56.16 83 HIS B C 1
ATOM 3101 O O . HIS B 1 83 ? 21.29 -20.133 -16.255 1 56.16 83 HIS B O 1
ATOM 3107 N N . ALA B 1 84 ? 19.461 -19.087 -16.662 1 50.02 84 ALA B N 1
ATOM 3108 C CA . ALA B 1 84 ? 19.201 -19.187 -15.228 1 50.02 84 ALA B CA 1
ATOM 3109 C C . ALA B 1 84 ? 18.921 -20.631 -14.82 1 50.02 84 ALA B C 1
ATOM 3111 O O . ALA B 1 84 ? 17.957 -21.24 -15.291 1 50.02 84 ALA B O 1
ATOM 3112 N N . THR B 1 85 ? 20.056 -21.455 -14.629 1 44.35 85 THR B N 1
ATOM 3113 C CA . THR B 1 85 ? 19.98 -22.862 -14.252 1 44.35 85 THR B CA 1
ATOM 3114 C C . THR B 1 85 ? 19.235 -23.028 -12.93 1 44.35 85 THR B C 1
ATOM 3116 O O . THR B 1 85 ? 19.566 -22.373 -11.939 1 44.35 85 THR B O 1
ATOM 3119 N N . GLY B 1 86 ? 18.043 -23.102 -12.932 1 41.9 86 GLY B N 1
ATOM 3120 C CA . GLY B 1 86 ? 17.545 -23.587 -11.655 1 41.9 86 GLY B CA 1
ATOM 3121 C C . GLY B 1 86 ? 18.226 -24.862 -11.194 1 41.9 86 GLY B C 1
ATOM 3122 O O . GLY B 1 86 ? 19.165 -25.337 -11.837 1 41.9 86 GLY B O 1
ATOM 3123 N N . GLY B 1 87 ? 17.849 -25.331 -10 1 39.63 87 GLY B N 1
ATOM 3124 C CA . GLY B 1 87 ? 18.503 -26.5 -9.435 1 39.63 87 GLY B CA 1
ATOM 3125 C C . GLY B 1 87 ? 18.719 -27.611 -10.445 1 39.63 87 GLY B C 1
ATOM 3126 O O . GLY B 1 87 ? 19.536 -28.507 -10.226 1 39.63 87 GLY B O 1
ATOM 3127 N N . GLY B 1 88 ? 17.708 -28.01 -11.152 1 39.66 88 GLY B N 1
ATOM 3128 C CA . GLY B 1 88 ? 17.795 -29.305 -11.807 1 39.66 88 GLY B CA 1
ATOM 3129 C C . GLY B 1 88 ? 18.528 -29.255 -13.134 1 39.66 88 GLY B C 1
ATOM 3130 O O . GLY B 1 88 ? 18.389 -30.159 -13.961 1 39.66 8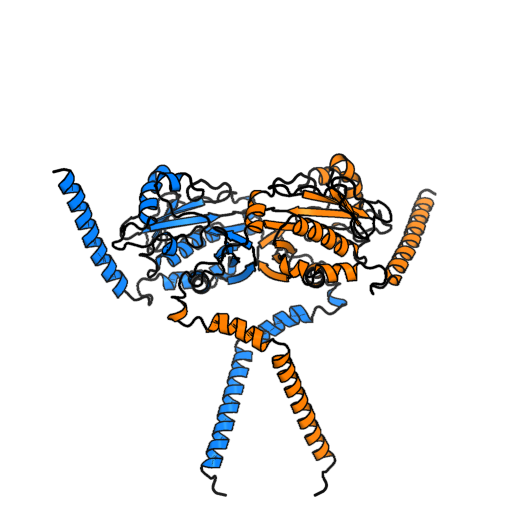8 GLY B O 1
ATOM 3131 N N . GLY B 1 89 ? 19.45 -28.484 -13.466 1 39.55 89 GLY B N 1
ATOM 3132 C CA . GLY B 1 89 ? 20.272 -28.602 -14.659 1 39.55 89 GLY B CA 1
ATOM 3133 C C . GLY B 1 89 ? 19.589 -28.082 -15.909 1 39.55 89 GLY B C 1
ATOM 3134 O O . GLY B 1 89 ? 20.168 -28.108 -16.997 1 39.55 89 GLY B O 1
ATOM 3135 N N . ILE B 1 90 ? 18.324 -28.045 -15.992 1 41.14 90 ILE B N 1
ATOM 3136 C CA . ILE B 1 90 ? 17.755 -27.726 -17.296 1 41.14 90 ILE B CA 1
ATOM 3137 C C . ILE B 1 90 ? 17.792 -26.216 -17.52 1 41.14 90 ILE B C 1
ATOM 3139 O O . ILE B 1 90 ? 17.417 -25.442 -16.636 1 41.14 90 ILE B O 1
ATOM 3143 N N . VAL B 1 91 ? 18.528 -25.859 -18.62 1 42.97 91 VAL B N 1
ATOM 3144 C CA . VAL B 1 91 ? 18.759 -24.491 -19.072 1 42.97 91 VAL B CA 1
ATOM 3145 C C . VAL B 1 91 ? 17.432 -23.844 -19.46 1 42.97 91 VAL B C 1
ATOM 3147 O O . VAL B 1 91 ? 16.668 -24.404 -20.249 1 42.97 91 VAL B O 1
ATOM 3150 N N . ALA B 1 92 ? 16.886 -22.943 -18.75 1 54.01 92 ALA B N 1
ATOM 3151 C CA . ALA B 1 92 ? 15.711 -22.136 -19.066 1 54.01 92 ALA B CA 1
ATOM 3152 C C . ALA B 1 92 ? 15.968 -21.241 -20.275 1 54.01 92 ALA B C 1
ATOM 3154 O O . ALA B 1 92 ? 17.097 -20.8 -20.5 1 54.01 92 ALA B O 1
ATOM 3155 N N . GLY B 1 93 ? 15.045 -21.212 -21.328 1 57.74 93 GLY B N 1
ATOM 3156 C CA . GLY B 1 93 ? 15.104 -20.24 -22.408 1 57.74 93 GLY B CA 1
ATOM 3157 C C . GLY B 1 93 ? 15.027 -18.804 -21.923 1 57.74 93 GLY B C 1
ATOM 3158 O O . GLY B 1 93 ? 14.772 -18.555 -20.743 1 57.74 93 GLY B O 1
ATOM 3159 N N . GLU B 1 94 ? 15.357 -17.867 -22.82 1 70.56 94 GLU B N 1
ATOM 3160 C CA . GLU B 1 94 ? 15.237 -16.445 -22.511 1 70.56 94 GLU B CA 1
ATOM 3161 C C . GLU B 1 94 ? 13.837 -16.106 -22.008 1 70.56 94 GLU B C 1
ATOM 3163 O O . GLU B 1 94 ? 12.841 -16.515 -22.607 1 70.56 94 GLU B O 1
ATOM 3168 N N . GLY B 1 95 ? 13.841 -15.606 -20.822 1 85.5 95 GLY B N 1
ATOM 3169 C CA . GLY B 1 95 ? 12.571 -15.196 -20.244 1 85.5 95 GLY B CA 1
ATOM 3170 C C . GLY B 1 95 ? 11.891 -16.299 -19.454 1 85.5 95 GLY B C 1
ATOM 3171 O O . GLY B 1 95 ? 10.696 -16.216 -19.163 1 85.5 95 GLY B O 1
ATOM 3172 N N . GLU B 1 96 ? 12.713 -17.357 -19.25 1 91.54 96 GLU B N 1
ATOM 3173 C CA . GLU B 1 96 ? 12.137 -18.497 -18.544 1 91.54 96 GLU B CA 1
ATOM 3174 C C . GLU B 1 96 ? 12.853 -18.746 -17.219 1 91.54 96 GLU B C 1
ATOM 3176 O O . GLU B 1 96 ? 14.065 -18.549 -17.116 1 91.54 96 GLU B O 1
ATOM 3181 N N . LEU B 1 97 ? 12.11 -19.139 -16.25 1 93.73 97 LEU B N 1
ATOM 3182 C CA . LEU B 1 97 ? 12.599 -19.67 -14.982 1 93.73 97 LEU B CA 1
ATOM 3183 C C . LEU B 1 97 ? 12.198 -21.131 -14.813 1 93.73 97 LEU B C 1
ATOM 3185 O O . LEU B 1 97 ? 11.009 -21.458 -14.823 1 93.73 97 LEU B O 1
ATOM 3189 N N . ARG B 1 98 ? 13.16 -21.981 -14.627 1 92.74 98 ARG B N 1
ATOM 3190 C CA . ARG B 1 98 ? 12.886 -23.41 -14.511 1 92.74 98 ARG B CA 1
ATOM 3191 C C . ARG B 1 98 ? 13.019 -23.878 -13.066 1 92.74 98 ARG B C 1
ATOM 3193 O O . ARG B 1 98 ? 14.034 -23.621 -12.415 1 92.74 98 ARG B O 1
ATOM 3200 N N . GLY B 1 99 ? 11.972 -24.507 -12.633 1 92.55 99 GLY B N 1
ATOM 3201 C CA . GLY B 1 99 ? 11.973 -25.028 -11.275 1 92.55 99 GLY B CA 1
ATOM 3202 C C . GLY B 1 99 ? 11.922 -26.543 -11.218 1 92.55 99 GLY B C 1
ATOM 3203 O O . GLY B 1 99 ? 12.365 -27.22 -12.149 1 92.55 99 GLY B O 1
ATOM 3204 N N . HIS B 1 100 ? 11.546 -27.126 -10.114 1 88.82 100 HIS B N 1
ATOM 3205 C CA . HIS B 1 100 ? 11.46 -28.567 -9.903 1 88.82 100 HIS B CA 1
ATOM 3206 C C . HIS B 1 100 ? 10.213 -29.147 -10.561 1 88.82 100 HIS B C 1
ATOM 3208 O O . HIS B 1 100 ? 10.275 -30.2 -11.199 1 88.82 100 HIS B O 1
ATOM 3214 N N . GLN B 1 101 ? 9.103 -28.356 -10.428 1 91.93 101 GLN B N 1
ATOM 3215 C CA . GLN B 1 101 ? 7.818 -28.862 -10.898 1 91.93 101 GLN B CA 1
ATOM 3216 C C . GLN B 1 101 ? 7.25 -27.978 -12.005 1 91.93 101 GLN B C 1
ATOM 3218 O O . GLN B 1 101 ? 6.442 -28.434 -12.817 1 91.93 101 GLN B O 1
ATOM 3223 N N . VAL B 1 102 ? 7.72 -26.729 -11.977 1 95.37 102 VAL B N 1
ATOM 3224 C CA . VAL B 1 102 ? 7.089 -25.811 -12.919 1 95.37 102 VAL B CA 1
ATOM 3225 C C . VAL B 1 102 ? 8.159 -25.021 -13.669 1 95.37 102 VAL B C 1
ATOM 3227 O O . VAL B 1 102 ? 9.316 -24.975 -13.244 1 95.37 102 VAL B O 1
ATOM 3230 N N . THR B 1 103 ? 7.759 -24.516 -14.809 1 95.13 103 THR B N 1
ATOM 3231 C CA . THR B 1 103 ? 8.507 -23.514 -15.561 1 95.13 103 THR B CA 1
ATOM 3232 C C . THR B 1 103 ? 7.7 -22.227 -15.7 1 95.13 103 THR B C 1
ATOM 3234 O O . THR B 1 103 ? 6.499 -22.268 -15.975 1 95.13 103 THR B O 1
ATOM 3237 N N . LEU B 1 104 ? 8.333 -21.11 -15.385 1 96.83 104 LEU B N 1
ATOM 3238 C CA . LEU B 1 104 ? 7.733 -19.801 -15.621 1 96.83 104 LEU B CA 1
ATOM 3239 C C . LEU B 1 104 ? 8.295 -19.165 -16.888 1 96.83 104 LEU B C 1
ATOM 3241 O O . LEU B 1 104 ? 9.513 -19.045 -17.04 1 96.83 104 LEU B O 1
ATOM 3245 N N . ARG B 1 105 ? 7.445 -18.824 -17.78 1 95.8 105 ARG B N 1
ATOM 3246 C CA . ARG B 1 105 ? 7.837 -18.103 -18.987 1 95.8 105 ARG B CA 1
ATOM 3247 C C . ARG B 1 105 ? 7.09 -16.778 -19.099 1 95.8 105 ARG B C 1
ATOM 3249 O O . ARG B 1 105 ? 5.892 -16.708 -18.814 1 95.8 105 ARG B O 1
ATOM 3256 N N . VAL B 1 106 ? 7.797 -15.755 -19.511 1 95.32 106 VAL B N 1
ATOM 3257 C CA . VAL B 1 106 ? 7.135 -14.47 -19.709 1 95.32 106 VAL B CA 1
ATOM 3258 C C . VAL B 1 106 ? 5.914 -14.65 -20.607 1 95.32 106 VAL B C 1
ATOM 3260 O O . VAL B 1 106 ? 5.985 -15.334 -21.631 1 95.32 106 VAL B O 1
ATOM 3263 N N . LEU B 1 107 ? 4.853 -14.059 -20.203 1 95.33 107 LEU B N 1
ATOM 3264 C CA . LEU B 1 107 ? 3.563 -14.246 -20.858 1 95.33 107 LEU B CA 1
ATOM 3265 C C . LEU B 1 107 ? 3.584 -13.678 -22.273 1 95.33 107 LEU B C 1
ATOM 3267 O O . LEU B 1 107 ? 4.009 -12.54 -22.484 1 95.33 107 LEU B O 1
ATOM 3271 N N . ARG B 1 108 ? 3.21 -14.504 -23.188 1 92.53 108 ARG B N 1
ATOM 3272 C CA . ARG B 1 108 ? 2.863 -14.106 -24.548 1 92.53 108 ARG B CA 1
ATOM 3273 C C . ARG B 1 108 ? 1.372 -14.289 -24.809 1 92.53 108 ARG B C 1
ATOM 3275 O O . ARG B 1 108 ? 0.927 -15.385 -25.156 1 92.53 108 ARG B O 1
ATOM 3282 N N . ALA B 1 109 ? 0.704 -13.199 -24.671 1 90.81 109 ALA B N 1
ATOM 3283 C CA . ALA B 1 109 ? -0.755 -13.262 -24.651 1 90.81 109 ALA B CA 1
ATOM 3284 C C . ALA B 1 109 ? -1.293 -13.946 -25.905 1 90.81 109 ALA B C 1
ATOM 3286 O O . ALA B 1 109 ? -2.203 -14.774 -25.826 1 90.81 109 ALA B O 1
ATOM 3287 N N . ALA B 1 110 ? -0.788 -13.671 -27.045 1 89.75 110 ALA B N 1
ATOM 3288 C CA . ALA B 1 110 ? -1.267 -14.218 -28.312 1 89.75 110 ALA B CA 1
ATOM 3289 C C . ALA B 1 110 ? -1.081 -15.732 -28.361 1 89.75 110 ALA B C 1
ATOM 3291 O O . ALA B 1 110 ? -1.94 -16.453 -28.872 1 89.75 110 ALA B O 1
ATOM 3292 N N . GLU B 1 111 ? -0.046 -16.21 -27.748 1 91.37 111 GLU B N 1
ATOM 3293 C CA . GLU B 1 111 ? 0.291 -17.629 -27.823 1 91.37 111 GLU B CA 1
ATOM 3294 C C . GLU B 1 111 ? -0.316 -18.402 -26.656 1 91.37 111 GLU B C 1
ATOM 3296 O O . GLU B 1 111 ? -0.706 -19.562 -26.809 1 91.37 111 GLU B O 1
ATOM 3301 N N . ASP B 1 112 ? -0.483 -17.697 -25.53 1 94.87 112 ASP B N 1
ATOM 3302 C CA . ASP B 1 112 ? -0.767 -18.43 -24.299 1 94.87 112 ASP B CA 1
ATOM 3303 C C . ASP B 1 112 ? -2.25 -18.354 -23.945 1 94.87 112 ASP B C 1
ATOM 3305 O O . ASP B 1 112 ? -2.747 -19.16 -23.156 1 94.87 112 ASP B O 1
ATOM 3309 N N . ALA B 1 113 ? -2.964 -17.465 -24.483 1 94.97 113 ALA B N 1
ATOM 3310 C CA . ALA B 1 113 ? -4.306 -17.121 -24.018 1 94.97 113 ALA B CA 1
ATOM 3311 C C . ALA B 1 113 ? -5.233 -18.332 -24.077 1 94.97 113 ALA B C 1
ATOM 3313 O O . ALA B 1 113 ? -5.997 -18.583 -23.142 1 94.97 113 ALA B O 1
ATOM 3314 N N . GLU B 1 114 ? -5.192 -19.089 -25.173 1 95.5 114 GLU B N 1
ATOM 3315 C CA . GLU B 1 114 ? -6.078 -20.24 -25.326 1 95.5 114 GLU B CA 1
ATOM 3316 C C . GLU B 1 114 ? -5.796 -21.298 -24.263 1 95.5 114 GLU B C 1
ATOM 3318 O O . GLU B 1 114 ? -6.724 -21.845 -23.663 1 95.5 114 GLU B O 1
ATOM 3323 N N . ARG B 1 115 ? -4.581 -21.583 -24.082 1 96.26 115 ARG B N 1
ATOM 3324 C CA . ARG B 1 115 ? -4.187 -22.594 -23.105 1 96.26 115 ARG B CA 1
ATOM 3325 C C . ARG B 1 115 ? -4.479 -22.124 -21.684 1 96.26 115 ARG B C 1
ATOM 3327 O O . ARG B 1 115 ? -4.87 -22.922 -20.829 1 96.26 115 ARG B O 1
ATOM 3334 N N . LEU B 1 116 ? -4.293 -20.866 -21.456 1 97.27 116 LEU B N 1
ATOM 3335 C CA . LEU B 1 116 ? -4.63 -20.293 -20.157 1 97.27 116 LEU B CA 1
ATOM 3336 C C . LEU B 1 116 ? -6.127 -20.4 -19.888 1 97.27 116 LEU B C 1
ATOM 3338 O O . LEU B 1 116 ? -6.539 -20.73 -18.774 1 97.27 116 LEU B O 1
ATOM 3342 N N . PHE B 1 117 ? -6.911 -20.112 -20.944 1 97.48 117 PHE B N 1
ATOM 3343 C CA . PHE B 1 117 ? -8.359 -20.216 -20.805 1 97.48 117 PHE B CA 1
ATOM 3344 C C . PHE B 1 117 ? -8.768 -21.644 -20.465 1 97.48 117 PHE B C 1
ATOM 3346 O O . PHE B 1 117 ? -9.584 -21.865 -19.568 1 97.48 117 PHE B O 1
ATOM 3353 N N . GLU B 1 118 ? -8.159 -22.586 -21.097 1 95.55 118 GLU B N 1
ATOM 3354 C CA . GLU B 1 118 ? -8.454 -23.991 -20.829 1 95.55 118 GLU B CA 1
ATOM 3355 C C . GLU B 1 118 ? -8.122 -24.358 -19.386 1 95.55 118 GLU B C 1
ATOM 3357 O O . GLU B 1 118 ? -8.814 -25.174 -18.772 1 95.55 118 GLU B O 1
ATOM 3362 N N . ALA B 1 119 ? -7.14 -23.728 -18.868 1 96.21 119 ALA B N 1
ATOM 3363 C CA . ALA B 1 119 ? -6.664 -24.053 -17.526 1 96.21 119 ALA B CA 1
ATOM 3364 C C . ALA B 1 119 ? -7.563 -23.432 -16.46 1 96.21 119 ALA B C 1
ATOM 3366 O O . ALA B 1 119 ? -7.52 -23.829 -15.294 1 96.21 119 ALA B O 1
ATOM 3367 N N . CYS B 1 120 ? -8.388 -22.433 -16.814 1 96.47 120 CYS B N 1
ATOM 3368 C CA . CYS B 1 120 ? -9.047 -21.697 -15.742 1 96.47 120 CYS B CA 1
ATOM 3369 C C . CYS B 1 120 ? -10.555 -21.648 -15.96 1 96.47 120 CYS B C 1
ATOM 3371 O O . CYS B 1 120 ? -11.278 -21.019 -15.186 1 96.47 120 CYS B O 1
ATOM 3373 N N . ASN B 1 121 ? -11.08 -22.282 -16.992 1 95.57 121 ASN B N 1
ATOM 3374 C CA . ASN B 1 121 ? -12.49 -22.134 -17.339 1 95.57 121 ASN B CA 1
ATOM 3375 C C . ASN B 1 121 ? -13.336 -23.251 -16.735 1 95.57 121 ASN B C 1
ATOM 3377 O O . ASN B 1 121 ? -14.547 -23.308 -16.958 1 95.57 121 ASN B O 1
ATOM 3381 N N . GLY B 1 122 ? -12.781 -24.15 -16.061 1 92.24 122 GLY B N 1
ATOM 3382 C CA . GLY B 1 122 ? -13.537 -25.219 -15.428 1 92.24 122 GLY B CA 1
ATOM 3383 C C . GLY B 1 122 ? -13.618 -26.475 -16.274 1 92.24 122 GLY B C 1
ATOM 3384 O O . GLY B 1 122 ? -14.166 -27.489 -15.838 1 92.24 122 GLY B O 1
ATOM 3385 N N . SER B 1 123 ? -13.041 -26.441 -17.481 1 89.35 123 SER B N 1
ATOM 3386 C CA . SER B 1 123 ? -13.03 -27.621 -18.339 1 89.35 123 SER B CA 1
ATOM 3387 C C . SER B 1 123 ? -12.12 -28.707 -17.774 1 89.35 123 SER B C 1
ATOM 3389 O O . SER B 1 123 ? -11.215 -28.419 -16.987 1 89.35 123 SER B O 1
ATOM 3391 N N . PRO B 1 124 ? -12.374 -29.868 -18.003 1 85.53 124 PRO B N 1
ATOM 3392 C CA . PRO B 1 124 ? -11.568 -30.966 -17.464 1 85.53 124 PRO B CA 1
ATOM 3393 C C . PRO B 1 124 ? -10.226 -31.117 -18.177 1 85.53 124 PRO B C 1
ATOM 3395 O O . PRO B 1 124 ? -9.87 -32.218 -18.605 1 85.53 124 PRO B O 1
ATOM 3398 N N . ALA B 1 125 ? -9.521 -30.077 -18.262 1 79.97 125 ALA B N 1
ATOM 3399 C CA . ALA B 1 125 ? -8.212 -30.081 -18.911 1 79.97 125 ALA B CA 1
ATOM 3400 C C . ALA B 1 125 ? -7.239 -31 -18.178 1 79.97 125 ALA B C 1
ATOM 3402 O O . ALA B 1 125 ? -6.323 -31.557 -18.787 1 79.97 125 ALA B O 1
ATOM 3403 N N . PHE B 1 126 ? -7.566 -31.239 -16.913 1 83.95 126 PHE B N 1
ATOM 3404 C CA . PHE B 1 126 ? -6.72 -32.1 -16.096 1 83.95 126 PHE B CA 1
ATOM 3405 C C . PHE B 1 126 ? -7.538 -33.216 -15.458 1 83.95 126 PHE B C 1
ATOM 3407 O O . PHE B 1 126 ? -7.391 -33.498 -14.267 1 83.95 126 PHE B O 1
ATOM 3414 N N . ASP B 1 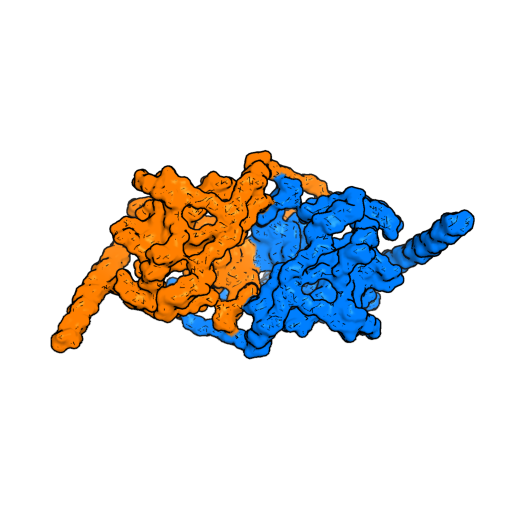127 ? -8.318 -33.694 -16.14 1 77.43 127 ASP B N 1
ATOM 3415 C CA . ASP B 1 127 ? -9.148 -34.856 -15.836 1 77.43 127 ASP B CA 1
ATOM 3416 C C . ASP B 1 127 ? -10.081 -34.573 -14.661 1 77.43 127 ASP B C 1
ATOM 3418 O O . ASP B 1 127 ? -10.406 -35.477 -13.888 1 77.43 127 ASP B O 1
ATOM 3422 N N . GLN B 1 128 ? -10.254 -33.344 -14.401 1 80.93 128 GLN B N 1
ATOM 3423 C CA . GLN B 1 128 ? -11.184 -32.97 -13.342 1 80.93 128 GLN B CA 1
ATOM 3424 C C . GLN B 1 128 ? -11.869 -31.642 -13.654 1 80.93 128 GLN B C 1
ATOM 3426 O O . GLN B 1 128 ? -11.201 -30.631 -13.88 1 80.93 128 GLN B O 1
ATOM 3431 N N . ALA B 1 129 ? -13.175 -31.723 -13.827 1 87.18 129 ALA B N 1
ATOM 3432 C CA . ALA B 1 129 ? -13.937 -30.483 -13.943 1 87.18 129 ALA B CA 1
ATOM 3433 C C . ALA B 1 129 ? -14.077 -29.797 -12.587 1 87.18 129 ALA B C 1
ATOM 3435 O O . ALA B 1 129 ? -13.958 -30.442 -11.542 1 87.18 129 ALA B O 1
ATOM 3436 N N . TYR B 1 130 ? -14.208 -28.519 -12.601 1 89.63 130 TYR B N 1
ATOM 3437 C CA . TYR B 1 130 ? -14.378 -27.748 -11.375 1 89.63 130 TYR B CA 1
ATOM 3438 C C . TYR B 1 130 ? -15.175 -26.475 -11.637 1 89.63 130 TYR B C 1
ATOM 3440 O O . TYR B 1 130 ? -15.333 -26.06 -12.787 1 89.63 130 TYR B O 1
ATOM 3448 N N . ASP B 1 131 ? -15.765 -25.984 -10.646 1 91.68 131 ASP B N 1
ATOM 3449 C CA . ASP B 1 131 ? -16.418 -24.682 -10.741 1 91.68 131 ASP B CA 1
ATOM 3450 C C . ASP B 1 131 ? -15.394 -23.549 -10.7 1 91.68 131 ASP B C 1
ATOM 3452 O O . ASP B 1 131 ? -14.791 -23.289 -9.657 1 91.68 131 ASP B O 1
ATOM 3456 N N . PRO B 1 132 ? -15.244 -22.898 -11.801 1 94.86 132 PRO B N 1
ATOM 3457 C CA . PRO B 1 132 ? -14.188 -21.885 -11.854 1 94.86 132 PRO B CA 1
ATOM 3458 C C . PRO B 1 132 ? -14.404 -20.755 -10.849 1 94.86 132 PRO B C 1
ATOM 3460 O O . PRO B 1 132 ? -13.438 -20.226 -10.292 1 94.86 132 PRO B O 1
ATOM 3463 N N . GLU B 1 133 ? -15.569 -20.323 -10.635 1 92.34 133 GLU B N 1
ATOM 3464 C CA . GLU B 1 133 ? -15.852 -19.248 -9.689 1 92.34 133 GLU B CA 1
ATOM 3465 C C . GLU B 1 133 ? -15.43 -19.634 -8.274 1 92.34 133 GLU B C 1
ATOM 3467 O O . GLU B 1 133 ? -14.705 -18.888 -7.612 1 92.34 133 GLU B O 1
ATOM 3472 N N . LEU B 1 134 ? -15.743 -20.758 -7.853 1 88.92 134 LEU B N 1
ATOM 3473 C CA . LEU B 1 134 ? -15.494 -21.204 -6.487 1 88.92 134 LEU B CA 1
ATOM 3474 C C . LEU B 1 134 ? -14.03 -21.587 -6.298 1 88.92 134 LEU B C 1
ATOM 3476 O O . LEU B 1 134 ? -13.442 -21.311 -5.25 1 88.92 134 LEU B O 1
ATOM 3480 N N . ALA B 1 135 ? -13.521 -22.137 -7.334 1 90.55 135 ALA B N 1
ATOM 3481 C CA . ALA B 1 135 ? -12.205 -22.749 -7.167 1 90.55 135 ALA B CA 1
ATOM 3482 C C . ALA B 1 135 ? -11.093 -21.743 -7.452 1 90.55 135 ALA B C 1
ATOM 3484 O O . ALA B 1 135 ? -9.987 -21.864 -6.919 1 90.55 135 ALA B O 1
ATOM 3485 N N . LEU B 1 136 ? -11.391 -20.702 -8.285 1 93.37 136 LEU B N 1
ATOM 3486 C CA . LEU B 1 136 ? -10.281 -19.868 -8.73 1 93.37 136 LEU B CA 1
ATOM 3487 C C . LEU B 1 136 ? -10.604 -18.389 -8.548 1 93.37 136 LEU B C 1
ATOM 3489 O O . LEU B 1 136 ? -9.734 -17.6 -8.171 1 93.37 136 LEU B O 1
ATOM 3493 N N . TRP B 1 137 ? -11.846 -18.037 -8.767 1 94.55 137 TRP B N 1
ATOM 3494 C CA . TRP B 1 137 ? -12.038 -16.627 -9.09 1 94.55 137 TRP B CA 1
ATOM 3495 C C . TRP B 1 137 ? -12.856 -15.927 -8.01 1 94.55 137 TRP B C 1
ATOM 3497 O O . TRP B 1 137 ? -13.054 -14.711 -8.062 1 94.55 137 TRP B O 1
ATOM 3507 N N . ASN B 1 138 ? -13.25 -16.625 -6.968 1 89.76 138 ASN B N 1
ATOM 3508 C CA . ASN B 1 138 ? -14.158 -16.079 -5.965 1 89.76 138 ASN B CA 1
ATOM 3509 C C . ASN B 1 138 ? -13.534 -14.897 -5.228 1 89.76 138 ASN B C 1
ATOM 3511 O O . ASN B 1 138 ? -14.238 -13.967 -4.829 1 89.76 138 ASN B O 1
ATOM 3515 N N . LEU B 1 139 ? -12.264 -14.861 -5.108 1 91.87 139 LEU B N 1
ATOM 3516 C CA . LEU B 1 139 ? -11.609 -13.795 -4.357 1 91.87 139 LEU B CA 1
ATOM 3517 C C . LEU B 1 139 ? -10.844 -12.864 -5.291 1 91.87 139 LEU B C 1
ATOM 3519 O O . LEU B 1 139 ? -10.089 -12.003 -4.834 1 91.87 139 LEU B O 1
ATOM 3523 N N . SER B 1 140 ? -11.067 -13.026 -6.536 1 92.88 140 SER B N 1
ATOM 3524 C CA . SER B 1 140 ? -10.36 -12.234 -7.537 1 92.88 140 SER B CA 1
ATOM 3525 C C . SER B 1 140 ? -11.271 -11.174 -8.148 1 92.88 140 SER B C 1
ATOM 3527 O O . SER B 1 140 ? -12.463 -11.413 -8.348 1 92.88 140 SER B O 1
ATOM 3529 N N . PRO B 1 141 ? -10.661 -10.014 -8.46 1 92.37 141 PRO B N 1
ATOM 3530 C CA . PRO B 1 141 ? -11.459 -9.005 -9.16 1 92.37 141 PRO B CA 1
ATOM 3531 C C . PRO B 1 141 ? -11.738 -9.378 -10.614 1 92.37 141 PRO B C 1
ATOM 3533 O O . PRO B 1 141 ? -12.566 -8.74 -11.271 1 92.37 141 PRO B O 1
ATOM 3536 N N . HIS B 1 142 ? -11.09 -10.435 -11.044 1 92.9 142 HIS B N 1
ATOM 3537 C CA . HIS B 1 142 ? -11.224 -10.849 -12.436 1 92.9 142 HIS B CA 1
ATOM 3538 C C . HIS B 1 142 ? -11.879 -12.222 -12.542 1 92.9 142 HIS B C 1
ATOM 3540 O O . HIS B 1 142 ? -11.998 -12.937 -11.544 1 92.9 142 HIS B O 1
ATOM 3546 N N . GLY B 1 143 ? -12.301 -12.456 -13.683 1 92.22 143 GLY B N 1
ATOM 3547 C CA . GLY B 1 143 ? -12.858 -13.772 -13.951 1 92.22 143 GLY B CA 1
ATOM 3548 C C . GLY B 1 143 ? -14.164 -14.027 -13.221 1 92.22 143 GLY B C 1
ATOM 3549 O O . GLY B 1 143 ? -14.647 -13.165 -12.484 1 92.22 143 GLY B O 1
ATOM 3550 N N . PRO B 1 144 ? -14.711 -15.193 -13.384 1 95.99 144 PRO B N 1
ATOM 3551 C CA . PRO B 1 144 ? -14.346 -16.161 -14.42 1 95.99 144 PRO B CA 1
ATOM 3552 C C . PRO B 1 144 ? -14.588 -15.634 -15.832 1 95.99 144 PRO B C 1
ATOM 3554 O O . PRO B 1 144 ? -15.262 -14.616 -16.008 1 95.99 144 PRO B O 1
ATOM 3557 N N . PHE B 1 145 ? -13.979 -16.248 -16.75 1 97.16 145 PHE B N 1
ATOM 3558 C CA . PHE B 1 145 ? -14.086 -15.835 -18.144 1 97.16 145 PHE B CA 1
ATOM 3559 C C . PHE B 1 145 ? -14.972 -16.797 -18.927 1 97.16 145 PHE B C 1
ATOM 3561 O O . PHE B 1 145 ? -14.844 -18.016 -18.793 1 97.16 145 PHE B O 1
ATOM 3568 N N . GLU B 1 146 ? -15.861 -16.28 -19.751 1 95.9 146 GLU B N 1
ATOM 3569 C CA . GLU B 1 146 ? -16.768 -17.107 -20.542 1 95.9 146 GLU B CA 1
ATOM 3570 C C . GLU B 1 146 ? -16.107 -17.566 -21.838 1 95.9 146 GLU B C 1
ATOM 3572 O O . GLU B 1 146 ? -16.374 -18.668 -22.321 1 95.9 146 GLU B O 1
ATOM 3577 N N . THR B 1 147 ? -15.338 -16.657 -22.398 1 97 147 THR B N 1
ATOM 3578 C CA . THR B 1 147 ? -14.656 -16.964 -23.65 1 97 147 THR B CA 1
ATOM 3579 C C . THR B 1 147 ? -13.175 -16.607 -23.561 1 97 147 THR B C 1
ATOM 3581 O O . THR B 1 147 ? -12.758 -15.89 -22.649 1 97 147 THR B O 1
ATOM 3584 N N . VAL B 1 148 ? -12.485 -17.112 -24.491 1 96.4 148 VAL B N 1
ATOM 3585 C CA . VAL B 1 148 ? -11.067 -16.781 -24.581 1 96.4 148 VAL B CA 1
ATOM 3586 C C . VAL B 1 148 ? -10.899 -15.284 -24.832 1 96.4 148 VAL B C 1
ATOM 3588 O O . VAL B 1 148 ? -9.952 -14.668 -24.339 1 96.4 148 VAL B O 1
ATOM 3591 N N . GLN B 1 149 ? -11.831 -14.701 -25.535 1 96.23 149 GLN B N 1
ATOM 3592 C CA . GLN B 1 149 ? -11.784 -13.274 -25.836 1 96.23 149 GLN B CA 1
ATOM 3593 C C . GLN B 1 149 ? -11.959 -12.439 -24.571 1 96.23 149 GLN B C 1
ATOM 3595 O O . GLN B 1 149 ? -11.328 -11.39 -24.421 1 96.23 149 GLN B O 1
ATOM 3600 N N . ASP B 1 150 ? -12.775 -12.92 -23.646 1 96.61 150 ASP B N 1
ATOM 3601 C CA . ASP B 1 150 ? -12.941 -12.243 -22.363 1 96.61 150 ASP B CA 1
ATOM 3602 C C . ASP B 1 150 ? -11.627 -12.208 -21.586 1 96.61 150 ASP B C 1
ATOM 3604 O O . ASP B 1 150 ? -11.279 -11.186 -20.99 1 96.61 150 ASP B O 1
ATOM 3608 N N . LEU B 1 151 ? -10.948 -13.277 -21.634 1 97.02 151 LEU B N 1
ATOM 3609 C CA . LEU B 1 151 ? -9.657 -13.353 -20.959 1 97.02 151 LEU B CA 1
ATOM 3610 C C . LEU B 1 151 ? -8.644 -12.423 -21.618 1 97.02 151 LEU B C 1
ATOM 3612 O O . LEU B 1 151 ? -7.956 -11.662 -20.933 1 97.02 151 LEU B O 1
ATOM 3616 N N . LYS B 1 152 ? -8.631 -12.432 -22.921 1 94.99 152 LYS B N 1
ATOM 3617 C CA . LYS B 1 152 ? -7.681 -11.619 -23.674 1 94.99 152 LYS B CA 1
ATOM 3618 C C . LYS B 1 152 ? -7.896 -10.132 -23.407 1 94.99 152 LYS B C 1
ATOM 3620 O O . LYS B 1 152 ? -6.943 -9.35 -23.42 1 94.99 152 LYS B O 1
ATOM 3625 N N . SER B 1 153 ? -9.104 -9.79 -23.118 1 93.86 153 SER B N 1
ATOM 3626 C CA . SER B 1 153 ? -9.444 -8.387 -22.903 1 93.86 153 SER B CA 1
ATOM 3627 C C . SER B 1 153 ? -9.273 -7.995 -21.439 1 93.86 153 SER B C 1
ATOM 3629 O O . SER B 1 153 ? -9.342 -6.813 -21.096 1 93.86 153 SER B O 1
ATOM 3631 N N . SER B 1 154 ? -9.041 -8.959 -20.644 1 94.8 154 SER B N 1
ATOM 3632 C CA . SER B 1 154 ? -8.937 -8.686 -19.214 1 94.8 154 SER B CA 1
ATOM 3633 C C . SER B 1 154 ? -7.569 -8.115 -18.858 1 94.8 154 SER B C 1
ATOM 3635 O O . SER B 1 154 ? -6.588 -8.351 -19.567 1 94.8 154 SER B O 1
ATOM 3637 N N . PRO B 1 155 ? -7.475 -7.394 -17.726 1 93.2 155 PRO B N 1
ATOM 3638 C CA . PRO B 1 155 ? -6.186 -6.872 -17.269 1 93.2 155 PRO B CA 1
ATOM 3639 C C . PRO B 1 155 ? -5.186 -7.978 -16.938 1 93.2 155 PRO B C 1
ATOM 3641 O O . PRO B 1 155 ? -3.981 -7.723 -16.861 1 93.2 155 PRO B O 1
ATOM 3644 N N . LEU B 1 156 ? -5.612 -9.16 -16.791 1 94.12 156 LEU B N 1
ATOM 3645 C CA . LEU B 1 156 ? -4.768 -10.263 -16.343 1 94.12 156 LEU B CA 1
ATOM 3646 C C . LEU B 1 156 ? -3.752 -10.639 -17.416 1 94.12 156 LEU B C 1
ATOM 3648 O O . LEU B 1 156 ? -2.709 -11.222 -17.112 1 94.12 156 LEU B O 1
ATOM 3652 N N . VAL B 1 157 ? -4.072 -10.339 -18.679 1 93.69 157 VAL B N 1
ATOM 3653 C CA . VAL B 1 157 ? -3.152 -10.767 -19.727 1 93.69 157 VAL B CA 1
ATOM 3654 C C . VAL B 1 157 ? -2.6 -9.547 -20.46 1 93.69 157 VAL B C 1
ATOM 3656 O O . VAL B 1 157 ? -2.009 -9.675 -21.535 1 93.69 157 VAL B O 1
ATOM 3659 N N . GLN B 1 158 ? -2.845 -8.366 -19.942 1 92.14 158 GLN B N 1
ATOM 3660 C CA . GLN B 1 158 ? -2.3 -7.139 -20.512 1 92.14 158 GLN B CA 1
ATOM 3661 C C . GLN B 1 158 ? -0.923 -6.828 -19.932 1 92.14 158 GLN B C 1
ATOM 3663 O O . GLN B 1 158 ? -0.631 -7.182 -18.788 1 92.14 158 GLN B O 1
ATOM 3668 N N . PRO B 1 159 ? -0.113 -6.209 -20.731 1 91.65 159 PRO B N 1
ATOM 3669 C CA . PRO B 1 159 ? 1.205 -5.818 -20.224 1 91.65 159 PRO B CA 1
ATOM 3670 C C . PRO B 1 159 ? 1.12 -4.84 -19.054 1 91.65 159 PRO B C 1
ATOM 3672 O O . PRO B 1 159 ? 0.196 -4.025 -18.992 1 91.65 159 PRO B O 1
ATOM 3675 N N . LEU B 1 160 ? 2.057 -4.948 -18.213 1 92.82 160 LEU B N 1
ATOM 3676 C CA . LEU B 1 160 ? 2.153 -4.053 -17.065 1 92.82 160 LEU B CA 1
ATOM 3677 C C . LEU B 1 160 ? 3.228 -2.995 -17.289 1 92.82 160 LEU B C 1
ATOM 3679 O O . LEU B 1 160 ? 4.285 -3.288 -17.853 1 92.82 160 LEU B O 1
ATOM 3683 N N . ALA B 1 161 ? 3.043 -1.788 -16.757 1 92.02 161 ALA B N 1
ATOM 3684 C CA . ALA B 1 161 ? 4.015 -0.702 -16.854 1 92.02 161 ALA B CA 1
ATOM 3685 C C . ALA B 1 161 ? 5.116 -0.858 -15.809 1 92.02 161 ALA B C 1
ATOM 3687 O O . ALA B 1 161 ? 6.222 -0.339 -15.981 1 92.02 161 ALA B O 1
ATOM 3688 N N . ASP B 1 162 ? 4.841 -1.532 -14.792 1 95.37 162 ASP B N 1
ATOM 3689 C CA . ASP B 1 162 ? 5.757 -1.667 -13.663 1 95.37 162 ASP B CA 1
ATOM 3690 C C . ASP B 1 162 ? 5.79 -3.106 -13.152 1 95.37 162 ASP B C 1
ATOM 3692 O O . ASP B 1 162 ? 5.806 -3.34 -11.942 1 95.37 162 ASP B O 1
ATOM 3696 N N . GLY B 1 163 ? 5.678 -4.037 -14.109 1 95.97 163 GLY B N 1
ATOM 3697 C CA . GLY B 1 163 ? 5.635 -5.438 -13.721 1 95.97 163 GLY B CA 1
ATOM 3698 C C . GLY B 1 163 ? 5.875 -6.386 -14.881 1 95.97 163 GLY B C 1
ATOM 3699 O O . GLY B 1 163 ? 6.192 -5.951 -15.99 1 95.97 163 GLY B O 1
ATOM 3700 N N . LEU B 1 164 ? 5.791 -7.687 -14.567 1 94.98 164 LEU B N 1
ATOM 3701 C CA . LEU B 1 164 ? 6.002 -8.764 -15.529 1 94.98 164 LEU B CA 1
ATOM 3702 C C . LEU B 1 164 ? 5.081 -9.943 -15.235 1 94.98 164 LEU B C 1
ATOM 3704 O O . LEU B 1 164 ? 4.938 -10.352 -14.081 1 94.98 164 LEU B O 1
ATOM 3708 N N . ARG B 1 165 ? 4.445 -10.44 -16.284 1 96.34 165 ARG B N 1
ATOM 3709 C CA . ARG B 1 165 ? 3.56 -11.59 -16.126 1 96.34 165 ARG B CA 1
ATOM 3710 C C . ARG B 1 165 ? 4.212 -12.861 -16.659 1 96.34 165 ARG B C 1
ATOM 3712 O O . ARG B 1 165 ? 4.962 -12.817 -17.636 1 96.34 165 ARG B O 1
ATOM 3719 N N . PHE B 1 166 ? 3.85 -13.96 -16.025 1 96.91 166 PHE B N 1
ATOM 3720 C CA . PHE B 1 166 ? 4.389 -15.26 -16.406 1 96.91 166 PHE B CA 1
ATOM 3721 C C . PHE B 1 166 ? 3.267 -16.267 -16.631 1 96.91 166 PHE B C 1
ATOM 3723 O O . PHE B 1 166 ? 2.28 -16.279 -15.893 1 96.91 166 PHE B O 1
ATOM 3730 N N . THR B 1 167 ? 3.444 -17.049 -17.623 1 97.24 167 THR B N 1
ATOM 3731 C CA . THR B 1 167 ? 2.675 -18.282 -17.75 1 97.24 167 THR B CA 1
ATOM 3732 C C . THR B 1 167 ? 3.375 -19.432 -17.032 1 97.24 167 THR B C 1
ATOM 3734 O O . THR B 1 167 ? 4.595 -19.58 -17.128 1 97.24 167 THR B O 1
ATOM 3737 N N . VAL B 1 168 ? 2.63 -20.202 -16.305 1 97.67 168 VAL B N 1
ATOM 3738 C CA . VAL B 1 168 ? 3.19 -21.316 -15.547 1 97.67 168 VAL B CA 1
ATOM 3739 C C . VAL B 1 168 ? 2.931 -22.626 -16.289 1 97.67 168 VAL B C 1
ATOM 3741 O O . VAL B 1 168 ? 1.788 -22.939 -16.63 1 97.67 168 VAL B O 1
ATOM 3744 N N . PHE B 1 169 ? 3.964 -23.374 -16.502 1 96.1 169 PHE B N 1
ATOM 3745 C CA . PHE B 1 169 ? 3.886 -24.662 -17.181 1 96.1 169 PHE B CA 1
ATOM 3746 C C . PHE B 1 169 ? 4.227 -25.799 -16.225 1 96.1 169 PHE B C 1
ATOM 3748 O O . PHE B 1 169 ? 5.16 -25.688 -15.427 1 96.1 169 PHE B O 1
ATOM 3755 N N . ASP B 1 170 ? 3.475 -26.844 -16.352 1 94.4 170 ASP B N 1
ATOM 3756 C CA . ASP B 1 170 ? 3.864 -28.085 -15.689 1 94.4 170 ASP B CA 1
ATOM 3757 C C . ASP B 1 170 ? 5.057 -28.732 -16.39 1 94.4 170 ASP B C 1
ATOM 3759 O O . ASP B 1 170 ? 5.003 -29.009 -17.59 1 94.4 170 ASP B O 1
ATOM 3763 N N . ARG B 1 171 ? 6.049 -28.991 -15.713 1 91.26 171 ARG B N 1
ATOM 3764 C CA . ARG B 1 171 ? 7.263 -29.507 -16.338 1 91.26 171 ARG B CA 1
ATOM 3765 C C . ARG B 1 171 ? 7.059 -30.934 -16.835 1 91.26 171 ARG B C 1
ATOM 3767 O O . ARG B 1 171 ? 7.67 -31.345 -17.824 1 91.26 171 ARG B O 1
ATOM 3774 N N . GLU B 1 172 ? 6.272 -31.627 -16.163 1 88.21 172 GLU B N 1
ATOM 3775 C CA . GLU B 1 172 ? 6.055 -33.025 -16.523 1 88.21 172 GLU B CA 1
ATOM 3776 C C . GLU B 1 172 ? 5.274 -33.144 -17.828 1 88.21 172 GLU B C 1
ATOM 3778 O O . GLU B 1 172 ? 5.627 -33.943 -18.698 1 88.21 172 GLU B O 1
ATOM 3783 N N . THR B 1 173 ? 4.263 -32.302 -18.039 1 89.54 173 THR B N 1
ATOM 3784 C CA . THR B 1 173 ? 3.356 -32.465 -19.17 1 89.54 173 THR B CA 1
ATOM 3785 C C . THR B 1 173 ? 3.573 -31.36 -20.2 1 89.54 173 THR B C 1
ATOM 3787 O O . THR B 1 173 ? 3.121 -31.472 -21.342 1 89.54 173 THR B O 1
ATOM 3790 N N . GLY B 1 174 ? 4.173 -30.223 -19.775 1 91.21 174 GLY B N 1
ATOM 3791 C CA . GLY B 1 174 ? 4.335 -29.078 -20.657 1 91.21 174 GLY B CA 1
ATOM 3792 C C . GLY B 1 174 ? 3.074 -28.246 -20.793 1 91.21 174 GLY B C 1
ATOM 3793 O O . GLY B 1 174 ? 3.06 -27.243 -21.509 1 91.21 174 GLY B O 1
ATOM 3794 N N . ARG B 1 175 ? 2.09 -28.606 -20.075 1 93.17 175 ARG B N 1
ATOM 3795 C CA . ARG B 1 175 ? 0.81 -27.912 -20.175 1 93.17 175 ARG B CA 1
ATOM 3796 C C . ARG B 1 175 ? 0.809 -26.639 -19.335 1 93.17 175 ARG B C 1
ATOM 3798 O O . ARG B 1 175 ? 1.475 -26.572 -18.3 1 93.17 175 ARG B O 1
ATOM 3805 N N . VAL B 1 176 ? 0.005 -25.68 -19.814 1 96.56 176 VAL B N 1
ATOM 3806 C CA . VAL B 1 176 ? -0.209 -24.461 -19.042 1 96.56 176 VAL B CA 1
ATOM 3807 C C . VAL B 1 176 ? -1.117 -24.756 -17.85 1 96.56 176 VAL B C 1
ATOM 3809 O O . VAL B 1 176 ? -2.195 -25.332 -18.011 1 96.56 176 VAL B O 1
ATOM 3812 N N . ILE B 1 177 ? -0.662 -24.345 -16.648 1 96.68 177 ILE B N 1
ATOM 3813 C CA . ILE B 1 177 ? -1.449 -24.717 -15.477 1 96.68 177 ILE B CA 1
ATOM 3814 C C . ILE B 1 177 ? -1.811 -23.467 -14.679 1 96.68 177 ILE B C 1
ATOM 3816 O O . ILE B 1 177 ? -2.505 -23.55 -13.663 1 96.68 177 ILE B O 1
ATOM 3820 N N . GLY B 1 178 ? -1.319 -22.266 -15.125 1 97.28 178 GLY B N 1
ATOM 3821 C CA . GLY B 1 178 ? -1.66 -21.063 -14.382 1 97.28 178 GLY B CA 1
ATOM 3822 C C . GLY B 1 178 ? -0.84 -19.855 -14.794 1 97.28 178 GLY B C 1
ATOM 3823 O O . GLY B 1 178 ? -0.29 -19.819 -15.896 1 97.28 178 GLY B O 1
ATOM 3824 N N . MET B 1 179 ? -0.863 -18.837 -13.9 1 97.43 179 MET B N 1
ATOM 3825 C CA . MET B 1 179 ? -0.148 -17.583 -14.118 1 97.43 179 MET B CA 1
ATOM 3826 C C . MET B 1 179 ? 0.465 -17.073 -12.818 1 97.43 179 MET B C 1
ATOM 3828 O O . MET B 1 179 ? 0.096 -17.526 -11.733 1 97.43 179 MET B O 1
ATOM 3832 N N . ALA B 1 180 ? 1.394 -16.259 -12.928 1 97.42 180 ALA B N 1
ATOM 3833 C CA . ALA B 1 180 ? 1.999 -15.477 -11.852 1 97.42 180 ALA B CA 1
ATOM 3834 C C . ALA B 1 180 ? 2.493 -14.128 -12.366 1 97.42 180 ALA B C 1
ATOM 3836 O O . ALA B 1 180 ? 2.666 -13.942 -13.573 1 97.42 180 ALA B O 1
ATOM 3837 N N . ALA B 1 181 ? 2.729 -13.201 -11.474 1 97.4 181 ALA B N 1
ATOM 3838 C CA . ALA B 1 181 ? 3.173 -11.892 -11.947 1 97.4 181 ALA B CA 1
ATOM 3839 C C . ALA B 1 181 ? 4.019 -11.186 -10.891 1 97.4 181 ALA B C 1
ATOM 3841 O O . ALA B 1 181 ? 3.893 -11.465 -9.697 1 97.4 181 ALA B O 1
ATOM 3842 N N . ILE B 1 182 ? 4.931 -10.422 -11.314 1 97.47 182 ILE B N 1
ATOM 3843 C CA . ILE B 1 182 ? 5.547 -9.343 -10.548 1 97.47 182 ILE B CA 1
ATOM 3844 C C . ILE B 1 182 ? 4.76 -8.051 -10.753 1 97.47 182 ILE B C 1
ATOM 3846 O O . ILE B 1 182 ? 4.456 -7.675 -11.888 1 97.47 182 ILE B O 1
ATOM 3850 N N . LEU B 1 183 ? 4.402 -7.389 -9.667 1 97.39 183 LEU B N 1
ATOM 3851 C CA . LEU B 1 183 ? 3.507 -6.237 -9.718 1 97.39 183 LEU B CA 1
ATOM 3852 C C . LEU B 1 183 ? 4.101 -5.055 -8.96 1 97.39 183 LEU B C 1
ATOM 3854 O O . LEU B 1 183 ? 4.855 -5.241 -8.002 1 97.39 183 LEU B O 1
ATOM 3858 N N . GLY B 1 184 ? 3.686 -3.874 -9.378 1 96.25 184 GLY B N 1
ATOM 3859 C CA . GLY B 1 184 ? 3.978 -2.683 -8.597 1 96.25 184 GLY B CA 1
ATOM 3860 C C . GLY B 1 184 ? 5.456 -2.513 -8.298 1 96.25 184 GLY B C 1
ATOM 3861 O O . GLY B 1 184 ? 5.839 -2.268 -7.153 1 96.25 184 GLY B O 1
ATOM 3862 N N . ASN B 1 185 ? 6.282 -2.732 -9.273 1 97.39 185 ASN B N 1
ATOM 3863 C CA . ASN B 1 185 ? 7.729 -2.658 -9.097 1 97.39 185 ASN B CA 1
ATOM 3864 C C . ASN B 1 185 ? 8.185 -1.233 -8.798 1 97.39 185 ASN B C 1
ATOM 3866 O O . ASN B 1 185 ? 7.809 -0.295 -9.503 1 97.39 185 ASN B O 1
ATOM 3870 N N . GLU B 1 186 ? 8.889 -1.082 -7.694 1 97.34 186 GLU B N 1
ATOM 3871 C CA . GLU B 1 186 ? 9.489 0.185 -7.284 1 97.34 186 GLU B CA 1
ATOM 3872 C C . GLU B 1 186 ? 10.997 0.046 -7.098 1 97.34 186 GLU B C 1
ATOM 3874 O O . GLU B 1 186 ? 11.484 -0.035 -5.968 1 97.34 186 GLU B O 1
ATOM 3879 N N . PRO B 1 187 ? 11.702 0.123 -8.188 1 96.36 187 PRO B N 1
ATOM 3880 C CA . PRO B 1 187 ? 13.142 -0.137 -8.13 1 96.36 187 PRO B CA 1
ATOM 3881 C C . PRO B 1 187 ? 13.884 0.851 -7.233 1 96.36 187 PRO B C 1
ATOM 3883 O O . PRO B 1 187 ? 14.869 0.484 -6.587 1 96.36 187 PRO B O 1
ATOM 3886 N N . SER B 1 188 ? 13.432 2.098 -7.17 1 96.17 188 SER B N 1
ATOM 3887 C CA . SER B 1 188 ? 14.101 3.109 -6.359 1 96.17 188 SER B CA 1
ATOM 3888 C C . SER B 1 188 ? 14.083 2.732 -4.881 1 96.17 188 SER B C 1
ATOM 3890 O O . SER B 1 188 ? 14.85 3.28 -4.086 1 96.17 188 SER B O 1
ATOM 3892 N N . CYS B 1 189 ? 13.238 1.821 -4.537 1 97.95 189 CYS B N 1
ATOM 3893 C CA . CYS B 1 189 ? 13.147 1.363 -3.155 1 97.95 189 CYS B CA 1
ATOM 3894 C C . CYS B 1 189 ? 13.528 -0.109 -3.042 1 97.95 189 CYS B C 1
ATOM 3896 O O . CYS B 1 189 ? 13.382 -0.712 -1.978 1 97.95 189 CYS B O 1
ATOM 3898 N N . LEU B 1 190 ? 13.896 -0.714 -4.195 1 98.05 190 LEU B N 1
ATOM 3899 C CA . LEU B 1 190 ? 14.266 -2.123 -4.262 1 98.05 190 LEU B CA 1
ATOM 3900 C C . LEU B 1 190 ? 13.159 -3.004 -3.692 1 98.05 190 LEU B C 1
ATOM 3902 O O . LEU B 1 190 ? 13.425 -3.901 -2.89 1 98.05 190 LEU B O 1
ATOM 3906 N N . ARG B 1 191 ? 11.937 -2.714 -4.12 1 98.5 191 ARG B N 1
ATOM 3907 C CA . ARG B 1 191 ? 10.749 -3.404 -3.628 1 98.5 191 ARG B CA 1
ATOM 3908 C C . ARG B 1 191 ? 9.807 -3.758 -4.774 1 98.5 191 ARG B C 1
ATOM 3910 O O . ARG B 1 191 ? 9.657 -2.984 -5.722 1 98.5 191 ARG B O 1
ATOM 3917 N N . THR B 1 192 ? 9.175 -4.891 -4.643 1 98.23 192 THR B N 1
ATOM 3918 C CA . THR B 1 192 ? 8.162 -5.301 -5.61 1 98.23 192 THR B CA 1
ATOM 3919 C C . THR B 1 192 ? 7.151 -6.246 -4.967 1 98.23 192 THR B C 1
ATOM 3921 O O . THR B 1 192 ? 7.229 -6.524 -3.768 1 98.23 192 THR B O 1
ATOM 3924 N N . GLU B 1 193 ? 6.146 -6.62 -5.735 1 98.59 193 GLU B N 1
ATOM 3925 C CA . GLU B 1 193 ? 5.086 -7.522 -5.297 1 98.59 193 GLU B CA 1
ATOM 3926 C C . GLU B 1 193 ? 4.949 -8.713 -6.242 1 98.59 193 GLU B C 1
ATOM 3928 O O . GLU B 1 193 ? 5.1 -8.568 -7.457 1 98.59 193 GLU B O 1
ATOM 3933 N N . ILE B 1 194 ? 4.814 -9.86 -5.672 1 98.26 194 ILE B N 1
ATOM 3934 C CA . ILE B 1 194 ? 4.376 -10.984 -6.493 1 98.26 194 ILE B CA 1
ATOM 3935 C C . ILE B 1 194 ? 2.887 -11.237 -6.269 1 98.26 194 ILE B C 1
ATOM 3937 O O . ILE B 1 194 ? 2.414 -11.23 -5.13 1 98.26 194 ILE B O 1
ATOM 3941 N N . GLY B 1 195 ? 2.188 -11.318 -7.345 1 97 195 GLY B N 1
ATOM 3942 C CA . GLY B 1 195 ? 0.743 -11.463 -7.267 1 97 195 GLY B CA 1
ATOM 3943 C C . GLY B 1 195 ? 0.128 -12.003 -8.544 1 97 195 GLY B C 1
ATOM 3944 O O . GLY B 1 195 ? 0.835 -12.534 -9.403 1 97 195 GLY B O 1
ATOM 3945 N N . ASP B 1 196 ? -1.225 -12.001 -8.541 1 95.39 196 ASP B N 1
ATOM 3946 C CA . ASP B 1 196 ? -1.991 -12.576 -9.642 1 95.39 196 ASP B CA 1
ATOM 3947 C C . ASP B 1 196 ? -1.595 -14.03 -9.887 1 95.39 196 ASP B C 1
ATOM 3949 O O . ASP B 1 196 ? -1.372 -14.434 -11.03 1 95.39 196 ASP B O 1
ATOM 3953 N N . ILE B 1 197 ? -1.406 -14.67 -8.792 1 96.19 197 ILE B N 1
ATOM 3954 C CA . ILE B 1 197 ? -1.001 -16.067 -8.9 1 96.19 197 ILE B CA 1
ATOM 3955 C C . ILE B 1 197 ? -2.231 -16.968 -8.814 1 96.19 197 ILE B C 1
ATOM 3957 O O . ILE B 1 197 ? -2.988 -16.906 -7.843 1 96.19 197 ILE B O 1
ATOM 3961 N N . TRP B 1 198 ? -2.449 -17.718 -9.771 1 96.02 198 TRP B N 1
ATOM 3962 C CA . TRP B 1 198 ? -3.443 -18.785 -9.713 1 96.02 198 TRP B CA 1
ATOM 3963 C C . TRP B 1 198 ? -2.961 -20.021 -10.464 1 96.02 198 TRP B C 1
ATOM 3965 O O . TRP B 1 198 ? -2.255 -19.908 -11.469 1 96.02 198 TRP B O 1
ATOM 3975 N N . LEU B 1 199 ? -3.221 -21.165 -9.967 1 96.2 199 LEU B N 1
ATOM 3976 C CA . LEU B 1 199 ? -2.959 -22.468 -10.568 1 96.2 199 LEU B CA 1
ATOM 3977 C C . LEU B 1 199 ? -4.249 -23.269 -10.711 1 96.2 199 LEU B C 1
ATOM 3979 O O . LEU B 1 199 ? -5.148 -23.161 -9.874 1 96.2 199 LEU B O 1
ATOM 3983 N N . ASN B 1 200 ? -4.28 -23.995 -11.781 1 95.86 200 ASN B N 1
ATOM 3984 C CA . ASN B 1 200 ? -5.392 -24.931 -11.909 1 95.86 200 ASN B CA 1
ATOM 3985 C C . ASN B 1 200 ? -5.575 -25.761 -10.642 1 95.86 200 ASN B C 1
ATOM 3987 O O . ASN B 1 200 ? -4.597 -26.226 -10.053 1 95.86 200 ASN B O 1
ATOM 3991 N N . PRO B 1 201 ? -6.836 -25.958 -10.215 1 92.53 201 PRO B N 1
ATOM 3992 C CA . PRO B 1 201 ? -7.123 -26.645 -8.953 1 92.53 201 PRO B CA 1
ATOM 3993 C C . PRO B 1 201 ? -6.52 -28.046 -8.894 1 92.53 201 PRO B C 1
ATOM 3995 O O . PRO B 1 201 ? -6.291 -28.578 -7.804 1 92.53 201 PRO B O 1
ATOM 3998 N N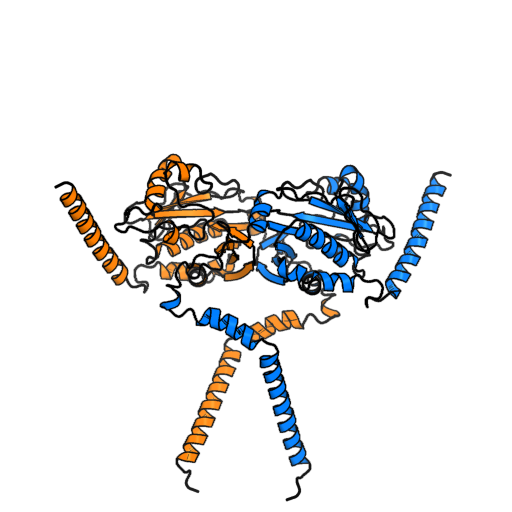 . ALA B 1 202 ? -6.26 -28.674 -10.017 1 91.22 202 ALA B N 1
ATOM 3999 C CA . ALA B 1 202 ? -5.67 -30.009 -10.072 1 91.22 202 ALA B CA 1
ATOM 4000 C C . ALA B 1 202 ? -4.282 -30.02 -9.438 1 91.22 202 ALA B C 1
ATOM 4002 O O . ALA B 1 202 ? -3.75 -31.085 -9.112 1 91.22 202 ALA B O 1
ATOM 4003 N N . PHE B 1 203 ? -3.779 -28.83 -9.142 1 91.77 203 PHE B N 1
ATOM 4004 C CA . PHE B 1 203 ? -2.403 -28.758 -8.666 1 91.77 203 PHE B CA 1
ATOM 4005 C C . PHE B 1 203 ? -2.357 -28.31 -7.21 1 91.77 203 PHE B C 1
ATOM 4007 O O . PHE B 1 203 ? -1.285 -28.005 -6.683 1 91.77 203 PHE B O 1
ATOM 4014 N N . ARG B 1 204 ? -3.426 -28.07 -6.44 1 84.35 204 ARG B N 1
ATOM 4015 C CA . ARG B 1 204 ? -3.513 -27.629 -5.051 1 84.35 204 ARG B CA 1
ATOM 4016 C C . ARG B 1 204 ? -2.799 -28.603 -4.121 1 84.35 204 ARG B C 1
ATOM 4018 O O . ARG B 1 204 ? -2.289 -28.207 -3.071 1 84.35 204 ARG B O 1
ATOM 4025 N N . GLU B 1 205 ? -2.603 -29.852 -4.398 1 79.2 205 GLU B N 1
ATOM 4026 C CA . GLU B 1 205 ? -1.951 -30.821 -3.522 1 79.2 205 GLU B CA 1
ATOM 4027 C C . GLU B 1 205 ? -0.556 -31.173 -4.03 1 79.2 205 GLU B C 1
ATOM 4029 O O . GLU B 1 205 ? -0.019 -32.233 -3.701 1 79.2 205 GLU B O 1
ATOM 4034 N N . THR B 1 206 ? -0.082 -30.293 -4.794 1 87.5 206 THR B N 1
ATOM 4035 C CA . THR B 1 206 ? 1.29 -30.433 -5.269 1 87.5 206 THR B CA 1
ATOM 4036 C C . THR B 1 206 ? 2.172 -29.321 -4.708 1 87.5 206 THR B C 1
ATOM 4038 O O . THR B 1 206 ? 1.71 -28.491 -3.923 1 87.5 206 THR B O 1
ATOM 4041 N N . ARG B 1 207 ? 3.419 -29.331 -5.058 1 92.22 207 ARG B N 1
ATOM 4042 C CA . ARG B 1 207 ? 4.353 -28.306 -4.603 1 92.22 207 ARG B CA 1
ATOM 4043 C C . ARG B 1 207 ? 4.536 -27.224 -5.663 1 92.22 207 ARG B C 1
ATOM 4045 O O . ARG B 1 207 ? 5.516 -26.477 -5.631 1 92.22 207 ARG B O 1
ATOM 4052 N N . ALA B 1 208 ? 3.551 -27.207 -6.602 1 94.62 208 ALA B N 1
ATOM 4053 C CA . ALA B 1 208 ? 3.666 -26.279 -7.725 1 94.62 208 ALA B CA 1
ATOM 4054 C C . ALA B 1 208 ? 3.71 -24.833 -7.239 1 94.62 208 ALA B C 1
ATOM 4056 O O . ALA B 1 208 ? 4.537 -24.042 -7.7 1 94.62 208 ALA B O 1
ATOM 4057 N N . LEU B 1 209 ? 2.859 -24.528 -6.306 1 95.78 209 LEU B N 1
ATOM 4058 C CA . LEU B 1 209 ? 2.812 -23.157 -5.81 1 95.78 209 LEU B CA 1
ATOM 4059 C C . LEU B 1 209 ? 4.11 -22.793 -5.096 1 95.78 209 LEU B C 1
ATOM 4061 O O . LEU B 1 209 ? 4.624 -21.684 -5.26 1 95.78 209 LEU B O 1
ATOM 4065 N N . GLN B 1 210 ? 4.645 -23.689 -4.314 1 95.12 210 GLN B N 1
ATOM 4066 C CA . GLN B 1 210 ? 5.914 -23.463 -3.63 1 95.12 210 GLN B CA 1
ATOM 4067 C C . GLN B 1 210 ? 7.047 -23.253 -4.63 1 95.12 210 GLN B C 1
ATOM 4069 O O . GLN B 1 210 ? 7.938 -22.432 -4.402 1 95.12 210 GLN B O 1
ATOM 4074 N N . ASP B 1 211 ? 6.977 -24.005 -5.668 1 96.04 211 ASP B N 1
ATOM 4075 C CA . ASP B 1 211 ? 7.996 -23.88 -6.706 1 96.04 211 ASP B CA 1
ATOM 4076 C C . ASP B 1 211 ? 7.9 -22.528 -7.409 1 96.04 211 ASP B C 1
ATOM 4078 O O . ASP B 1 211 ? 8.921 -21.908 -7.717 1 96.04 211 ASP B O 1
ATOM 4082 N N . VAL B 1 212 ? 6.668 -22.002 -7.659 1 96.8 212 VAL B N 1
ATOM 4083 C CA . VAL B 1 212 ? 6.465 -20.672 -8.224 1 96.8 212 VAL B CA 1
ATOM 4084 C C . VAL B 1 212 ? 7.086 -19.62 -7.308 1 96.8 212 VAL B C 1
ATOM 4086 O O . VAL B 1 212 ? 7.835 -18.754 -7.766 1 96.8 212 VAL B O 1
ATOM 4089 N N . HIS B 1 213 ? 6.801 -19.696 -6.019 1 97.3 213 HIS B N 1
ATOM 4090 C CA . HIS B 1 213 ? 7.367 -18.764 -5.052 1 97.3 213 HIS B CA 1
ATOM 4091 C C . HIS B 1 213 ? 8.891 -18.824 -5.055 1 97.3 213 HIS B C 1
ATOM 4093 O O . HIS B 1 213 ? 9.557 -17.787 -5.092 1 97.3 213 HIS B O 1
ATOM 4099 N N . TYR B 1 214 ? 9.401 -20.047 -5.037 1 97.16 214 TYR B N 1
ATOM 4100 C CA . TYR B 1 214 ? 10.848 -20.227 -5.011 1 97.16 214 TYR B CA 1
ATOM 4101 C C . TYR B 1 214 ? 11.502 -19.558 -6.215 1 97.16 214 TYR B C 1
ATOM 4103 O O . TYR B 1 214 ? 12.484 -18.826 -6.068 1 97.16 214 TYR B O 1
ATOM 4111 N N . LEU B 1 215 ? 10.965 -19.767 -7.36 1 96.11 215 LEU B N 1
ATOM 4112 C CA . LEU B 1 215 ? 11.535 -19.247 -8.598 1 96.11 215 LEU B CA 1
ATOM 4113 C C . LEU B 1 215 ? 11.486 -17.722 -8.62 1 96.11 215 LEU B C 1
ATOM 4115 O O . LEU B 1 215 ? 12.484 -17.069 -8.93 1 96.11 215 LEU B O 1
ATOM 4119 N N . LEU B 1 216 ? 10.354 -17.149 -8.267 1 96.98 216 LEU B N 1
ATOM 4120 C CA . LEU B 1 216 ? 10.205 -15.699 -8.315 1 96.98 216 LEU B CA 1
ATOM 4121 C C . LEU B 1 216 ? 11.072 -15.027 -7.255 1 96.98 216 LEU B C 1
ATOM 4123 O O . LEU B 1 216 ? 11.736 -14.026 -7.533 1 96.98 216 LEU B O 1
ATOM 4127 N N . LEU B 1 217 ? 11.064 -15.599 -6.1 1 97.7 217 LEU B N 1
ATOM 4128 C CA . LEU B 1 217 ? 11.866 -15.026 -5.024 1 97.7 217 LEU B CA 1
ATOM 4129 C C . LEU B 1 217 ? 13.354 -15.114 -5.349 1 97.7 217 LEU B C 1
ATOM 4131 O O . LEU B 1 217 ? 14.096 -14.15 -5.149 1 97.7 217 LEU B O 1
ATOM 4135 N N . SER B 1 218 ? 13.783 -16.288 -5.828 1 96.55 218 SER B N 1
ATOM 4136 C CA . SER B 1 218 ? 15.182 -16.453 -6.208 1 96.55 218 SER B CA 1
ATOM 4137 C C . SER B 1 218 ? 15.584 -15.45 -7.285 1 96.55 218 SER B C 1
ATOM 4139 O O . SER B 1 218 ? 16.654 -14.842 -7.206 1 96.55 218 SER B O 1
ATOM 4141 N N . HIS B 1 219 ? 14.729 -15.258 -8.222 1 95.59 219 HIS B N 1
ATOM 4142 C CA . HIS B 1 219 ? 14.996 -14.328 -9.314 1 95.59 219 HIS B CA 1
ATOM 4143 C C . HIS B 1 219 ? 15.082 -12.893 -8.806 1 95.59 219 HIS B C 1
ATOM 4145 O O . HIS B 1 219 ? 16.055 -12.189 -9.085 1 95.59 219 HIS B O 1
ATOM 4151 N N . LEU B 1 220 ? 14.155 -12.462 -8.032 1 96.32 220 LEU B N 1
ATOM 4152 C CA . LEU B 1 220 ? 14.038 -11.074 -7.598 1 96.32 220 LEU B CA 1
ATOM 4153 C C . LEU B 1 220 ? 15.15 -10.716 -6.618 1 96.32 220 LEU B C 1
ATOM 4155 O O . LEU B 1 220 ? 15.769 -9.656 -6.736 1 96.32 220 LEU B O 1
ATOM 4159 N N . PHE B 1 221 ? 15.394 -11.596 -5.669 1 96.68 221 PHE B N 1
ATOM 4160 C CA . PHE B 1 221 ? 16.474 -11.313 -4.731 1 96.68 221 PHE B CA 1
ATOM 4161 C C . PHE B 1 221 ? 17.83 -11.418 -5.419 1 96.68 221 PHE B C 1
ATOM 4163 O O . PHE B 1 221 ? 18.781 -10.734 -5.035 1 96.68 221 PHE B O 1
ATOM 4170 N N . GLY B 1 222 ? 17.896 -12.237 -6.44 1 94.15 222 GLY B N 1
ATOM 4171 C CA . GLY B 1 222 ? 19.101 -12.285 -7.253 1 94.15 222 GLY B CA 1
ATOM 4172 C C . GLY B 1 222 ? 19.378 -10.986 -7.987 1 94.15 222 GLY B C 1
ATOM 4173 O O . GLY B 1 222 ? 20.535 -10.647 -8.242 1 94.15 222 GLY B O 1
ATOM 4174 N N . LEU B 1 223 ? 18.326 -10.262 -8.334 1 93.3 223 LEU B N 1
ATOM 4175 C CA . LEU B 1 223 ? 18.459 -8.99 -9.037 1 93.3 223 LEU B CA 1
ATOM 4176 C C . LEU B 1 223 ? 18.831 -7.871 -8.07 1 93.3 223 LEU B C 1
ATOM 41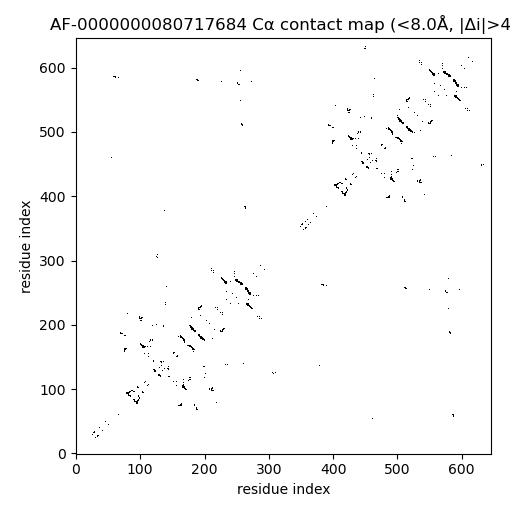78 O O . LEU B 1 223 ? 19.15 -6.758 -8.495 1 93.3 223 LEU B O 1
ATOM 4182 N N . GLY B 1 224 ? 18.636 -8.165 -6.74 1 94.71 224 GLY B N 1
ATOM 4183 C CA . GLY B 1 224 ? 19.075 -7.188 -5.756 1 94.71 224 GLY B CA 1
ATOM 4184 C C . GLY B 1 224 ? 17.927 -6.539 -5.006 1 94.71 224 GLY B C 1
ATOM 4185 O O . GLY B 1 224 ? 18.137 -5.614 -4.219 1 94.71 224 GLY B O 1
ATOM 4186 N N . TYR B 1 225 ? 16.772 -6.985 -5.195 1 97.14 225 TYR B N 1
ATOM 4187 C CA . TYR B 1 225 ? 15.647 -6.462 -4.428 1 97.14 225 TYR B CA 1
ATOM 4188 C C . TYR B 1 225 ? 15.82 -6.747 -2.941 1 97.14 225 TYR B C 1
ATOM 4190 O O . TYR B 1 225 ? 16.481 -7.716 -2.561 1 97.14 225 TYR B O 1
ATOM 4198 N N . ARG B 1 226 ? 15.227 -5.907 -2.102 1 98.01 226 ARG B N 1
ATOM 4199 C CA . ARG B 1 226 ? 15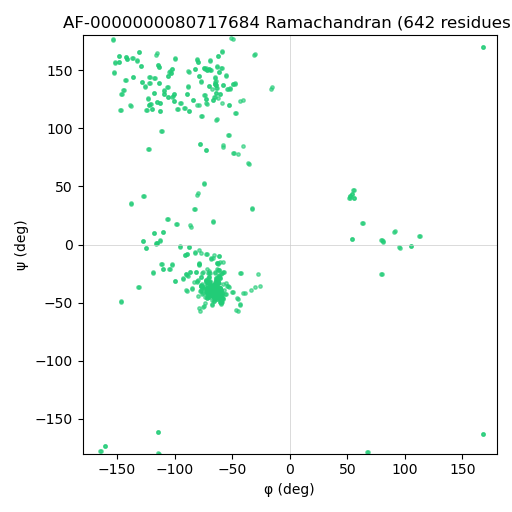.367 -6.083 -0.66 1 98.01 226 ARG B CA 1
ATOM 4200 C C . ARG B 1 226 ? 14.045 -6.509 -0.03 1 98.01 226 ARG B C 1
ATOM 4202 O O . ARG B 1 226 ? 14.018 -6.976 1.111 1 98.01 226 ARG B O 1
ATOM 4209 N N . ARG B 1 227 ? 12.973 -6.31 -0.774 1 98.62 227 ARG B N 1
ATOM 4210 C CA . ARG B 1 227 ? 11.646 -6.601 -0.241 1 98.62 227 ARG B CA 1
ATOM 4211 C C . ARG B 1 227 ? 10.714 -7.105 -1.338 1 98.62 227 ARG B C 1
ATOM 4213 O O . ARG B 1 227 ? 10.612 -6.492 -2.403 1 98.62 227 ARG B O 1
ATOM 4220 N N . VAL B 1 228 ? 10.054 -8.208 -1.091 1 98.73 228 VAL B N 1
ATOM 4221 C CA . VAL B 1 228 ? 9.013 -8.747 -1.96 1 98.73 228 VAL B CA 1
ATOM 4222 C C . VAL B 1 228 ? 7.714 -8.903 -1.173 1 98.73 228 VAL B C 1
ATOM 4224 O O . VAL B 1 228 ? 7.694 -9.536 -0.115 1 98.73 228 VAL B O 1
ATOM 4227 N N . GLU B 1 229 ? 6.672 -8.301 -1.718 1 98.74 229 GLU B N 1
ATOM 4228 C CA . GLU B 1 229 ? 5.378 -8.313 -1.044 1 98.74 229 GLU B CA 1
ATOM 4229 C C . GLU B 1 229 ? 4.432 -9.326 -1.683 1 98.74 229 GLU B C 1
ATOM 4231 O O . GLU B 1 229 ? 4.577 -9.662 -2.86 1 98.74 229 GLU B O 1
ATOM 4236 N N . ARG B 1 230 ? 3.573 -9.81 -0.883 1 98.27 230 ARG B N 1
ATOM 4237 C CA . ARG B 1 230 ? 2.434 -10.622 -1.301 1 98.27 230 ARG B CA 1
ATOM 4238 C C . ARG B 1 230 ? 1.173 -10.231 -0.538 1 98.27 230 ARG B C 1
ATOM 4240 O O . ARG B 1 230 ? 1.139 -10.302 0.693 1 98.27 230 ARG B O 1
ATOM 4247 N N . ARG B 1 231 ? 0.199 -9.802 -1.319 1 97.91 231 ARG B N 1
ATOM 4248 C CA . ARG B 1 231 ? -1.08 -9.401 -0.744 1 97.91 231 ARG B CA 1
ATOM 4249 C C . ARG B 1 231 ? -2.175 -10.404 -1.09 1 97.91 231 ARG B C 1
ATOM 4251 O O . ARG B 1 231 ? -2.307 -10.812 -2.246 1 97.91 231 ARG B O 1
ATOM 4258 N N . VAL B 1 232 ? -2.918 -10.785 -0.107 1 97.29 232 VAL B N 1
ATOM 4259 C CA . VAL B 1 232 ? -3.999 -11.734 -0.353 1 97.29 232 VAL B CA 1
ATOM 4260 C C . VAL B 1 232 ? -5.254 -11.294 0.397 1 97.29 232 VAL B C 1
ATOM 4262 O O . VAL B 1 232 ? -5.185 -10.45 1.294 1 97.29 232 VAL B O 1
ATOM 4265 N N . ASP B 1 233 ? -6.377 -11.838 -0.071 1 96.77 233 ASP B N 1
ATOM 4266 C CA . ASP B 1 233 ? -7.603 -11.64 0.696 1 96.77 233 ASP B CA 1
ATOM 4267 C C . ASP B 1 233 ? -7.472 -12.221 2.102 1 96.77 233 ASP B C 1
ATOM 4269 O O . ASP B 1 233 ? -7.043 -13.365 2.269 1 96.77 233 ASP B O 1
ATOM 4273 N N . ALA B 1 234 ? -7.807 -11.414 3.055 1 95.64 234 ALA B N 1
ATOM 4274 C CA . ALA B 1 234 ? -7.682 -11.875 4.435 1 95.64 234 ALA B CA 1
ATOM 4275 C C . ALA B 1 234 ? -8.567 -13.092 4.689 1 95.64 234 ALA B C 1
ATOM 4277 O O . ALA B 1 234 ? -8.32 -13.865 5.618 1 95.64 234 ALA B O 1
ATOM 4278 N N . GLY B 1 235 ? -9.583 -13.269 3.882 1 91.58 235 GLY B N 1
ATOM 4279 C CA . GLY B 1 235 ? -10.471 -14.416 3.992 1 91.58 235 GLY B CA 1
ATOM 4280 C C . GLY B 1 235 ? -9.925 -15.661 3.32 1 91.58 235 GLY B C 1
ATOM 4281 O O . GLY B 1 235 ? -10.519 -16.737 3.417 1 91.58 235 GLY B O 1
ATOM 4282 N N . ASP B 1 236 ? -8.815 -15.512 2.613 1 91.17 236 ASP B N 1
ATOM 4283 C CA . ASP B 1 236 ? -8.173 -16.665 1.988 1 91.17 236 ASP B CA 1
ATOM 4284 C C . ASP B 1 236 ? -7.39 -17.481 3.015 1 91.17 236 ASP B C 1
ATOM 4286 O O . ASP B 1 236 ? -6.177 -17.313 3.155 1 91.17 236 ASP B O 1
ATOM 4290 N N . THR B 1 237 ? -7.997 -18.328 3.631 1 87.56 237 THR B N 1
ATOM 4291 C CA . THR B 1 237 ? -7.418 -19.081 4.739 1 87.56 237 THR B CA 1
ATOM 4292 C C . THR B 1 237 ? -6.247 -19.934 4.26 1 87.56 237 THR B C 1
ATOM 4294 O O . THR B 1 237 ? -5.247 -20.077 4.966 1 87.56 237 THR B O 1
ATOM 4297 N N . ASP B 1 238 ? -6.389 -20.484 3.09 1 85.96 238 ASP B N 1
ATOM 4298 C CA . ASP B 1 238 ? -5.31 -21.301 2.543 1 85.96 238 ASP B CA 1
ATOM 4299 C C . ASP B 1 238 ? -4.029 -20.486 2.386 1 85.96 238 ASP B C 1
ATOM 4301 O O . ASP B 1 238 ? -2.964 -20.897 2.851 1 85.96 238 ASP B O 1
ATOM 4305 N N . ALA B 1 239 ? -4.158 -19.344 1.777 1 90.78 239 ALA B N 1
ATOM 4306 C CA . ALA B 1 239 ? -2.986 -18.494 1.585 1 90.78 239 ALA B CA 1
ATOM 4307 C C . ALA B 1 239 ? -2.405 -18.05 2.924 1 90.78 239 ALA B C 1
ATOM 4309 O O . ALA B 1 239 ? -1.184 -17.987 3.088 1 90.78 239 ALA B O 1
ATOM 4310 N N . ARG B 1 240 ? -3.246 -17.745 3.823 1 91.36 240 ARG B N 1
ATOM 4311 C CA . ARG B 1 240 ? -2.789 -17.242 5.114 1 91.36 240 ARG B CA 1
ATOM 4312 C C . ARG B 1 240 ? -2.005 -18.309 5.871 1 91.36 240 ARG B C 1
ATOM 4314 O O . ARG B 1 240 ? -1.148 -17.989 6.698 1 91.36 240 ARG B O 1
ATOM 4321 N N . ILE B 1 241 ? -2.246 -19.555 5.555 1 88.2 241 ILE B N 1
ATOM 4322 C CA . ILE B 1 241 ? -1.529 -20.655 6.19 1 88.2 241 ILE B CA 1
ATOM 4323 C C . ILE B 1 241 ? -0.271 -20.982 5.388 1 88.2 241 ILE B C 1
ATOM 4325 O O . ILE B 1 241 ? 0.802 -21.185 5.961 1 88.2 241 ILE B O 1
ATOM 4329 N N . ASP B 1 242 ? -0.379 -20.939 4.143 1 89.6 242 ASP B N 1
ATOM 4330 C CA . ASP B 1 242 ? 0.683 -21.403 3.256 1 89.6 242 ASP B CA 1
ATOM 4331 C C . ASP B 1 242 ? 1.825 -20.392 3.192 1 89.6 242 ASP B C 1
ATOM 4333 O O . ASP B 1 242 ? 2.993 -20.773 3.081 1 89.6 242 ASP B O 1
ATOM 4337 N N . LEU B 1 243 ? 1.544 -19.156 3.239 1 95.32 243 LEU B N 1
ATOM 4338 C CA . LEU B 1 243 ? 2.559 -18.136 3 1 95.32 243 LEU B CA 1
ATOM 4339 C C . LEU B 1 243 ? 3.572 -18.1 4.14 1 95.32 243 LEU B C 1
ATOM 4341 O O . LEU B 1 243 ? 4.782 -18.081 3.9 1 95.32 243 LEU B O 1
ATOM 4345 N N . PRO B 1 244 ? 3.092 -18.179 5.369 1 93.1 244 PRO B N 1
ATOM 4346 C CA . PRO B 1 244 ? 4.091 -18.273 6.437 1 93.1 244 PRO B CA 1
ATOM 4347 C C . PRO B 1 244 ? 4.94 -19.538 6.34 1 93.1 244 PRO B C 1
ATOM 4349 O O . PRO B 1 244 ? 6.14 -19.504 6.628 1 93.1 244 PRO B O 1
ATOM 4352 N N . ALA B 1 245 ? 4.324 -20.617 5.948 1 88.17 245 ALA B N 1
ATOM 4353 C CA . ALA B 1 245 ? 5.055 -21.87 5.774 1 88.17 245 ALA B CA 1
ATOM 4354 C C . ALA B 1 245 ? 6.139 -21.729 4.709 1 88.17 245 ALA B C 1
ATOM 4356 O O . ALA B 1 245 ? 7.179 -22.388 4.782 1 88.17 245 ALA B O 1
ATOM 4357 N N . ALA B 1 246 ? 5.903 -20.843 3.793 1 91.63 246 ALA B N 1
ATOM 4358 C CA . ALA B 1 246 ? 6.868 -20.595 2.725 1 91.63 246 ALA B CA 1
ATOM 4359 C C . ALA B 1 246 ? 7.891 -19.543 3.143 1 91.63 246 ALA B C 1
ATOM 4361 O O . ALA B 1 246 ? 8.781 -19.19 2.366 1 91.63 246 ALA B O 1
ATOM 4362 N N . GLY B 1 247 ? 7.717 -18.998 4.354 1 94.37 247 GLY B N 1
ATOM 4363 C CA . GLY B 1 247 ? 8.717 -18.085 4.886 1 94.37 247 GLY B CA 1
ATOM 4364 C C . GLY B 1 247 ? 8.281 -16.633 4.845 1 94.37 247 GLY B C 1
ATOM 4365 O O . GLY B 1 247 ? 9.004 -15.749 5.309 1 94.37 247 GLY B O 1
ATOM 4366 N N . PHE B 1 248 ? 7.11 -16.365 4.331 1 97.55 248 PHE B N 1
ATOM 4367 C CA . PHE B 1 248 ? 6.601 -14.999 4.324 1 97.55 248 PHE B CA 1
ATOM 4368 C C . PHE B 1 248 ? 6.172 -14.573 5.723 1 97.55 248 PHE B C 1
ATOM 4370 O O . PHE B 1 248 ? 5.713 -15.399 6.515 1 97.55 248 PHE B O 1
ATOM 4377 N N . HIS B 1 249 ? 6.267 -13.256 5.964 1 97.39 249 HIS B N 1
ATOM 4378 C CA . HIS B 1 249 ? 5.844 -12.698 7.244 1 97.39 249 HIS B CA 1
ATOM 4379 C C . HIS B 1 249 ? 4.569 -11.874 7.091 1 97.39 249 HIS B C 1
ATOM 4381 O O . HIS B 1 249 ? 4.469 -11.039 6.19 1 97.39 249 HIS B O 1
ATOM 4387 N N . LEU B 1 250 ? 3.615 -12.186 7.938 1 97.7 250 LEU B N 1
ATOM 4388 C CA . LEU B 1 250 ? 2.434 -11.331 7.996 1 97.7 250 LEU B CA 1
ATOM 4389 C C . LEU B 1 250 ? 2.761 -9.996 8.656 1 97.7 250 LEU B C 1
ATOM 4391 O O . LEU B 1 250 ? 3.163 -9.957 9.821 1 97.7 250 LEU B O 1
ATOM 4395 N N . GLU B 1 251 ? 2.558 -8.932 7.961 1 98.21 251 GLU B N 1
ATOM 4396 C CA . GLU B 1 251 ? 2.942 -7.631 8.502 1 98.21 251 GLU B CA 1
ATOM 4397 C C . GLU B 1 251 ? 1.722 -6.852 8.984 1 98.21 251 GLU B C 1
ATOM 4399 O O . GLU B 1 251 ? 1.852 -5.903 9.761 1 98.21 251 GLU B O 1
ATOM 4404 N N . GLY B 1 252 ? 0.562 -7.215 8.472 1 97.18 252 GLY B N 1
ATOM 4405 C CA . GLY B 1 252 ? -0.662 -6.568 8.92 1 97.18 252 GLY B CA 1
ATOM 4406 C C . GLY B 1 252 ? -1.86 -6.89 8.047 1 97.18 252 GLY B C 1
ATOM 4407 O O . GLY B 1 252 ? -1.72 -7.53 7.002 1 97.18 252 GLY B O 1
ATOM 4408 N N . VAL B 1 253 ? -3.003 -6.509 8.519 1 98.03 253 VAL B N 1
ATOM 4409 C CA . VAL B 1 253 ? -4.252 -6.663 7.781 1 98.03 253 VAL B CA 1
ATOM 4410 C C . VAL B 1 253 ? -4.902 -5.297 7.574 1 98.03 253 VAL B C 1
ATOM 4412 O O . VAL B 1 253 ? -5.154 -4.57 8.537 1 98.03 253 VAL B O 1
ATOM 4415 N N . LEU B 1 254 ? -5.097 -4.944 6.363 1 98.52 254 LEU B N 1
ATOM 4416 C CA . LEU B 1 254 ? -5.737 -3.685 5.997 1 98.52 254 LEU B CA 1
ATOM 4417 C C . LEU B 1 254 ? -7.253 -3.842 5.939 1 98.52 254 LEU B C 1
ATOM 4419 O O . LEU B 1 254 ? -7.778 -4.519 5.052 1 98.52 254 LEU B O 1
ATOM 4423 N N . LYS B 1 255 ? -7.926 -3.186 6.787 1 98.31 255 LYS B N 1
ATOM 4424 C CA . LYS B 1 255 ? -9.38 -3.292 6.857 1 98.31 255 LYS B CA 1
ATOM 4425 C C . LYS B 1 255 ? -10.045 -2.493 5.74 1 98.31 255 LYS B C 1
ATOM 4427 O O . LYS B 1 255 ? -9.601 -1.391 5.409 1 98.31 255 LYS B O 1
ATOM 4432 N N . LYS B 1 256 ? -11.158 -3.087 5.135 1 98.23 256 LYS B N 1
ATOM 4433 C CA . LYS B 1 256 ? -11.948 -2.434 4.095 1 98.23 256 LYS B CA 1
ATOM 4434 C C . LYS B 1 256 ? -11.058 -1.93 2.963 1 98.23 256 LYS B C 1
ATOM 4436 O O . LYS B 1 256 ? -11.288 -0.846 2.422 1 98.23 256 LYS B O 1
ATOM 4441 N N . HIS B 1 257 ? -10.102 -2.707 2.616 1 98.35 257 HIS B N 1
ATOM 4442 C CA . HIS B 1 257 ? -9.057 -2.264 1.7 1 98.35 257 HIS B CA 1
ATOM 4443 C C . HIS B 1 257 ? -9.553 -2.261 0.258 1 98.35 257 HIS B C 1
ATOM 4445 O O . HIS B 1 257 ? -9.201 -1.373 -0.522 1 98.35 257 HIS B O 1
ATOM 4451 N N . MET B 1 258 ? -10.356 -3.152 -0.122 1 97.98 258 MET B N 1
ATOM 4452 C CA . MET B 1 258 ? -10.824 -3.253 -1.501 1 97.98 258 MET B CA 1
ATOM 4453 C C . MET B 1 258 ? -12.292 -3.661 -1.549 1 97.98 258 MET B C 1
ATOM 4455 O O . MET B 1 258 ? -12.844 -4.128 -0.551 1 97.98 258 MET B O 1
ATOM 4459 N N . ILE B 1 259 ? -12.894 -3.407 -2.692 1 97.21 259 ILE B N 1
ATOM 4460 C CA . ILE B 1 259 ? -14.18 -3.974 -3.079 1 97.21 259 ILE B CA 1
ATOM 4461 C C . ILE B 1 259 ? -13.99 -4.932 -4.253 1 97.21 259 ILE B C 1
ATOM 4463 O O . ILE B 1 259 ? -13.539 -4.525 -5.327 1 97.21 259 ILE B O 1
ATOM 4467 N N . VAL B 1 260 ? -14.256 -6.168 -4.022 1 95.93 260 VAL B N 1
ATOM 4468 C CA . VAL B 1 260 ? -14.109 -7.203 -5.041 1 95.93 260 VAL B CA 1
ATOM 4469 C C . VAL B 1 260 ? -15.458 -7.869 -5.299 1 95.93 260 VAL B C 1
ATOM 4471 O O . VAL B 1 260 ? -16.03 -8.496 -4.404 1 95.93 260 VAL B O 1
ATOM 4474 N N . LYS B 1 261 ? -15.934 -7.713 -6.497 1 93.62 261 LYS B N 1
ATOM 4475 C CA . LYS B 1 261 ? -17.221 -8.277 -6.896 1 93.62 261 LYS B CA 1
ATOM 4476 C C . LYS B 1 261 ? -18.324 -7.873 -5.922 1 93.62 261 LYS B C 1
ATOM 4478 O O . LYS B 1 261 ? -19.105 -8.717 -5.476 1 93.62 261 LYS B O 1
ATOM 4483 N N . GLY B 1 262 ? -18.224 -6.613 -5.561 1 94.84 262 GLY B N 1
ATOM 4484 C CA . GLY B 1 262 ? -19.263 -6.018 -4.736 1 94.84 262 GLY B CA 1
ATOM 4485 C C . GLY B 1 262 ? -19.114 -6.341 -3.262 1 94.84 262 GLY B C 1
ATOM 4486 O O . GLY B 1 262 ? -19.942 -5.934 -2.445 1 94.84 262 GLY B O 1
ATOM 4487 N N . CYS B 1 263 ? -18.059 -7.058 -2.878 1 96.06 263 CYS B N 1
ATOM 4488 C CA . CYS B 1 263 ? -17.859 -7.478 -1.495 1 96.06 263 CYS B CA 1
ATOM 4489 C C . CYS B 1 263 ? -16.631 -6.805 -0.893 1 96.06 263 CYS B C 1
ATOM 4491 O O . CYS B 1 263 ? -15.697 -6.448 -1.614 1 96.06 263 CYS B O 1
ATOM 4493 N N . ASN B 1 264 ? -16.711 -6.708 0.457 1 96.4 264 ASN B N 1
ATOM 4494 C CA . ASN B 1 264 ? -15.569 -6.156 1.178 1 96.4 264 ASN B CA 1
ATOM 4495 C C . ASN B 1 264 ? -14.381 -7.113 1.164 1 96.4 264 ASN B C 1
ATOM 4497 O O . ASN B 1 264 ? -14.548 -8.319 1.353 1 96.4 264 ASN B O 1
ATOM 4501 N N . ARG B 1 265 ? -13.264 -6.581 0.944 1 96.99 265 ARG B N 1
ATOM 4502 C CA . ARG B 1 265 ? -12.026 -7.337 1.107 1 96.99 265 ARG B CA 1
ATOM 4503 C C . ARG B 1 265 ? -11.076 -6.632 2.068 1 96.99 265 ARG B C 1
ATOM 4505 O O . ARG B 1 265 ? -10.645 -5.506 1.81 1 96.99 265 ARG B O 1
ATOM 4512 N N . ASP B 1 266 ? -10.834 -7.289 3.156 1 97.75 266 ASP B N 1
ATOM 4513 C CA . ASP B 1 266 ? -9.627 -6.967 3.911 1 97.75 266 ASP B CA 1
ATOM 4514 C C . ASP B 1 266 ? -8.393 -7.602 3.272 1 97.75 266 ASP B C 1
ATOM 4516 O O . ASP B 1 266 ? -8.478 -8.682 2.685 1 97.75 266 ASP B O 1
ATOM 4520 N N . THR B 1 267 ? -7.275 -6.919 3.33 1 98.32 267 THR B N 1
ATOM 4521 C CA . THR B 1 267 ? -6.064 -7.418 2.686 1 98.32 267 THR B CA 1
ATOM 4522 C C . THR B 1 267 ? -5.016 -7.798 3.728 1 98.32 267 THR B C 1
ATOM 4524 O O . THR B 1 267 ? -4.64 -6.977 4.566 1 98.32 267 THR B O 1
ATOM 4527 N N . ALA B 1 268 ? -4.598 -9.031 3.702 1 98.15 268 ALA B N 1
ATOM 4528 C CA . ALA B 1 268 ? -3.446 -9.464 4.488 1 98.15 268 ALA B CA 1
ATOM 4529 C C . ALA B 1 268 ? -2.14 -9.168 3.757 1 98.15 268 ALA B C 1
ATOM 4531 O O . ALA B 1 268 ? -1.956 -9.581 2.609 1 98.15 268 ALA B O 1
ATOM 4532 N N . MET B 1 269 ? -1.317 -8.467 4.423 1 98.25 269 MET B N 1
ATOM 4533 C CA . MET B 1 269 ? -0.035 -8.062 3.853 1 98.25 269 MET B CA 1
ATOM 4534 C C . MET B 1 269 ? 1.081 -8.997 4.306 1 98.25 269 MET B C 1
ATOM 4536 O O . MET B 1 269 ? 1.38 -9.082 5.498 1 98.25 269 MET B O 1
ATOM 4540 N N . PHE B 1 270 ? 1.695 -9.702 3.356 1 98.52 270 PHE B N 1
ATOM 4541 C CA . PHE B 1 270 ? 2.861 -10.54 3.614 1 98.52 270 PHE B CA 1
ATOM 4542 C C . PHE B 1 270 ? 4.093 -9.986 2.907 1 98.52 270 PHE B C 1
ATOM 4544 O O . PHE B 1 270 ? 3.976 -9.314 1.881 1 98.52 270 PHE B O 1
ATOM 4551 N N . SER B 1 271 ? 5.254 -10.297 3.487 1 98.66 271 SER B N 1
ATOM 4552 C CA . SER B 1 271 ? 6.475 -9.887 2.802 1 98.66 271 SER B CA 1
ATOM 4553 C C . SER B 1 271 ? 7.613 -10.868 3.065 1 98.66 271 SER B C 1
ATOM 4555 O O . SER B 1 271 ? 7.527 -11.696 3.975 1 98.66 271 SER B O 1
ATOM 4557 N N . MET B 1 272 ? 8.542 -10.878 2.213 1 98.53 272 MET B N 1
ATOM 4558 C CA . MET B 1 272 ? 9.859 -11.498 2.313 1 98.53 272 MET B CA 1
ATOM 4559 C C . MET B 1 272 ? 10.964 -10.464 2.124 1 98.53 272 MET B C 1
ATOM 4561 O O . MET B 1 272 ? 11.02 -9.791 1.093 1 98.53 272 MET B O 1
ATOM 4565 N N . VAL B 1 273 ? 11.816 -10.298 3.112 1 98.36 273 VAL B N 1
ATOM 4566 C CA . VAL B 1 273 ? 12.938 -9.379 2.955 1 98.36 273 VAL B CA 1
ATOM 4567 C C . VAL B 1 273 ? 14.205 -10.163 2.618 1 98.36 273 VAL B C 1
ATOM 4569 O O . VAL B 1 273 ? 14.291 -11.363 2.891 1 98.36 273 VAL B O 1
ATOM 4572 N N . ASN B 1 274 ? 15.155 -9.513 2.078 1 97.28 274 ASN B N 1
ATOM 4573 C CA . ASN B 1 274 ? 16.347 -10.167 1.551 1 97.28 274 ASN B CA 1
ATOM 4574 C C . ASN B 1 274 ? 17.094 -10.934 2.639 1 97.28 274 ASN B C 1
ATOM 4576 O O . ASN B 1 274 ? 17.625 -12.017 2.388 1 97.28 274 ASN B O 1
ATOM 4580 N N . SER B 1 275 ? 17.18 -10.446 3.855 1 96.51 275 SER B N 1
ATOM 4581 C CA . SER B 1 275 ? 17.857 -11.141 4.944 1 96.51 275 SER B CA 1
ATOM 4582 C C . SER B 1 275 ? 17.145 -12.443 5.296 1 96.51 275 SER B C 1
ATOM 4584 O O . SER B 1 275 ? 17.789 -13.477 5.484 1 96.51 275 SER B O 1
ATOM 4586 N N . ASP B 1 276 ? 15.818 -12.412 5.375 1 96.85 276 ASP B N 1
ATOM 4587 C CA . ASP B 1 276 ? 15.045 -13.614 5.673 1 96.85 276 ASP B CA 1
ATOM 4588 C C . ASP B 1 276 ? 15.208 -14.66 4.572 1 96.85 276 ASP B C 1
ATOM 4590 O O . ASP B 1 276 ? 15.294 -15.857 4.854 1 96.85 276 ASP B O 1
ATOM 4594 N N . TRP B 1 277 ? 15.195 -14.205 3.332 1 97.83 277 TRP B N 1
ATOM 4595 C CA . TRP B 1 277 ? 15.387 -15.105 2.199 1 97.83 277 TRP B CA 1
ATOM 4596 C C . TRP B 1 277 ? 16.734 -15.813 2.289 1 97.83 277 TRP B C 1
ATOM 4598 O O . TRP B 1 277 ? 16.803 -17.042 2.207 1 97.83 277 TRP B O 1
ATOM 4608 N N . ARG B 1 278 ? 17.779 -15.045 2.486 1 96.46 278 ARG B N 1
ATOM 4609 C CA . ARG B 1 278 ? 19.149 -15.547 2.503 1 96.46 278 ARG B CA 1
ATOM 4610 C C . ARG B 1 278 ? 19.376 -16.481 3.687 1 96.46 278 ARG B C 1
ATOM 4612 O O . ARG B 1 278 ? 19.983 -17.543 3.538 1 96.46 278 ARG B O 1
ATOM 4619 N N . ASP B 1 279 ? 18.832 -16.126 4.787 1 95.92 279 ASP B N 1
ATOM 4620 C CA . ASP B 1 279 ? 19.23 -16.784 6.027 1 95.92 279 ASP B CA 1
ATOM 4621 C C . ASP B 1 279 ? 18.38 -18.025 6.288 1 95.92 279 ASP B C 1
ATOM 4623 O O . ASP B 1 279 ? 18.832 -18.967 6.944 1 95.92 279 ASP B O 1
ATOM 4627 N N . ARG B 1 280 ? 17.125 -18.053 5.764 1 95.02 280 ARG B N 1
ATOM 4628 C CA . ARG B 1 280 ? 16.277 -19.156 6.204 1 95.02 280 ARG B CA 1
ATOM 4629 C C . ARG B 1 280 ? 15.34 -19.606 5.088 1 95.02 280 ARG B C 1
ATOM 4631 O O . ARG B 1 280 ? 15.281 -20.793 4.76 1 95.02 280 ARG B O 1
ATOM 4638 N N . ALA B 1 281 ? 14.676 -18.758 4.472 1 96.96 281 ALA B N 1
ATOM 4639 C CA . ALA B 1 281 ? 13.524 -19.082 3.634 1 96.96 281 ALA B CA 1
ATOM 4640 C C . ALA B 1 281 ? 13.952 -19.852 2.388 1 96.96 281 ALA B C 1
ATOM 4642 O O . ALA B 1 281 ? 13.275 -20.794 1.97 1 96.96 281 ALA B O 1
ATOM 4643 N N . LYS B 1 282 ? 15.054 -19.427 1.809 1 96.93 282 LYS B N 1
ATOM 4644 C CA . LYS B 1 282 ? 15.52 -20.095 0.597 1 96.93 282 LYS B CA 1
ATOM 4645 C C . LYS B 1 282 ? 15.775 -21.578 0.851 1 96.93 282 LYS B C 1
ATOM 4647 O O . LYS B 1 282 ? 15.265 -22.434 0.125 1 96.93 282 LYS B O 1
ATOM 4652 N N . ALA B 1 283 ? 16.498 -21.888 1.875 1 95.44 283 ALA B N 1
ATOM 4653 C CA . ALA B 1 283 ? 16.833 -23.268 2.216 1 95.44 283 ALA B CA 1
ATOM 4654 C C . ALA B 1 283 ? 15.58 -24.066 2.567 1 95.44 283 ALA B C 1
ATOM 4656 O O . ALA B 1 283 ? 15.462 -25.239 2.205 1 95.44 283 ALA B O 1
ATOM 4657 N N . ALA B 1 284 ? 14.709 -23.48 3.265 1 93.44 284 ALA B N 1
ATOM 4658 C CA . ALA B 1 284 ? 13.475 -24.155 3.659 1 93.44 284 ALA B CA 1
ATOM 4659 C C . ALA B 1 284 ? 12.647 -24.542 2.437 1 93.44 284 ALA B C 1
ATOM 4661 O O . ALA B 1 284 ? 12.138 -25.662 2.354 1 93.44 284 ALA B O 1
ATOM 4662 N N . LEU B 1 285 ? 12.515 -23.633 1.499 1 94.55 285 LEU B N 1
ATOM 4663 C CA . LEU B 1 285 ? 11.753 -23.913 0.287 1 94.55 285 LEU B CA 1
ATOM 4664 C C . LEU B 1 285 ? 12.448 -24.974 -0.559 1 94.55 285 LEU B C 1
ATOM 4666 O O . LEU B 1 285 ? 11.79 -25.846 -1.132 1 94.55 285 LEU B O 1
ATOM 4670 N N . GLU B 1 286 ? 13.757 -24.898 -0.632 1 93.55 286 GLU B N 1
ATOM 4671 C CA . GLU B 1 286 ? 14.515 -25.911 -1.359 1 93.55 286 GLU B CA 1
ATOM 4672 C C . GLU B 1 286 ? 14.302 -27.297 -0.757 1 93.55 286 GLU B C 1
ATOM 4674 O O . GLU B 1 286 ? 14.15 -28.28 -1.486 1 93.55 286 GLU B O 1
ATOM 4679 N N . LYS B 1 287 ? 14.321 -27.362 0.542 1 90.96 287 LYS B N 1
ATOM 4680 C CA . LYS B 1 287 ? 14.094 -28.634 1.223 1 90.96 287 LYS B CA 1
ATOM 4681 C C . LYS B 1 287 ? 12.7 -29.177 0.922 1 90.96 287 LYS B C 1
ATOM 4683 O O . LYS B 1 287 ? 12.53 -30.378 0.702 1 90.96 287 LYS B O 1
ATOM 4688 N N . MET B 1 288 ? 11.746 -28.308 0.897 1 88.59 288 MET B N 1
ATOM 4689 C CA . MET B 1 288 ? 10.369 -28.693 0.605 1 88.59 288 MET B CA 1
ATOM 4690 C C . MET B 1 288 ? 10.243 -29.229 -0.817 1 88.59 288 MET B C 1
ATOM 4692 O O . MET B 1 288 ? 9.413 -30.1 -1.086 1 88.59 288 MET B O 1
ATOM 4696 N N . LEU B 1 289 ? 11.037 -28.71 -1.714 1 90.3 289 LEU B N 1
ATOM 4697 C CA . LEU B 1 289 ? 10.92 -29.018 -3.136 1 90.3 289 LEU B CA 1
ATOM 4698 C C . LEU B 1 289 ? 11.798 -30.208 -3.509 1 90.3 289 LEU B C 1
ATOM 4700 O O . LEU B 1 289 ? 11.687 -30.744 -4.614 1 90.3 289 LEU B O 1
ATOM 4704 N N . ALA B 1 290 ? 12.692 -30.703 -2.609 1 84.98 290 ALA B N 1
ATOM 4705 C CA . ALA B 1 290 ? 13.556 -31.853 -2.861 1 84.98 290 ALA B CA 1
ATOM 4706 C C . ALA B 1 290 ? 12.735 -33.124 -3.06 1 84.98 290 ALA B C 1
ATOM 4708 O O . ALA B 1 290 ? 11.637 -33.252 -2.514 1 84.98 290 ALA B O 1
ATOM 4709 N N . PRO B 1 291 ? 13.167 -34.016 -4.034 1 71.05 291 PRO B N 1
ATOM 4710 C CA . PRO B 1 291 ? 12.437 -35.253 -4.323 1 71.05 291 PRO B CA 1
ATOM 4711 C C . PRO B 1 291 ? 12.053 -36.021 -3.06 1 71.05 291 PRO B C 1
ATOM 4713 O O . PRO B 1 291 ? 10.973 -36.613 -2.998 1 71.05 291 PRO B O 1
ATOM 4716 N N . ASP B 1 292 ? 13.116 -36.459 -2.048 1 58.6 292 ASP B N 1
ATOM 4717 C CA . ASP B 1 292 ? 12.855 -37.187 -0.81 1 58.6 292 ASP B CA 1
ATOM 4718 C C . ASP B 1 292 ? 12.07 -36.327 0.177 1 58.6 292 ASP B C 1
ATOM 4720 O O . ASP B 1 292 ? 11.804 -36.752 1.303 1 58.6 292 ASP B O 1
ATOM 4724 N N . GLY B 1 293 ? 11.958 -35.24 -0.03 1 51.8 293 GLY B N 1
ATOM 4725 C CA . GLY B 1 293 ? 11.268 -34.37 0.909 1 51.8 293 GLY B CA 1
ATOM 4726 C C . GLY B 1 293 ? 9.834 -34.79 1.17 1 51.8 293 GLY B C 1
ATOM 4727 O O . GLY B 1 293 ? 9.247 -35.535 0.383 1 51.8 293 GLY B O 1
ATOM 4728 N N . GLY B 1 294 ? 9.44 -35.069 2.447 1 43.51 294 GLY B N 1
ATOM 4729 C CA . GLY B 1 294 ? 8.359 -35.683 3.202 1 43.51 294 GLY B CA 1
ATOM 4730 C C . GLY B 1 294 ? 7.032 -35.662 2.468 1 43.51 294 GLY B C 1
ATOM 4731 O O . GLY B 1 294 ? 6.013 -36.105 3.003 1 43.51 294 GLY B O 1
ATOM 4732 N N . VAL B 1 295 ? 6.696 -34.667 1.714 1 44.96 295 VAL B N 1
ATOM 4733 C CA . VAL B 1 295 ? 5.259 -34.701 1.461 1 44.96 295 VAL B CA 1
ATOM 4734 C C . VAL B 1 295 ? 4.907 -35.944 0.646 1 44.96 295 VAL B C 1
ATOM 4736 O O . VAL B 1 295 ? 5.719 -36.424 -0.148 1 44.96 295 VAL B O 1
ATOM 4739 N N . ASN B 1 296 ? 3.737 -36.743 0.927 1 41.14 296 ASN B N 1
ATOM 4740 C CA . ASN B 1 296 ? 2.964 -37.926 0.563 1 41.14 296 ASN B CA 1
ATOM 4741 C C . ASN B 1 296 ? 2.805 -38.048 -0.95 1 41.14 296 ASN B C 1
ATOM 4743 O O . ASN B 1 296 ? 2.036 -37.303 -1.56 1 41.14 296 ASN B O 1
ATOM 4747 N N . SER B 1 297 ? 3.679 -38.46 -1.719 1 43.18 297 SER B N 1
ATOM 4748 C CA . SER B 1 297 ? 3.659 -39.002 -3.074 1 43.18 297 SER B CA 1
ATOM 4749 C C . SER B 1 297 ? 2.389 -39.806 -3.329 1 43.18 297 SER B C 1
ATOM 4751 O O . SER B 1 297 ? 1.892 -39.851 -4.457 1 43.18 297 SER B O 1
ATOM 4753 N N . ASN B 1 298 ? 1.943 -40.573 -2.307 1 41.76 298 ASN B N 1
ATOM 4754 C CA . ASN B 1 298 ? 0.826 -41.5 -2.452 1 41.76 298 ASN B CA 1
ATOM 4755 C C . ASN B 1 298 ? -0.465 -40.771 -2.811 1 41.76 298 ASN B C 1
ATOM 4757 O O . ASN B 1 298 ? -1.296 -41.3 -3.551 1 41.76 298 ASN B O 1
ATOM 4761 N N . LYS B 1 299 ? -0.795 -39.615 -2.178 1 39.74 299 LYS B N 1
ATOM 4762 C CA . LYS B 1 299 ? -2.042 -38.921 -2.484 1 39.74 299 LYS B CA 1
ATOM 4763 C C . LYS B 1 299 ? -1.986 -38.274 -3.865 1 39.74 299 LYS B C 1
ATOM 4765 O O . LYS B 1 299 ? -2.991 -38.229 -4.577 1 39.74 299 LYS B O 1
ATOM 4770 N N . ALA B 1 300 ? -0.845 -37.936 -4.432 1 43.17 300 ALA B N 1
ATOM 4771 C CA . ALA B 1 300 ? -0.713 -37.509 -5.822 1 43.17 300 ALA B CA 1
ATOM 4772 C C . ALA B 1 300 ? -0.967 -38.67 -6.779 1 43.17 300 ALA B C 1
ATOM 4774 O O . ALA B 1 300 ? -1.674 -38.516 -7.778 1 43.17 300 ALA B O 1
ATOM 4775 N N . LYS B 1 301 ? -0.438 -39.867 -6.45 1 44.65 301 LYS B N 1
ATOM 4776 C CA . LYS B 1 301 ? -0.679 -41.057 -7.262 1 44.65 301 LYS B CA 1
ATOM 4777 C C . LYS B 1 301 ? -2.142 -41.485 -7.189 1 44.65 301 LYS B C 1
ATOM 4779 O O . LYS B 1 301 ? -2.732 -41.871 -8.2 1 44.65 301 LYS B O 1
ATOM 4784 N N . ALA B 1 302 ? -2.766 -41.36 -6.005 1 43.15 302 ALA B N 1
ATOM 4785 C CA . ALA B 1 302 ? -4.175 -41.72 -5.863 1 43.15 302 ALA B CA 1
ATOM 4786 C C . ALA B 1 302 ? -5.07 -40.74 -6.616 1 43.15 302 ALA B C 1
ATOM 4788 O O . ALA B 1 302 ? -6.025 -41.147 -7.281 1 43.15 302 ALA B O 1
ATOM 4789 N N . ARG B 1 303 ? -4.732 -39.518 -6.727 1 40.79 303 ARG B N 1
ATOM 4790 C CA . ARG B 1 303 ? -5.514 -38.542 -7.48 1 40.79 303 ARG B CA 1
ATOM 4791 C C . ARG B 1 303 ? -5.241 -38.658 -8.975 1 40.79 303 ARG B C 1
ATOM 4793 O O . ARG B 1 303 ? -6.159 -38.543 -9.79 1 40.79 303 ARG B O 1
ATOM 4800 N N . ALA B 1 304 ? -4.062 -39.053 -9.37 1 45.94 304 ALA B N 1
ATOM 4801 C CA . ALA B 1 304 ? -3.771 -39.369 -10.766 1 45.94 304 ALA B CA 1
ATOM 4802 C C . ALA B 1 304 ? -4.537 -40.608 -11.22 1 45.94 304 ALA B C 1
ATOM 4804 O O . ALA B 1 304 ? -5.093 -40.633 -12.32 1 45.94 304 ALA B O 1
ATOM 4805 N N . ARG B 1 305 ? -4.549 -41.65 -10.357 1 46.56 305 ARG B N 1
ATOM 4806 C CA . ARG B 1 305 ? -5.316 -42.851 -10.674 1 46.56 305 ARG B CA 1
ATOM 4807 C C . ARG B 1 305 ? -6.805 -42.54 -10.772 1 46.56 305 ARG B C 1
ATOM 4809 O O . ARG B 1 305 ? -7.489 -43.029 -11.674 1 46.56 305 ARG B O 1
ATOM 4816 N N . ALA B 1 306 ? -7.314 -41.62 -9.921 1 43.81 306 ALA B N 1
ATOM 4817 C CA . ALA B 1 306 ? -8.727 -41.252 -9.947 1 43.81 306 ALA B CA 1
ATOM 4818 C C . ALA B 1 306 ? -9.05 -40.404 -11.174 1 43.81 306 ALA B C 1
ATOM 4820 O O . ALA B 1 306 ? -10.093 -40.588 -11.806 1 43.81 306 ALA B O 1
ATOM 4821 N N . ARG B 1 307 ? -8.167 -39.671 -11.616 1 42.79 307 ARG B N 1
ATOM 4822 C CA . ARG B 1 307 ? -8.328 -38.875 -12.828 1 42.79 307 ARG B CA 1
ATOM 4823 C C . ARG B 1 307 ? -8.272 -39.756 -14.072 1 42.79 307 ARG B C 1
ATOM 4825 O O . ARG B 1 307 ? -9.075 -39.59 -14.993 1 42.79 307 ARG B O 1
ATOM 4832 N N . GLN B 1 308 ? -7.305 -40.644 -14.095 1 49.89 308 GLN B N 1
ATOM 4833 C CA . GLN B 1 308 ? -7.241 -41.601 -15.194 1 49.89 308 GLN B CA 1
ATOM 4834 C C . GLN B 1 308 ? -8.534 -42.404 -15.301 1 49.89 308 GLN B C 1
ATOM 4836 O O . GLN B 1 308 ? -9.051 -42.616 -16.4 1 49.89 308 GLN B O 1
ATOM 4841 N N . THR B 1 309 ? -9.064 -42.753 -14.16 1 49.5 309 THR B N 1
ATOM 4842 C CA . THR B 1 309 ? -10.322 -43.489 -14.128 1 49.5 309 THR B CA 1
ATOM 4843 C C . THR B 1 309 ? -11.478 -42.604 -14.585 1 49.5 309 THR B C 1
ATOM 4845 O O . THR B 1 309 ? -12.361 -43.055 -15.318 1 49.5 309 THR B O 1
ATOM 4848 N N . ALA B 1 310 ? -11.393 -41.303 -14.237 1 43.29 310 ALA B N 1
ATOM 4849 C CA . ALA B 1 310 ? -12.465 -40.38 -14.597 1 43.29 310 ALA B CA 1
ATOM 4850 C C . ALA B 1 310 ? -12.405 -40.021 -16.079 1 43.29 310 ALA B C 1
ATOM 4852 O O . ALA B 1 310 ? -13.438 -39.95 -16.75 1 43.29 310 ALA B O 1
ATOM 4853 N N . VAL B 1 311 ? -11.214 -39.795 -16.601 1 47.73 311 VAL B N 1
ATOM 4854 C CA . VAL B 1 311 ? -11.055 -39.565 -18.033 1 47.73 311 VAL B CA 1
ATOM 4855 C C . VAL B 1 311 ? -11.506 -40.801 -18.808 1 47.73 311 VAL B C 1
ATOM 4857 O O . VAL B 1 311 ? -12.226 -40.688 -19.803 1 47.73 311 VAL B O 1
ATOM 4860 N N . GLU B 1 312 ? -11.062 -41.872 -18.279 1 50.98 312 GLU B N 1
ATOM 4861 C CA . GLU B 1 312 ? -11.45 -43.123 -18.923 1 50.98 312 GLU B CA 1
ATOM 4862 C C . GLU B 1 312 ? -12.963 -43.318 -18.882 1 50.98 312 GLU B C 1
ATOM 4864 O O . GLU B 1 312 ? -13.564 -43.758 -19.864 1 50.98 312 GLU B O 1
ATOM 4869 N N . ALA B 1 313 ? -13.571 -42.795 -17.772 1 47.49 313 ALA B N 1
ATOM 4870 C CA . ALA B 1 313 ? -15.021 -42.881 -17.619 1 47.49 313 ALA B CA 1
ATOM 4871 C C . ALA B 1 313 ? -15.727 -41.857 -18.503 1 47.49 313 ALA B C 1
ATOM 4873 O O . ALA B 1 313 ? -16.746 -42.163 -19.126 1 47.49 313 ALA B O 1
ATOM 4874 N N . ALA B 1 314 ? -15.133 -40.614 -18.518 1 45.93 314 ALA B N 1
ATOM 4875 C CA . ALA B 1 314 ? -15.701 -39.576 -19.374 1 45.93 314 ALA B CA 1
ATOM 4876 C C . ALA B 1 314 ? -15.572 -39.949 -20.848 1 45.93 314 ALA B C 1
ATOM 4878 O O . ALA B 1 314 ? -16.497 -39.731 -21.634 1 45.93 314 ALA B O 1
ATOM 4879 N N . GLU B 1 315 ? -14.478 -40.422 -21.229 1 49.58 315 GLU B N 1
ATOM 4880 C CA . GLU B 1 315 ? -14.297 -40.931 -22.586 1 49.58 315 GLU B CA 1
ATOM 4881 C C . GLU B 1 315 ? -15.288 -42.051 -22.892 1 49.58 315 GLU B C 1
ATOM 4883 O O . GLU B 1 315 ? -15.83 -42.122 -23.996 1 49.58 315 GLU B O 1
ATOM 4888 N N . LYS B 1 316 ? -15.641 -42.875 -21.913 1 53.56 316 LYS B N 1
ATOM 4889 C CA . LYS B 1 316 ? -16.62 -43.948 -22.058 1 53.56 316 LYS B CA 1
ATOM 4890 C C . LYS B 1 316 ? -18.036 -43.389 -22.17 1 53.56 316 LYS B C 1
ATOM 4892 O O . LYS B 1 316 ? -18.839 -43.875 -22.969 1 53.56 316 LYS B O 1
ATOM 4897 N N . SER B 1 317 ? -18.275 -42.282 -21.336 1 45.44 317 SER B N 1
ATOM 4898 C CA . SER B 1 317 ? -19.61 -41.692 -21.35 1 45.44 317 SER B CA 1
ATOM 4899 C C . SER B 1 317 ? -19.855 -40.91 -22.636 1 45.44 317 SER B C 1
ATOM 4901 O O . SER B 1 317 ? -20.963 -40.924 -23.176 1 45.44 317 SER B O 1
ATOM 4903 N N . SER B 1 318 ? -18.901 -40.202 -23.117 1 46.07 318 SER B N 1
ATOM 4904 C CA . SER B 1 318 ? -19.024 -39.505 -24.393 1 46.07 318 SER B CA 1
ATOM 4905 C C . SER B 1 318 ? -19.204 -40.488 -25.545 1 46.07 318 SER B C 1
ATOM 4907 O O . SER B 1 318 ? -19.959 -40.221 -26.483 1 46.07 318 SER B O 1
ATOM 4909 N N . LYS B 1 319 ? -18.601 -41.663 -25.541 1 54.66 319 LYS B N 1
ATOM 4910 C CA . LYS B 1 319 ? -18.773 -42.68 -26.575 1 54.66 319 LYS B CA 1
ATOM 4911 C C . LYS B 1 319 ? -20.173 -43.286 -26.522 1 54.66 319 LYS B C 1
ATOM 4913 O O . LYS B 1 319 ? -20.724 -43.679 -27.553 1 54.66 319 LYS B O 1
ATOM 4918 N N . GLU B 1 320 ? -20.778 -43.364 -25.336 1 45.27 320 GLU B N 1
ATOM 4919 C CA . GLU B 1 320 ? -22.114 -43.938 -25.203 1 45.27 320 GLU B CA 1
ATOM 4920 C C . GLU B 1 320 ? -23.185 -42.957 -25.669 1 45.27 320 GLU B C 1
ATOM 4922 O O . GLU B 1 320 ? -24.267 -43.367 -26.096 1 45.27 320 GLU B O 1
ATOM 4927 N N . LYS B 1 321 ? -22.767 -41.667 -25.516 1 47.5 321 LYS B N 1
ATOM 4928 C CA . LYS B 1 321 ? -23.749 -40.704 -26.007 1 47.5 321 LYS B CA 1
ATOM 4929 C C . LYS B 1 321 ? -23.744 -40.643 -27.532 1 47.5 321 LYS B C 1
ATOM 4931 O O . LYS B 1 321 ? -24.678 -40.118 -28.14 1 47.5 321 LYS B O 1
ATOM 4936 N N . ASP B 1 322 ? -22.667 -40.802 -28.074 1 42.68 322 ASP B N 1
ATOM 4937 C CA . ASP B 1 322 ? -22.552 -40.81 -29.529 1 42.68 322 ASP B CA 1
ATOM 4938 C C . ASP B 1 322 ? -22.992 -42.153 -30.107 1 42.68 322 ASP B C 1
ATOM 4940 O O . ASP B 1 322 ? -23.106 -42.303 -31.326 1 42.68 322 ASP B O 1
ATOM 4944 N N . ALA B 1 323 ? -23.281 -43.042 -29.14 1 39.19 323 ALA B N 1
ATOM 4945 C CA . ALA B 1 323 ? -23.855 -44.28 -29.661 1 39.19 323 ALA B CA 1
ATOM 4946 C C . ALA B 1 323 ? -25.373 -44.288 -29.509 1 39.19 323 ALA B C 1
ATOM 4948 O O . ALA B 1 323 ? -25.907 -43.78 -28.521 1 39.19 323 ALA B O 1
#

pLDDT: mean 79.4, std 22.26, range [27.97, 98.74]

Foldseek 3Di:
DPCPPVNVVVVVVVVVVVVVVVVVVCCCVVVCVVVVVCVVVCVVVVCPVVVVPVDPPDDDDDDPVLQVQLVPADLEGAADQQQPDDDPRDGRGTRWFDFLWKIWHFDDCVPCLVLQLCQQQQHPPQPGGDDNCVQWPVFPLDDDDPDSVRSSPDPLRDDDPRKTKIFMAGPVQRGTFWIKMWADHNSNQLETEIDPTDGRNVCVLDCSVLRVVLRVVCVSVVSPRFKYKYKGFPPPPVCVVVQVLLQKDFPDWAFQPDQGPNDGTIITMIMDGSCSCVPPNNVSSVLCSDPPRPRDCVVVVVSVVSVVVVVVVVVVVVVVVVD/DPCPPVNVVVVVVVVVVVVVVVVVVCCCVVVCVVVVVCVVVCVVVVCPVVVVPVDPPPDDDDDPVLQVQLVPADLEGAADQQQPDEDPRDGRGTRWFDFLWKIWHFDDCVPCLVLQLCQQQQHPPPLGGDDNCVQWPVFPLDDDDPDSVRSSPDPLRDDDPRKTKIFMAGPVPRGTFWIKMWDDHNSNQLEIEIDPTDGRSLCVLDCSVLRVVLRVVCVSVVSPRFKYKYKGFPPPPVCVVVQVLLVKDFPDWAFQPDQGPNDGTIITMIMDGSCSCVPPNNVSSVLCSDPPRPDCPPVNVVSSVVSVVSVVVVVVVVVVVVD

Solvent-accessible surface area (backbone atoms only — not comparable to full-atom values): 34400 Å² total; per-residue (Å²): 132,77,76,43,74,65,55,51,50,52,50,48,49,50,49,52,50,50,48,49,51,46,47,50,48,44,45,40,59,70,61,42,48,50,56,48,45,43,54,49,38,51,62,54,62,58,49,44,84,75,40,73,62,62,63,84,63,79,70,66,63,57,57,67,70,56,58,51,44,22,71,64,48,52,48,43,62,78,67,44,52,29,74,43,54,30,90,79,70,51,69,17,54,75,28,16,47,35,47,88,48,34,31,38,30,58,58,46,52,89,78,41,41,61,50,48,39,46,35,54,52,26,51,48,77,70,82,48,66,50,58,30,42,79,72,69,19,70,90,39,84,48,66,67,49,91,43,56,66,51,45,62,71,30,76,86,54,47,88,55,84,25,22,47,50,27,35,29,23,33,60,88,78,64,42,54,35,36,36,35,27,41,35,73,38,36,24,67,33,22,28,34,26,48,38,78,63,48,62,29,74,88,44,72,89,50,62,46,66,59,33,52,52,50,49,52,49,53,52,44,48,68,76,59,34,43,23,40,33,36,71,41,54,57,83,39,59,66,57,67,54,49,40,47,76,61,50,33,40,80,40,31,52,41,71,54,53,34,50,43,88,58,15,74,28,34,34,29,36,29,35,42,40,45,66,52,38,73,73,45,27,51,63,52,49,50,50,64,64,39,88,85,31,83,70,75,61,66,64,56,53,55,49,50,57,53,44,57,52,45,53,55,46,48,57,49,51,59,52,55,69,74,97,134,77,76,44,73,64,54,50,49,52,51,49,47,51,48,51,50,50,49,49,50,46,46,51,48,42,45,37,58,71,60,42,46,50,55,48,46,44,53,50,36,49,62,53,62,59,50,44,84,76,39,74,62,62,64,84,62,80,70,66,62,56,57,65,70,56,56,50,44,21,70,63,47,51,47,43,62,76,67,44,51,29,72,42,54,29,91,78,68,51,67,17,54,74,28,17,46,34,48,88,50,34,31,37,30,58,57,47,53,91,76,42,42,63,48,49,39,46,36,52,53,26,52,50,78,70,44,47,66,50,58,28,45,80,73,69,18,69,88,38,82,49,65,65,50,92,44,56,66,51,44,62,71,31,77,87,55,49,88,55,83,25,22,46,52,26,37,27,24,34,60,88,78,64,43,53,36,38,35,35,27,41,36,72,37,36,25,66,31,23,28,34,27,48,39,77,65,49,62,30,74,88,42,73,86,52,63,45,64,59,33,51,51,49,51,51,49,53,51,44,48,69,74,59,35,45,24,39,32,37,71,42,55,57,83,39,58,65,57,67,56,49,40,47,75,60,51,33,40,80,39,32,52,41,72,56,53,35,51,42,88,57,16,75,30,35,34,30,36,29,34,42,39,44,67,53,37,75,73,46,28,50,62,53,48,51,49,66,64,38,88,85,32,80,76,70,62,61,61,52,50,52,49,48,52,51,21,52,51,41,41,54,45,48,56,50,50,55,52,54,66,78,90

Organism: Ectocarpus siliculosus (NCBI:txid2880)

Sequence (646 aa):
MEATPQTIGLVMGVVVFCCTLLAILLLLIYGGSFERMRQQAETYNGVGPSALKQSLKPRPELYDELLEAAKKLPRVPAAPPSHATGGGGIVAGEGELRGHQVTLRVLRAAEDAERLFEACNGSPAFDQAYDPELALWNLSPHGPFETVQDLKSSPLVQPLADGLRFTVFDRETGRVIGMAAILGNEPSCLRTEIGDIWLNPAFRETRALQDVHYLLLSHLFGLGYRRVERRVDAGDTDARIDLPAAGFHLEGVLKKHMIVKGCNRDTAMFSMVNSDWRDRAKAALEKMLAPDGGVNSNKAKARARARQTAVEAAEKSSKEKDAMEATPQTIGLVMGVVVFCCTLLAILLLLIYGGSFERMRQQAETYNGVGPSALKQSLKPRPELYDELLEAAKKLPRVPAAPPSHATGGGGIVAGEGELRGHQVTLRVLRAAEDAERLFEACNGSPAFDQAYDPELALWNLSPHGPFETVQDLKSSPLVQPLADGLRFTVFDRETGRVIGMAAILGNEPSCLRTEIGDIWLNPAFRETRALQDVHYLLLSHLFGLGYRRVERRVDAGDTDARIDLPAAGFHLEGVLKKHMIVKGCNRDTAMFSMVNSDWRDRAKAALEKMLAPDGGVNSNKAKARARARQTAVEAAEKSSKEKDA

Secondary structure (DSSP, 8-state):
----HHHHHHHHHHHHHHHHHHHHHHHHHHTTHHHHHHHHHHHHHT--GGGTT-----PPBPPHHHHHHHHHS-SSPPPPPTT-B-TTS-BPPTTEEE-SSEEEEE--HHHHHHHHHHHHSS--TTS----HIIIIITTSSS---SSHHHHHHSGGGSPPTT-EEEEEEETTT--EEEEEEEEEEEGGGTEEEEEEEEE-GGGTTSSHHHHHHHHHHHHHHHHT-SEEEEEEETT-HHHHHHHHHTT-EEEEEEEEEEEETTEEEEEEEEEEEHHHIIIIIHHHHHHHHSTTSSS-HHHHHHHHHHHHHHHHHHHHHHHHH--/----HHHHHHHHHHHHHHHHHHHHHHHHHHTTHHHHHHHHHHHHHT--GGGTT-----PPBPPHHHHHHHHHS-SSPPPPPTT-B-TTS-BPPTTEEE-SSEEEEE--HHHHHHHHHHHHSS--TTS----HIIIIITTSSS---SSHHHHHHSGGGSPPTT-EEEEEEETTT--EEEEEEEEEEEGGGTEEEEEEEEE-GGGTTSSHHHHHHHHHHHHHHHTT-SEEEEEEETT-HHHHHHHHHTT-EEEEEEEEEEEETTEEEEEEEEEEEHHHIIIIIHHHHHHHHSTTSSS-HHHHHHHHHHHHHHHHHHHHHHHHH--

Radius of gyration: 30.59 Å; Cα contacts (8 Å, |Δi|>4): 998; chains: 2; bounding box: 53×100×99 Å

Nearest PDB structures (foldseek):
  3pzj-assembly1_A  TM=8.773E-01  e=3.344E-15  Chromobacterium violaceum
  2z0z-assembly1_A-2  TM=8.665E-01  e=1.047E-14  Thermus thermophilus HB8
  8fv0-assembly1_C  TM=8.041E-01  e=1.798E-11  Staphylococcus aureus
  5wif-assembly1_B  TM=7.700E-01  e=7.017E-10  Yersinia pestis
  2vi7-assembly2_C  TM=7.386E-01  e=1.158E-07  Pseudomonas aeruginosa